Protein 6BWS (pdb70)

Solvent-accessible surface area: 21103 Å² total; per-residue (Å²): 51,100,8,50,2,99,59,0,53,121,0,7,100,31,0,97,59,57,0,79,125,63,70,14,92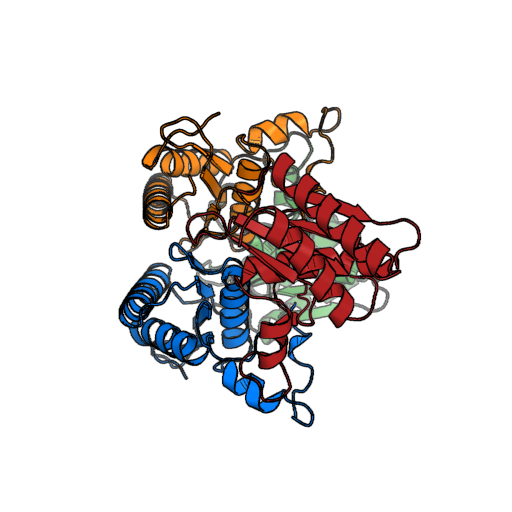,0,0,0,0,0,4,3,40,14,16,33,14,8,2,2,6,18,12,64,60,9,84,22,0,0,16,36,2,0,42,28,0,0,31,0,0,7,70,85,37,55,40,0,23,90,2,6,76,75,0,48,71,86,27,102,62,141,28,35,7,146,42,69,134,7,0,1,5,12,41,0,0,0,2,2,11,39,113,137,60,94,54,4,0,0,0,0,0,5,8,26,56,7,125,41,3,46,32,0,0,77,27,0,0,65,43,20,29,93,16,169,156,73,3,44,14,124,67,0,46,139,0,1,82,29,0,57,64,65,0,89,125,75,59,10,80,0,0,0,0,0,4,6,41,17,15,29,13,8,0,5,3,16,8,63,72,9,35,18,0,0,14,39,1,0,43,25,0,0,31,0,0,6,67,78,12,53,52,0,21,81,2,6,77,78,0,47,70,88,27,98,61,140,30,34,5,141,44,67,139,5,0,1,6,10,43,0,0,0,0,5,2,40,112,115,40,77,47,7,0,0,0,0,0,4,7,4,27,8,122,41,3,31,41,0,0,73,24,0,0,63,60,32,29,85,24,90,128,147,78,4,63,68,118,62,0,82,126,0,0,97,28,0,101,61,56,0,80,125,64,58,10,83,0,0,0,0,0,4,28,18,5,16,59,96,80,10,70,55,102,15,138,64,3,153,105,50,2,55,74,46,0,56,47,0,0,27,0,0,1,19,0,4,10,47,0,22,80,0,7,75,46,10,106,76,69,26,51,1,39,11,0,54,61,0,16,132,18,9,27,17,84,37,1,1,0,2,5,2,16,102,111,34,105,33,4,0,0,0,0,0,6,8,26,54,49,124,41,3,47,36,0,0,72,31,0,0,64,55,27,26,97,11,105,53,104,144,49,74,53,90,5,67,84,127,53,0,83,104,0,1,100,30,0,89,59,67,0,78,133,74,58,11,80,0,0,0,0,0,3,28,25,11,16,60,97,82,10,69,53,123,14,139,70,9,150,109,48,1,44,73,50,0,54,51,0,0,32,0,0,2,18,6,37,42,81,0,20,93,0,8,76,80,10,104,80,72,25,50,22,38,10,5,54,59,0,14,140,18,8,30,17,82,44,0,0,8,16,4,35,58,106,93,84,74,59,9,0,0,0,0,0,5,7,27,52,49,122,41,3,42,41,0,0,85,23,0,3,66,44,24,31,127

Foldseek 3Di:
DPQDLVLQVQLVVLLVVLQVVVVWFKKKWKFWLQLHTRDIDGGPPFDPVRNVQFSLQQSQCSVVVDFLQVVVVQQPVVHPNPPVQPPPVGHHRQGQKFFQAAPVRHTTIIMGMDGDPSVSNNVSRCSSSVSHHDTD/DAQDLVLQVQLVVQLVVLCVVVPWFKKKWKFWLQLHTRDIDGGPPFDPVRNVVFSLQQSQCSVVVAFLQVVVVQQPVVHPCPPVQPPPVGHRRQGQKFFQAAPVGHTTTIMGMDGDPRVSNNVSRCSSSVSRHDTHD/DAQDLVLQVQLVVQLVVLCVVVVWFKKKWKFWLQLHTRDIDGGPPFDPVRNVQFSLQQSQCSVQQHFLQVVVVQQPVVHPNPPVQPPPVGHHRQGQKFFAAADVGHTTTIMGMDGDPSVSNNVSRCSSRVVHHDGHHPPRPD/DQDLVLQVQLVVQLVVLCVVVVWWKKKWKFWLQLHTDDIDGGPPFDPVRNVQQSLQQSQCSVVVHFLQVVVVQQPVVHPNPPVQVPPVGHHRQGQKHFQAAAPRDTTIIMGMDGDPRVSSNVSRCSSSVSHHD

Structure (mmCIF, N/CA/C/O backbone):
data_6BWS
#
_entry.id   6BWS
#
_cell.length_a   71.817
_cell.length_b   72.000
_cell.length_c   105.176
_cell.angle_alpha   90.00
_cell.angle_beta   90.00
_cell.angle_gamma   90.00
#
_symmetry.space_group_name_H-M   'P 2 21 21'
#
loop_
_entity.id
_entity.type
_entity.pdbx_description
1 polymer 'Glycolate utilization protein'
2 water water
#
loop_
_atom_site.group_PDB
_atom_site.id
_atom_site.type_symbol
_atom_site.label_atom_id
_atom_site.label_alt_id
_atom_site.label_comp_id
_atom_site.label_asym_id
_atom_site.label_entity_id
_atom_site.label_seq_id
_atom_site.pdbx_PDB_ins_code
_atom_site.Cartn_x
_atom_site.Cartn_y
_atom_site.Cartn_z
_atom_site.occupancy
_atom_site.B_iso_or_equiv
_atom_site.auth_seq_id
_atom_site.auth_comp_id
_atom_site.auth_asym_id
_atom_site.auth_atom_id
_atom_site.pdbx_PDB_model_num
ATOM 1 N N . MET A 1 21 ? -14.892 19.992 53.596 1.00 52.92 17 MET A N 1
ATOM 2 C CA . MET A 1 21 ? -13.795 20.785 53.060 1.00 39.48 17 MET A CA 1
ATOM 3 C C . MET A 1 21 ? -14.214 22.243 52.958 1.00 47.20 17 MET A C 1
ATOM 4 O O . MET A 1 21 ? -14.851 22.643 51.982 1.00 52.06 17 MET A O 1
ATOM 9 N N . HIS A 1 22 ? -13.878 23.031 53.990 1.00 45.72 18 HIS A N 1
ATOM 10 C CA . HIS A 1 22 ? -14.228 24.444 54.031 1.00 37.67 18 HIS A CA 1
ATOM 11 C C . HIS A 1 22 ? -13.058 25.404 54.336 1.00 36.06 18 HIS A C 1
ATOM 12 O O . HIS A 1 22 ? -13.221 26.597 54.083 1.00 29.48 18 HIS A O 1
ATOM 19 N N . VAL A 1 23 ? -11.911 24.960 54.869 1.00 33.72 19 VAL A N 1
ATOM 20 C CA . VAL A 1 23 ? -10.859 25.920 55.235 1.00 30.93 19 VAL A CA 1
ATOM 21 C C . VAL A 1 23 ? -10.162 26.419 53.967 1.00 24.17 19 VAL A C 1
ATOM 22 O O . VAL A 1 23 ? -9.635 25.627 53.184 1.00 21.75 19 VAL A O 1
ATOM 26 N N . THR A 1 24 ? -10.132 27.737 53.775 1.00 19.12 20 THR A N 1
ATOM 27 C CA . THR A 1 24 ? -9.587 28.297 52.545 1.00 19.89 20 THR A CA 1
ATOM 28 C C . THR A 1 24 ? -8.062 28.408 52.612 1.00 16.67 20 THR A C 1
ATOM 29 O O . THR A 1 24 ? -7.458 28.392 53.685 1.00 17.87 20 THR A O 1
ATOM 33 N N . ILE A 1 25 ? -7.433 28.525 51.442 1.00 15.53 21 ILE A N 1
ATOM 34 C CA . ILE A 1 25 ? -5.980 28.642 51.443 1.00 14.89 21 ILE A CA 1
ATOM 35 C C . ILE A 1 25 ? -5.573 29.944 52.120 1.00 13.45 21 ILE A C 1
ATOM 36 O O . ILE A 1 25 ? -4.549 30.011 52.810 1.00 16.78 21 ILE A O 1
ATOM 41 N N . GLU A 1 26 ? -6.415 30.974 52.009 1.00 18.60 22 GLU A N 1
ATOM 42 C CA . GLU A 1 26 ? -6.160 32.215 52.715 1.00 19.19 22 GLU A CA 1
ATOM 43 C C . GLU A 1 26 ? -6.105 31.989 54.226 1.00 13.19 22 GLU A C 1
ATOM 44 O O . GLU A 1 26 ? -5.183 32.475 54.901 1.00 15.08 22 GLU A O 1
ATOM 50 N N . GLN A 1 27 ? -7.093 31.273 54.779 1.00 15.03 23 GLN A N 1
ATOM 51 C CA . GLN A 1 27 ? -7.131 31.014 56.214 1.00 15.21 23 GLN A CA 1
ATOM 52 C C . GLN A 1 27 ? -5.972 30.127 56.642 1.00 13.08 23 GLN A C 1
ATOM 53 O O . GLN A 1 27 ? -5.355 30.356 57.682 1.00 15.68 23 GLN A O 1
ATOM 59 N N . ALA A 1 28 ? -5.691 29.081 55.868 1.00 12.23 24 ALA A N 1
ATOM 60 C CA . ALA A 1 28 ? -4.568 28.206 56.184 1.00 12.87 24 ALA A CA 1
ATOM 61 C C . ALA A 1 28 ? -3.267 28.986 56.284 1.00 13.50 24 ALA A C 1
ATOM 62 O O . ALA A 1 28 ? -2.469 28.776 57.209 1.00 14.33 24 ALA A O 1
ATOM 64 N N . GLU A 1 29 ? -3.019 29.869 55.319 1.00 15.00 25 GLU A N 1
ATOM 65 C CA . GLU A 1 29 ? -1.786 30.650 55.318 1.00 13.88 25 GLU A CA 1
ATOM 66 C C . GLU A 1 29 ? -1.735 31.625 56.489 1.00 13.45 25 GLU A C 1
ATOM 67 O O . GLU A 1 29 ? -0.668 31.813 57.091 1.00 14.54 25 GLU A O 1
ATOM 73 N N . LYS A 1 30 ? -2.887 32.211 56.859 1.00 13.82 26 LYS A N 1
ATOM 74 C CA . LYS A 1 30 ? -2.967 33.080 58.034 1.00 14.60 26 LYS A CA 1
ATOM 75 C C . LYS A 1 30 ? -2.654 32.322 59.318 1.00 15.04 26 LYS A C 1
ATOM 76 O O . LYS A 1 30 ? -1.932 32.825 60.185 1.00 14.35 26 LYS A O 1
ATOM 82 N N . ALA A 1 31 ? -3.186 31.104 59.458 1.00 12.45 27 ALA A N 1
ATOM 83 C CA . ALA A 1 31 ? -2.849 30.269 60.607 1.00 13.65 27 ALA A CA 1
ATOM 84 C C . ALA A 1 31 ? -1.361 29.932 60.628 1.00 12.77 27 ALA A C 1
ATOM 85 O O . ALA A 1 31 ? -0.714 29.997 61.682 1.00 12.29 27 ALA A O 1
ATOM 87 N N . ILE A 1 32 ? -0.800 29.580 59.472 1.00 10.60 28 ILE A N 1
ATOM 88 C CA . ILE A 1 32 ? 0.614 29.263 59.441 1.00 10.64 28 ILE A CA 1
ATOM 89 C C . ILE A 1 32 ? 1.425 30.460 59.916 1.00 10.06 28 ILE A C 1
ATOM 90 O O . ILE A 1 32 ? 2.401 30.312 60.678 1.00 10.44 28 ILE A O 1
ATOM 95 N N . GLN A 1 33 ? 1.033 31.669 59.481 1.00 13.40 29 GLN A N 1
ATOM 96 C CA . GLN A 1 33 ? 1.791 32.850 59.893 1.00 11.79 29 GLN A CA 1
ATOM 97 C C . GLN A 1 33 ? 1.618 33.134 61.391 1.00 11.05 29 GLN A C 1
ATOM 98 O O . GLN A 1 33 ? 2.592 33.497 62.056 1.00 12.68 29 GLN A O 1
ATOM 104 N N . ALA A 1 34 ? 0.399 33.008 61.936 1.00 13.04 30 ALA A N 1
ATOM 105 C CA . ALA A 1 34 ? 0.227 33.188 63.385 1.00 11.00 30 ALA A CA 1
ATOM 106 C C . ALA A 1 34 ? 1.005 32.138 64.162 1.00 13.49 30 ALA A C 1
ATOM 107 O O . ALA A 1 34 ? 1.641 32.441 65.187 1.00 11.58 30 ALA A O 1
ATOM 109 N N . ALA A 1 35 ? 1.034 30.904 63.639 1.00 12.57 31 ALA A N 1
ATOM 110 C CA . ALA A 1 35 ? 1.830 29.834 64.251 1.00 12.43 31 ALA A CA 1
ATOM 111 C C . ALA A 1 35 ? 3.327 30.116 64.162 1.00 11.11 31 ALA A C 1
ATOM 112 O O . ALA A 1 35 ? 4.049 29.952 65.146 1.00 12.64 31 ALA A O 1
ATOM 114 N N . ARG A 1 36 ? 3.819 30.503 62.974 1.00 12.35 32 ARG A N 1
ATOM 115 C CA . ARG A 1 36 ? 5.243 30.796 62.818 1.00 11.21 32 ARG A CA 1
ATOM 116 C C . ARG A 1 36 ? 5.678 31.904 63.763 1.00 12.28 32 ARG A C 1
ATOM 117 O O . ARG A 1 36 ? 6.780 31.865 64.323 1.00 14.52 32 ARG A O 1
ATOM 125 N N . ALA A 1 37 ? 4.821 32.906 63.936 1.00 11.95 33 ALA A N 1
ATOM 126 C CA . ALA A 1 37 ? 5.164 34.025 64.805 1.00 13.95 33 ALA A CA 1
ATOM 127 C C . ALA A 1 37 ? 5.252 33.584 66.253 1.00 13.99 33 ALA A C 1
ATOM 128 O O . ALA A 1 37 ? 6.143 34.032 66.982 1.00 14.81 33 ALA A O 1
ATOM 130 N N . LYS A 1 38 ? 4.359 32.690 66.682 1.00 11.65 34 LYS A N 1
ATOM 131 C CA . LYS A 1 38 ? 4.452 32.188 68.043 1.00 12.84 34 LYS A CA 1
ATOM 132 C C . LYS A 1 38 ? 5.688 31.315 68.195 1.00 14.33 34 LYS A C 1
ATOM 133 O O . LYS A 1 38 ? 6.366 31.354 69.227 1.00 15.66 34 LYS A O 1
ATOM 139 N N . ALA A 1 39 ? 6.054 30.598 67.128 1.00 11.56 35 ALA A N 1
ATOM 140 C CA . ALA A 1 39 ? 7.216 29.717 67.179 1.00 10.32 35 ALA A CA 1
ATOM 141 C C . ALA A 1 39 ? 8.505 30.525 67.341 1.00 13.82 35 ALA A C 1
ATOM 142 O O . ALA A 1 39 ? 9.367 30.179 68.151 1.00 14.49 35 ALA A O 1
ATOM 144 N N . VAL A 1 40 ? 8.618 31.639 66.608 1.00 13.69 36 VAL A N 1
ATOM 145 C CA . VAL A 1 40 ? 9.780 32.521 66.720 1.00 13.28 36 VAL A CA 1
ATOM 146 C C . VAL A 1 40 ? 9.860 33.146 68.114 1.00 17.01 36 VAL A C 1
ATOM 147 O O . VAL A 1 40 ? 10.950 33.262 68.698 1.00 15.41 36 VAL A O 1
ATOM 151 N N . GLU A 1 41 ? 8.707 33.561 68.661 1.00 17.76 37 GLU A N 1
ATOM 152 C CA . GLU A 1 41 ? 8.648 34.078 70.029 1.00 17.23 37 GLU A CA 1
ATOM 153 C C . GLU A 1 41 ? 9.149 33.051 71.049 1.00 18.29 37 GLU A C 1
ATOM 154 O O . GLU A 1 41 ? 9.932 33.386 71.948 1.00 20.57 37 GLU A O 1
ATOM 160 N N . LEU A 1 42 ? 8.731 31.790 70.922 1.00 13.34 38 LEU A N 1
ATOM 161 C CA . LEU A 1 42 ? 9.189 30.748 71.835 1.00 17.18 38 LEU A CA 1
ATOM 162 C C . LEU A 1 42 ? 10.606 30.230 71.538 1.00 12.45 38 LEU A C 1
ATOM 163 O O . LEU A 1 42 ? 11.110 29.393 72.287 1.00 20.18 38 LEU A O 1
ATOM 168 N N . GLY A 1 43 ? 11.263 30.700 70.485 1.00 14.80 39 GLY A N 1
ATOM 169 C CA . GLY A 1 43 ? 12.614 30.251 70.181 1.00 15.55 39 GLY A CA 1
ATOM 170 C C . GLY A 1 43 ? 12.694 28.892 69.524 1.00 21.18 39 GLY A C 1
ATOM 171 O O . GLY A 1 43 ? 13.699 28.176 69.694 1.00 18.37 39 GLY A O 1
ATOM 172 N N . THR A 1 44 ? 11.671 28.519 68.758 1.00 12.90 40 THR A N 1
ATOM 173 C CA . THR A 1 44 ? 11.552 27.168 68.212 1.00 12.43 40 THR A CA 1
ATOM 174 C C . THR A 1 44 ? 11.584 27.186 66.685 1.00 16.23 40 THR A C 1
ATOM 175 O O . THR A 1 44 ? 11.372 28.222 66.048 1.00 13.43 40 THR A O 1
ATOM 179 N N . GLN A 1 45 ? 11.852 26.010 66.102 1.00 14.05 41 GLN A N 1
ATOM 180 C CA . GLN A 1 45 ? 11.840 25.786 64.655 1.00 13.03 41 GLN A CA 1
ATOM 181 C C . GLN A 1 45 ? 10.841 24.666 64.391 1.00 15.51 41 GLN A C 1
ATOM 182 O O . GLN A 1 45 ? 11.110 23.506 64.736 1.00 14.60 41 GLN A O 1
ATOM 188 N N . MET A 1 46 ? 9.705 25.002 63.781 1.00 10.83 42 MET A N 1
ATOM 189 C CA . MET A 1 46 ? 8.567 24.099 63.704 1.00 13.15 42 MET A CA 1
ATOM 190 C C . MET A 1 46 ? 8.212 23.734 62.275 1.00 14.01 42 MET A C 1
ATOM 191 O O . MET A 1 46 ? 8.389 24.525 61.346 1.00 11.39 42 MET A O 1
ATOM 196 N N . CYS A 1 47 ? 7.685 22.515 62.115 1.00 10.72 43 CYS A N 1
ATOM 197 C CA . CYS A 1 47 ? 6.846 22.178 60.961 1.00 12.11 43 CYS A CA 1
ATOM 198 C C . CYS A 1 47 ? 5.389 22.431 61.307 1.00 11.18 43 CYS A C 1
ATOM 199 O O . CYS A 1 47 ? 4.927 22.012 62.380 1.00 12.29 43 CYS A O 1
ATOM 202 N N . ILE A 1 48 ? 4.650 23.045 60.368 1.00 8.61 44 ILE A N 1
ATOM 203 C CA . ILE A 1 48 ? 3.250 23.418 60.549 1.00 9.70 44 ILE A CA 1
ATOM 204 C C . ILE A 1 48 ? 2.463 22.890 59.357 1.00 11.24 44 ILE A C 1
ATOM 205 O O . ILE A 1 48 ? 2.806 23.195 58.205 1.00 12.85 44 ILE A O 1
ATOM 210 N N . ALA A 1 49 ? 1.400 22.125 59.632 1.00 10.85 45 ALA A N 1
ATOM 211 C CA . ALA A 1 49 ? 0.563 21.539 58.588 1.00 12.31 45 ALA A CA 1
ATOM 212 C C . ALA A 1 49 ? -0.885 21.948 58.789 1.00 11.35 45 ALA A C 1
ATOM 213 O O . ALA A 1 49 ? -1.361 22.041 59.912 1.00 10.78 45 ALA A O 1
ATOM 215 N N . ILE A 1 50 ? -1.593 22.194 57.694 1.00 10.71 46 ILE A N 1
ATOM 216 C CA . ILE A 1 50 ? -3.028 22.446 57.726 1.00 11.48 46 ILE A CA 1
ATOM 217 C C . ILE A 1 50 ? -3.698 21.396 56.858 1.00 11.59 46 ILE A C 1
ATOM 218 O O . ILE A 1 50 ? -3.323 21.241 55.689 1.00 10.86 46 ILE A O 1
ATOM 223 N N . VAL A 1 51 ? -4.680 20.674 57.418 1.00 12.58 47 VAL A N 1
ATOM 224 C CA . VAL A 1 51 ? -5.489 19.750 56.622 1.00 9.64 47 VAL A CA 1
ATOM 225 C C . VAL A 1 51 ? -6.951 20.186 56.574 1.00 11.33 47 VAL A C 1
ATOM 226 O O . VAL A 1 51 ? -7.447 20.903 57.440 1.00 12.02 47 VAL A O 1
ATOM 230 N N . ASP A 1 52 ? -7.656 19.717 55.537 1.00 13.66 48 ASP A N 1
ATOM 231 C CA . ASP A 1 52 ? -9.074 20.026 55.411 1.00 12.00 48 ASP A CA 1
ATOM 232 C C . ASP A 1 52 ? -9.904 19.001 56.185 1.00 16.22 48 ASP A C 1
ATOM 233 O O . ASP A 1 52 ? -9.378 18.129 56.879 1.00 13.38 48 ASP A O 1
ATOM 238 N N . SER A 1 53 ? -11.223 19.102 56.053 1.00 8.98 49 SER A N 1
ATOM 239 C CA . SER A 1 53 ? -12.084 18.300 56.903 1.00 15.81 49 SER A CA 1
ATOM 240 C C . SER A 1 53 ? -12.046 16.827 56.536 1.00 16.06 49 SER A C 1
ATOM 241 O O . SER A 1 53 ? -12.509 16.007 57.337 1.00 15.40 49 SER A O 1
ATOM 244 N N . GLY A 1 54 ? -11.502 16.478 55.366 1.00 14.67 50 GLY A N 1
ATOM 245 C CA . GLY A 1 54 ? -11.315 15.080 55.017 1.00 17.88 50 GLY A CA 1
ATOM 246 C C . GLY A 1 54 ? -9.948 14.511 55.360 1.00 15.47 50 GLY A C 1
ATOM 247 O O . GLY A 1 54 ? -9.653 13.346 55.074 1.00 17.23 50 GLY A O 1
ATOM 248 N N . GLY A 1 55 ? -9.084 15.310 55.983 1.00 13.70 51 GLY A N 1
ATOM 249 C CA . GLY A 1 55 ? -7.731 14.905 56.279 1.00 13.35 51 GLY A CA 1
ATOM 250 C C . GLY A 1 55 ? -6.747 15.127 55.153 1.00 13.44 51 GLY A C 1
ATOM 251 O O . GLY A 1 55 ? -5.582 14.739 55.291 1.00 17.24 51 GLY A O 1
ATOM 252 N N . ASN A 1 56 ? -7.172 15.738 54.055 1.00 13.27 52 ASN A N 1
ATOM 253 C CA . ASN A 1 56 ? -6.292 16.003 52.928 1.00 11.42 52 ASN A CA 1
ATOM 254 C C . ASN A 1 56 ? -5.491 17.279 53.135 1.00 12.21 52 ASN A C 1
ATOM 255 O O . ASN A 1 56 ? -6.029 18.307 53.571 1.00 13.02 52 ASN A O 1
ATOM 260 N N . LEU A 1 57 ? -4.207 17.213 52.784 1.00 9.67 53 LEU A N 1
ATOM 261 C CA . LEU A 1 57 ? -3.299 18.335 53.012 1.00 10.85 53 LEU A CA 1
ATOM 262 C C . LEU A 1 57 ? -3.731 19.574 52.246 1.00 14.40 53 LEU A C 1
ATOM 263 O O . LEU A 1 57 ? -3.995 19.522 51.042 1.00 12.57 53 LEU A O 1
ATOM 268 N N . LYS A 1 58 ? -3.793 20.689 52.956 1.00 9.41 54 LYS A N 1
ATOM 269 C CA . LYS A 1 58 ? -4.111 21.995 52.369 1.00 13.09 54 LYS A CA 1
ATOM 270 C C . LYS A 1 58 ? -2.923 22.955 52.311 1.00 10.72 54 LYS A C 1
ATOM 271 O O . LYS A 1 58 ? -2.780 23.676 51.320 1.00 11.04 54 LYS A O 1
ATOM 277 N N . ALA A 1 59 ? -2.028 22.942 53.309 1.00 9.81 55 ALA A N 1
ATOM 278 C CA . ALA A 1 59 ? -0.886 23.859 53.346 1.00 8.75 55 ALA A CA 1
ATOM 279 C C . ALA A 1 59 ? 0.175 23.287 54.271 1.00 9.43 55 ALA A C 1
ATOM 280 O O . ALA A 1 59 ? -0.133 22.571 55.224 1.00 11.16 55 ALA A O 1
ATOM 282 N N . PHE A 1 60 ? 1.437 23.613 53.982 1.00 8.52 56 PHE A N 1
ATOM 283 C CA . PHE A 1 60 ? 2.506 23.101 54.822 1.00 10.94 56 PHE A CA 1
ATOM 284 C C . PHE A 1 60 ? 3.653 24.097 54.808 1.00 10.85 56 PHE A C 1
ATOM 285 O O . PHE A 1 60 ? 4.021 24.604 53.745 1.00 10.80 56 PHE A O 1
ATOM 293 N N . HIS A 1 61 ? 4.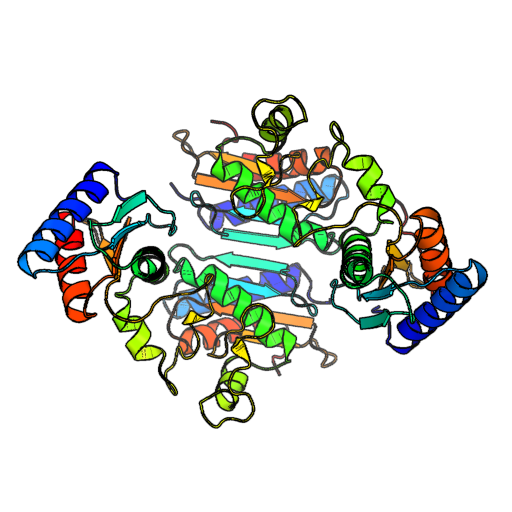273 24.287 55.976 1.00 10.64 57 HIS A N 1
ATOM 294 C CA . HIS A 1 61 ? 5.401 25.205 56.141 1.00 12.59 57 HIS A CA 1
ATOM 295 C C . HIS A 1 61 ? 6.441 24.575 57.071 1.00 10.76 57 HIS A C 1
ATOM 296 O O . HIS A 1 61 ? 6.150 24.381 58.254 1.00 10.03 57 HIS A O 1
ATOM 303 N N . ARG A 1 62 ? 7.658 24.233 56.566 1.00 11.00 58 ARG A N 1
ATOM 304 C CA . ARG A 1 62 ? 8.771 23.817 57.436 1.00 10.71 58 ARG A CA 1
ATOM 305 C C . ARG A 1 62 ? 9.708 24.997 57.653 1.00 11.81 58 ARG A C 1
ATOM 306 O O . ARG A 1 62 ? 10.398 25.421 56.723 1.00 14.89 58 ARG A O 1
ATOM 314 N N . MET A 1 63 ? 9.742 25.515 58.884 1.00 9.26 59 MET A N 1
ATOM 315 C CA . MET A 1 63 ? 10.694 26.576 59.208 1.00 11.46 59 MET A CA 1
ATOM 316 C C . MET A 1 63 ? 12.108 26.067 58.988 1.00 16.05 59 MET A C 1
ATOM 317 O O . MET A 1 63 ? 12.398 24.870 59.153 1.00 14.40 59 MET A O 1
ATOM 322 N N . ASP A 1 64 ? 13.001 26.983 58.625 1.00 16.65 60 ASP A N 1
ATOM 323 C CA . ASP A 1 64 ? 14.398 26.600 58.496 1.00 14.30 60 ASP A CA 1
ATOM 324 C C . ASP A 1 64 ? 14.929 26.047 59.817 1.00 17.89 60 ASP A C 1
ATOM 325 O O . ASP A 1 64 ? 14.653 26.586 60.896 1.00 18.48 60 ASP A O 1
ATOM 330 N N . GLY A 1 65 ? 15.676 24.943 59.717 1.00 14.88 61 GLY A N 1
ATOM 331 C CA . GLY A 1 65 ? 16.280 24.300 60.870 1.00 22.00 61 GLY A CA 1
ATOM 332 C C . GLY A 1 65 ? 15.385 23.347 61.633 1.00 24.35 61 GLY A C 1
ATOM 333 O O . GLY A 1 65 ? 15.868 22.726 62.576 1.00 21.58 61 GLY A O 1
ATOM 334 N N . ALA A 1 66 ? 14.099 23.228 61.272 1.00 14.77 62 ALA A N 1
ATOM 335 C CA . ALA A 1 66 ? 13.195 22.295 61.942 1.00 17.06 62 ALA A CA 1
ATOM 336 C C . ALA A 1 66 ? 13.656 20.865 61.734 1.00 15.49 62 ALA A C 1
ATOM 337 O O . ALA A 1 66 ? 14.124 20.505 60.651 1.00 18.36 62 ALA A O 1
ATOM 339 N N . TRP A 1 67 ? 13.443 20.032 62.748 1.00 10.43 63 TRP A N 1
ATOM 340 C CA . TRP A 1 67 ? 13.753 18.599 62.632 1.00 10.87 63 TRP A CA 1
ATOM 341 C C . TRP A 1 67 ? 13.038 17.951 61.445 1.00 11.90 63 TRP A C 1
ATOM 342 O O . TRP A 1 67 ? 11.825 18.107 61.269 1.00 10.24 63 TRP A O 1
ATOM 353 N N . VAL A 1 68 ? 13.780 17.154 60.676 1.00 12.62 64 VAL A N 1
ATOM 354 C CA . VAL A 1 68 ? 13.197 16.462 59.527 1.00 13.91 64 VAL A CA 1
ATOM 355 C C . VAL A 1 68 ? 12.090 15.517 59.952 1.00 12.23 64 VAL A C 1
ATOM 356 O O . VAL A 1 68 ? 11.089 15.351 59.233 1.00 14.18 64 VAL A O 1
ATOM 360 N N . GLY A 1 69 ? 12.217 14.906 61.136 1.00 8.94 65 GLY A N 1
ATOM 361 C CA . GLY A 1 69 ? 11.176 13.988 61.572 1.00 11.69 65 GLY A CA 1
ATOM 362 C C . GLY A 1 69 ? 9.878 14.682 61.909 1.00 11.76 65 GLY A C 1
ATOM 363 O O . GLY A 1 69 ? 8.825 14.032 61.951 1.00 11.43 65 GLY A O 1
ATOM 364 N N . SER A 1 70 ? 9.927 15.998 62.143 1.00 10.87 66 SER A N 1
ATOM 365 C CA . SER A 1 70 ? 8.715 16.732 62.435 1.00 10.12 66 SER A CA 1
ATOM 366 C C . SER A 1 70 ? 7.858 16.942 61.191 1.00 11.48 66 SER A C 1
ATOM 367 O O . SER A 1 70 ? 6.682 17.268 61.333 1.00 10.81 66 SER A O 1
ATOM 370 N N . ILE A 1 71 ? 8.404 16.747 59.984 1.00 11.44 67 ILE A N 1
ATOM 371 C CA . ILE A 1 71 ? 7.588 16.901 58.769 1.00 11.66 67 ILE A CA 1
ATOM 372 C C . ILE A 1 71 ? 6.403 15.942 58.793 1.00 11.08 67 ILE A C 1
ATOM 373 O O . ILE A 1 71 ? 5.246 16.338 58.578 1.00 11.93 67 ILE A O 1
ATOM 378 N N . ASP A 1 72 ? 6.679 14.659 59.034 1.00 10.56 68 ASP A N 1
ATOM 379 C CA . ASP A 1 72 ? 5.608 13.674 59.065 1.00 11.56 68 ASP A CA 1
ATOM 380 C C . ASP A 1 72 ? 4.728 13.845 60.298 1.00 12.17 68 ASP A C 1
ATOM 381 O O . ASP A 1 72 ? 3.507 13.671 60.219 1.00 12.46 68 ASP A O 1
ATOM 386 N N . ILE A 1 73 ? 5.340 14.131 61.449 1.00 10.41 69 ILE A N 1
ATOM 387 C CA . ILE A 1 73 ? 4.585 14.262 62.694 1.00 9.10 69 ILE A CA 1
ATOM 388 C C . ILE A 1 73 ? 3.573 15.403 62.618 1.00 10.71 69 ILE A C 1
ATOM 389 O O . ILE A 1 73 ? 2.424 15.241 63.051 1.00 7.91 69 ILE A O 1
ATOM 394 N N . ALA A 1 74 ? 3.975 16.575 62.102 1.00 11.19 70 ALA A N 1
ATOM 395 C CA . ALA A 1 74 ? 3.016 17.674 62.028 1.00 11.54 70 ALA A CA 1
ATOM 396 C C . ALA A 1 74 ? 1.823 17.293 61.175 1.00 7.60 70 ALA A C 1
ATOM 397 O O . ALA A 1 74 ? 0.689 17.640 61.511 1.00 10.08 70 ALA A O 1
ATOM 399 N N . GLN A 1 75 ? 2.068 16.582 60.064 1.00 9.48 71 GLN A N 1
ATOM 400 C CA . GLN A 1 75 ? 0.976 16.179 59.194 1.00 10.68 71 GLN A CA 1
ATOM 401 C C . GLN A 1 75 ? 0.082 15.137 59.864 1.00 13.05 71 GLN A C 1
ATOM 402 O O . GLN A 1 75 ? -1.148 15.227 59.776 1.00 9.48 71 GLN A O 1
ATOM 408 N N . LYS A 1 76 ? 0.682 14.146 60.534 1.00 10.15 72 LYS A N 1
ATOM 409 C CA . LYS A 1 76 ? -0.116 13.158 61.238 1.00 11.43 72 LYS A CA 1
ATOM 410 C C . LYS A 1 76 ? -0.913 13.784 62.371 1.00 8.47 72 LYS A C 1
ATOM 411 O O . LYS A 1 76 ? -2.042 13.341 62.631 1.00 11.99 72 LYS A O 1
ATOM 417 N N . LYS A 1 77 ? -0.347 14.792 63.058 1.00 9.62 73 LYS A N 1
ATOM 418 C CA . LYS A 1 77 ? -1.084 15.463 64.141 1.00 10.90 73 LYS A CA 1
ATOM 419 C C . LYS A 1 77 ? -2.310 16.167 63.596 1.00 13.50 73 LYS A C 1
ATOM 420 O O . LYS A 1 77 ? -3.390 16.101 64.189 1.00 10.32 73 LYS A O 1
ATOM 426 N N . ALA A 1 78 ? -2.152 16.883 62.472 1.00 11.55 74 ALA A N 1
ATOM 427 C CA . ALA A 1 78 ? -3.294 17.601 61.901 1.00 10.33 74 ALA A CA 1
ATOM 428 C C . ALA A 1 78 ? -4.371 16.627 61.450 1.00 11.44 74 ALA A C 1
ATOM 429 O O . ALA A 1 78 ? -5.566 16.804 61.746 1.00 9.30 74 ALA A O 1
ATOM 431 N N . LYS A 1 79 ? -3.952 15.559 60.763 1.00 9.17 75 LYS A N 1
ATOM 432 C CA . LYS A 1 79 ? -4.863 14.479 60.386 1.00 9.69 75 LYS A CA 1
ATOM 433 C C . LYS A 1 79 ? -5.577 13.898 61.597 1.00 11.13 75 LYS A C 1
ATOM 434 O O . LYS A 1 79 ? -6.806 13.752 61.573 1.00 9.65 75 LYS A O 1
ATOM 440 N N . THR A 1 80 ? -4.833 13.597 62.677 1.00 8.19 76 THR A N 1
ATOM 441 C CA . THR A 1 80 ? -5.439 12.963 63.852 1.00 9.94 76 THR A CA 1
ATOM 442 C C . THR A 1 80 ? -6.511 13.869 64.428 1.00 11.92 76 THR A C 1
ATOM 443 O O . THR A 1 80 ? -7.616 13.423 64.744 1.00 10.74 76 THR A O 1
ATOM 447 N N . ALA A 1 81 ? -6.200 15.152 64.561 1.00 10.00 77 ALA A N 1
ATOM 448 C CA . ALA A 1 81 ? -7.149 16.081 65.178 1.00 9.59 77 ALA A CA 1
ATOM 449 C C . ALA A 1 81 ? -8.437 16.187 64.370 1.00 12.11 77 ALA A C 1
ATOM 450 O O . ALA A 1 81 ? -9.536 16.204 64.937 1.00 13.73 77 ALA A O 1
ATOM 452 N N . VAL A 1 82 ? -8.328 16.273 63.045 1.00 11.18 78 VAL A N 1
ATOM 453 C CA . VAL A 1 82 ? -9.553 16.444 62.255 1.00 11.55 78 VAL A CA 1
ATOM 454 C C . VAL A 1 82 ? -10.298 15.115 62.143 1.00 8.67 78 VAL A C 1
ATOM 455 O O . VAL A 1 82 ? -11.525 15.100 61.996 1.00 14.76 78 VAL A O 1
ATOM 459 N N . PHE A 1 83 ? -9.583 13.982 62.236 1.00 11.51 79 PHE A N 1
ATOM 460 C CA . PHE A 1 83 ? -10.250 12.681 62.126 1.00 10.70 79 PHE A CA 1
ATOM 461 C C . PHE A 1 83 ? -11.178 12.398 63.309 1.00 13.14 79 PHE A C 1
ATOM 462 O O . PHE A 1 83 ? -12.073 11.546 63.193 1.00 12.64 79 PHE A O 1
ATOM 470 N N . PHE A 1 84 ? -10.965 13.068 64.457 1.00 8.61 80 PHE A N 1
ATOM 471 C CA . PHE A 1 84 ? -11.738 12.803 65.658 1.00 11.00 80 PHE A CA 1
ATOM 472 C C . PHE A 1 84 ? -12.329 14.051 66.309 1.00 17.74 80 PHE A C 1
ATOM 473 O O . PHE A 1 84 ? -13.130 13.930 67.249 1.00 13.47 80 PHE A O 1
ATOM 481 N N . GLY A 1 85 ? -12.004 15.235 65.808 1.00 12.51 81 GLY A N 1
ATOM 482 C CA . GLY A 1 85 ? -12.539 16.449 66.397 1.00 13.16 81 GLY A CA 1
ATOM 483 C C . GLY A 1 85 ? -12.022 16.745 67.793 1.00 14.22 81 GLY A C 1
ATOM 484 O O . GLY A 1 85 ? -12.773 17.274 68.630 1.00 15.94 81 GLY A O 1
ATOM 485 N N . MET A 1 86 ? -10.749 16.454 68.052 1.00 15.68 82 MET A N 1
ATOM 486 C CA . MET A 1 86 ? -10.165 16.595 69.377 1.00 14.88 82 MET A CA 1
ATOM 487 C C . MET A 1 86 ? -8.710 17.011 69.250 1.00 14.60 82 MET A C 1
ATOM 488 O O . MET A 1 86 ? -8.032 16.643 68.287 1.00 16.70 82 MET A O 1
ATOM 493 N N . LYS A 1 87 ? -8.227 17.775 70.238 1.00 14.64 83 LYS A N 1
ATOM 494 C CA . LYS A 1 87 ? -6.787 17.977 70.368 1.00 16.55 83 LYS A CA 1
ATOM 495 C C . LYS A 1 87 ? -6.092 16.627 70.516 1.00 15.47 83 LYS A C 1
ATOM 496 O O . LYS A 1 87 ? -6.579 15.736 71.215 1.00 13.39 83 LYS A O 1
ATOM 502 N N . THR A 1 88 ? -4.912 16.509 69.902 1.00 14.34 84 THR A N 1
ATOM 503 C CA . THR A 1 88 ? -4.241 15.207 69.842 1.00 13.26 84 THR A CA 1
ATOM 504 C C . THR A 1 88 ? -3.941 14.651 71.234 1.00 14.36 84 THR A C 1
ATOM 505 O O . THR A 1 88 ? -4.180 13.467 71.491 1.00 10.01 84 THR A O 1
ATOM 509 N N . GLY A 1 89 ? -3.425 15.482 72.140 1.00 15.91 85 GLY A N 1
ATOM 510 C CA . GLY A 1 89 ? -3.107 14.993 73.478 1.00 14.48 85 GLY A CA 1
ATOM 511 C C . GLY A 1 89 ? -4.316 14.522 74.259 1.00 14.63 85 GLY A C 1
ATOM 512 O O . GLY A 1 89 ? -4.169 13.723 75.198 1.00 16.20 85 GLY A O 1
ATOM 513 N N . GLN A 1 90 ? -5.521 14.960 73.883 1.00 12.37 86 GLN A N 1
ATOM 514 C CA . GLN A 1 90 ? -6.701 14.445 74.561 1.00 14.10 86 GLN A CA 1
ATOM 515 C C . GLN A 1 90 ? -7.002 13.012 74.132 1.00 15.27 86 GLN A C 1
ATOM 516 O O . GLN A 1 90 ? -7.512 12.219 74.925 1.00 15.92 86 GLN A O 1
ATOM 522 N N . ILE A 1 91 ? -6.675 12.652 72.892 1.00 12.93 87 ILE A N 1
ATOM 523 C CA . ILE A 1 91 ? -6.756 11.249 72.506 1.00 14.61 87 ILE A CA 1
ATOM 524 C C . ILE A 1 91 ? -5.723 10.417 73.262 1.00 14.14 87 ILE A C 1
ATOM 525 O O . ILE A 1 91 ? -6.025 9.305 73.729 1.00 14.40 87 ILE A O 1
ATOM 530 N N . GLY A 1 92 ? -4.485 10.931 73.391 1.00 12.31 88 GLY A N 1
ATOM 531 C CA . GLY A 1 92 ? -3.449 10.203 74.109 1.00 12.45 88 GLY A CA 1
ATOM 532 C C . GLY A 1 92 ? -3.801 9.933 75.559 1.00 15.99 88 GLY A C 1
ATOM 533 O O . GLY A 1 92 ? -3.336 8.952 76.135 1.00 13.25 88 GLY A O 1
ATOM 534 N N . ALA A 1 93 ? -4.624 10.796 76.163 1.00 16.56 89 ALA A N 1
ATOM 535 C CA . ALA A 1 93 ? -5.079 10.575 77.538 1.00 13.91 89 ALA A CA 1
ATOM 536 C C . ALA A 1 93 ? -5.954 9.336 77.674 1.00 18.43 89 ALA A C 1
ATOM 537 O O . ALA A 1 93 ? -6.115 8.815 78.787 1.00 17.24 89 ALA A O 1
ATOM 539 N N . LEU A 1 94 ? -6.523 8.859 76.564 1.00 12.36 90 LEU A N 1
ATOM 540 C CA . LEU A 1 94 ? -7.388 7.705 76.547 1.00 14.53 90 LEU A CA 1
ATOM 541 C C . LEU A 1 94 ? -6.722 6.482 75.950 1.00 13.07 90 LEU A C 1
ATOM 542 O O . LEU A 1 94 ? -7.322 5.409 75.977 1.00 14.29 90 LEU A O 1
ATOM 547 N N . SER A 1 95 ? -5.523 6.616 75.391 1.00 12.78 91 SER A N 1
ATOM 548 C CA . SER A 1 95 ? -4.914 5.511 74.660 1.00 13.00 91 SER A CA 1
ATOM 549 C C . SER A 1 95 ? -3.699 4.952 75.382 1.00 15.64 91 SER A C 1
ATOM 550 O O . SER A 1 95 ? -2.974 4.137 74.814 1.00 14.91 91 SER A O 1
ATOM 553 N N . GLN A 1 96 ? -3.482 5.343 76.638 1.00 15.02 92 GLN A N 1
ATOM 554 C CA . GLN A 1 96 ? -2.451 4.722 77.451 1.00 15.86 92 GLN A CA 1
ATOM 555 C C . GLN A 1 96 ? -2.791 3.266 77.723 1.00 13.66 92 GLN A C 1
ATOM 556 O O . GLN A 1 96 ? -3.942 2.859 77.600 1.00 14.69 92 GLN A O 1
ATOM 562 N N . PRO A 1 97 ? -1.806 2.454 78.107 1.00 19.28 93 PRO A N 1
ATOM 563 C CA . PRO A 1 97 ? -2.140 1.112 78.596 1.00 16.23 93 PRO A CA 1
ATOM 564 C C . PRO A 1 97 ? -3.273 1.193 79.609 1.00 19.55 93 PRO A C 1
ATOM 565 O O . PRO A 1 97 ? -3.265 2.040 80.507 1.00 18.81 93 PRO A O 1
ATOM 569 N N . GLY A 1 98 ? -4.259 0.300 79.456 1.00 16.28 94 GLY A N 1
ATOM 570 C CA . GLY A 1 98 ? -5.457 0.282 80.276 1.00 17.28 94 GLY A CA 1
ATOM 571 C C . GLY A 1 98 ? -6.495 1.313 79.907 1.00 18.86 94 GLY A C 1
ATOM 572 O O . GLY A 1 98 ? -7.573 1.333 80.515 1.00 22.06 94 GLY A O 1
ATOM 573 N N . GLY A 1 99 ? -6.214 2.175 78.947 1.00 16.32 95 GLY A N 1
ATOM 574 C CA . GLY A 1 99 ? -7.194 3.161 78.541 1.00 20.38 95 GLY A CA 1
ATOM 575 C C . GLY A 1 99 ? -8.182 2.609 77.517 1.00 12.09 95 GLY A C 1
ATOM 576 O O . GLY A 1 99 ? -7.943 1.592 76.861 1.00 12.67 95 GLY A O 1
ATOM 577 N N . SER A 1 100 ? -9.298 3.326 77.357 1.00 12.52 96 SER A N 1
ATOM 578 C CA . SER A 1 100 ? -10.358 2.809 76.503 1.00 10.44 96 SER A CA 1
ATOM 579 C C . SER A 1 100 ? -9.933 2.768 75.032 1.00 14.27 96 SER A C 1
ATOM 580 O O . SER A 1 100 ? -10.454 1.936 74.283 1.00 13.52 96 SER A O 1
ATOM 583 N N . LEU A 1 101 ? -8.955 3.581 74.614 1.00 12.26 97 LEU A N 1
ATOM 584 C CA . LEU A 1 101 ? -8.520 3.597 73.211 1.00 13.36 97 LEU A CA 1
ATOM 585 C C . LEU A 1 101 ? -7.127 3.005 73.001 1.00 11.52 97 LEU A C 1
ATOM 586 O O . LEU A 1 101 ? -6.466 3.325 72.010 1.00 10.97 97 LEU A O 1
ATOM 591 N N . TYR A 1 102 ? -6.664 2.146 73.902 1.00 13.04 98 TYR A N 1
ATOM 592 C CA . TYR A 1 102 ? -5.334 1.569 73.751 1.00 14.31 98 TYR A CA 1
ATOM 593 C C . TYR A 1 102 ? -5.173 0.937 72.362 1.00 12.27 98 TYR A C 1
ATOM 594 O O . TYR A 1 102 ? -6.028 0.164 71.910 1.00 13.11 98 TYR A O 1
ATOM 603 N N . GLY A 1 103 ? -4.097 1.315 71.667 1.00 11.69 99 GLY A N 1
ATOM 604 C CA . GLY A 1 103 ? -3.832 0.804 70.334 1.00 11.39 99 GLY A CA 1
ATOM 605 C C . GLY A 1 103 ? -4.392 1.607 69.177 1.00 11.52 99 GLY A C 1
ATOM 606 O O . GLY A 1 103 ? -4.111 1.264 68.025 1.00 10.54 99 GLY A O 1
ATOM 607 N N . ILE A 1 104 ? -5.162 2.675 69.431 1.00 10.06 100 ILE A N 1
ATOM 608 C CA . ILE A 1 104 ? -5.793 3.409 68.333 1.00 8.34 100 ILE A CA 1
ATOM 609 C C . ILE A 1 104 ? -4.773 3.971 67.340 1.00 13.69 100 ILE A C 1
ATOM 610 O O . ILE A 1 104 ? -5.125 4.231 66.186 1.00 12.46 100 ILE A O 1
ATOM 615 N N . GLU A 1 105 ? -3.512 4.159 67.754 1.00 14.28 101 GLU A N 1
ATOM 616 C CA . GLU A 1 105 ? -2.526 4.768 66.865 1.00 14.57 101 GLU A CA 1
ATOM 617 C C . GLU A 1 105 ? -2.210 3.882 65.671 1.00 11.13 101 GLU A C 1
ATOM 618 O O . GLU A 1 105 ? -1.675 4.384 64.671 1.00 13.41 101 GLU A O 1
ATOM 624 N N . HIS A 1 106 ? -2.533 2.585 65.745 1.00 12.23 102 HIS A N 1
ATOM 625 C CA . HIS A 1 106 ? -2.337 1.709 64.598 1.00 12.09 102 HIS A CA 1
ATOM 626 C C . HIS A 1 106 ? -3.283 2.028 63.450 1.00 11.32 102 HIS A C 1
ATOM 627 O O . HIS A 1 106 ? -3.037 1.579 62.323 1.00 12.55 102 HIS A O 1
ATOM 634 N N . SER A 1 107 ? -4.379 2.728 63.719 1.00 13.07 103 SER A N 1
ATOM 635 C CA . SER A 1 107 ? -5.377 3.014 62.695 1.00 12.59 103 SER A CA 1
ATOM 636 C C . SER A 1 107 ? -4.922 4.159 61.794 1.00 13.10 103 SER A C 1
ATOM 637 O O . SER A 1 107 ? -3.992 4.907 62.102 1.00 13.89 103 SER A O 1
ATOM 640 N N . ASN A 1 108 ? -5.570 4.249 60.631 1.00 14.12 104 ASN A N 1
ATOM 641 C CA . ASN A 1 108 ? -5.501 5.441 59.792 1.00 14.06 104 ASN A CA 1
ATOM 642 C C . ASN A 1 108 ? -4.089 5.754 59.314 1.00 14.32 104 ASN A C 1
ATOM 643 O O . ASN A 1 108 ? -3.714 6.927 59.163 1.00 14.23 104 ASN A O 1
ATOM 648 N N . GLN A 1 109 ? -3.317 4.704 59.040 1.00 16.82 105 GLN A N 1
ATOM 649 C CA . GLN A 1 109 ? -1.933 4.792 58.597 1.00 21.56 105 GLN A CA 1
ATOM 650 C C . GLN A 1 109 ? -1.034 5.487 59.607 1.00 17.16 105 GLN A C 1
ATOM 651 O O . GLN A 1 109 ? 0.001 6.045 59.227 1.00 19.61 105 GLN A O 1
ATOM 657 N N . GLY A 1 110 ? -1.409 5.469 60.892 1.00 12.37 106 GLY A N 1
ATOM 658 C CA . GLY A 1 110 ? -0.552 5.989 61.953 1.00 12.17 106 GLY A CA 1
ATOM 659 C C . GLY A 1 110 ? -1.000 7.338 62.504 1.00 10.32 106 GLY A C 1
ATOM 660 O O . GLY A 1 110 ? -0.866 8.351 61.819 1.00 15.80 106 GLY A O 1
ATOM 661 N N . LEU A 1 111 ? -1.532 7.356 63.730 1.00 10.38 107 LEU A N 1
ATOM 662 C CA . LEU A 1 111 ? -1.930 8.591 64.416 1.00 11.01 107 LEU A CA 1
ATOM 663 C C . LEU A 1 111 ? -0.798 9.084 65.311 1.00 10.89 107 LEU A C 1
ATOM 664 O O . LEU A 1 111 ? 0.177 8.381 65.575 1.00 12.01 107 LEU A O 1
ATOM 669 N N . ILE A 1 112 ? -0.921 10.335 65.751 1.00 8.28 108 ILE A N 1
ATOM 670 C CA . ILE A 1 112 ? -0.047 10.908 66.775 1.00 8.00 108 ILE A CA 1
ATOM 671 C C . ILE A 1 112 ? -0.950 11.478 67.844 1.00 8.94 108 ILE A C 1
ATOM 672 O O . ILE A 1 112 ? -1.825 12.288 67.541 1.00 13.05 108 ILE A O 1
ATOM 677 N N . THR A 1 113 ? -0.728 11.081 69.095 1.00 10.81 109 THR A N 1
ATOM 678 C CA . THR A 1 113 ? -1.691 11.363 70.148 1.00 12.02 109 THR A CA 1
ATOM 679 C C . THR A 1 113 ? -1.056 12.114 71.314 1.00 11.44 109 THR A C 1
ATOM 680 O O . THR A 1 113 ? -1.611 12.113 72.414 1.00 11.75 109 THR A O 1
ATOM 684 N N . PHE A 1 114 ? 0.100 12.733 71.098 1.00 12.51 110 PHE A N 1
ATOM 685 C CA . PHE A 1 114 ? 0.636 13.698 72.041 1.00 11.95 110 PHE A CA 1
ATOM 686 C C . PHE A 1 114 ? 0.386 15.094 71.487 1.00 11.37 110 PHE A C 1
ATOM 687 O O . PHE A 1 114 ? 0.004 15.241 70.323 1.00 11.47 110 PHE A O 1
ATOM 695 N N . PRO A 1 115 ? 0.550 16.149 72.300 1.00 10.36 111 PRO A N 1
ATOM 696 C CA . PRO A 1 115 ? 0.053 17.468 71.883 1.00 12.34 111 PRO A CA 1
ATOM 697 C C . PRO A 1 115 ? 0.730 18.041 70.647 1.00 9.20 111 PRO A C 1
ATOM 698 O O . PRO A 1 115 ? 1.920 17.816 70.367 1.00 12.43 111 PRO A O 1
ATOM 702 N N . GLY A 1 116 ? -0.052 18.844 69.930 1.00 9.83 112 GLY A N 1
ATOM 703 C CA . GLY A 1 116 ? 0.458 19.551 68.760 1.00 12.38 112 GLY A CA 1
ATOM 704 C C . GLY A 1 116 ? -0.545 19.646 67.617 1.00 14.02 112 GLY A C 1
ATOM 705 O O . GLY A 1 116 ? -0.307 20.391 66.657 1.00 11.38 112 GLY A O 1
ATOM 706 N N . GLY A 1 117 ? -1.645 18.885 67.676 1.00 10.02 113 GLY A N 1
ATOM 707 C CA . GLY A 1 117 ? -2.728 18.977 66.682 1.00 11.04 113 GLY A CA 1
ATOM 708 C C . GLY A 1 117 ? -3.974 19.521 67.333 1.00 9.93 113 GLY A C 1
ATOM 709 O O . GLY A 1 117 ? -4.303 19.147 68.463 1.00 10.79 113 GLY A O 1
ATOM 710 N N . ILE A 1 118 ? -4.669 20.434 66.632 1.00 9.59 114 ILE A N 1
ATOM 711 C CA . ILE A 1 118 ? -5.875 21.124 67.136 1.00 8.20 114 ILE A CA 1
ATOM 712 C C . ILE A 1 118 ? -6.909 21.288 66.021 1.00 8.78 114 ILE A C 1
ATOM 713 O O . ILE A 1 118 ? -6.554 21.730 64.918 1.00 11.36 114 ILE A O 1
ATOM 718 N N . PRO A 1 119 ? -8.188 20.957 66.255 1.00 12.63 115 PRO A N 1
ATOM 719 C CA . PRO A 1 119 ? -9.250 21.264 65.272 1.00 14.68 115 PRO A CA 1
ATOM 720 C C . PRO A 1 119 ? -9.385 22.754 64.974 1.00 16.17 115 PRO A C 1
ATOM 721 O O . PRO A 1 119 ? -9.259 23.605 65.866 1.00 15.63 115 PRO A O 1
ATOM 725 N N . ILE A 1 120 ? -9.664 23.062 63.701 1.00 17.49 116 ILE A N 1
ATOM 726 C CA . ILE A 1 120 ? -10.125 24.390 63.283 1.00 12.15 116 ILE A CA 1
ATOM 727 C C . ILE A 1 120 ? -11.640 24.352 63.166 1.00 15.95 116 ILE A C 1
ATOM 728 O O . ILE A 1 120 ? -12.201 23.524 62.447 1.00 16.42 116 ILE A O 1
ATOM 733 N N . VAL A 1 121 ? -12.319 25.245 63.885 1.00 21.61 117 VAL A N 1
ATOM 734 C CA . VAL A 1 121 ? -13.776 25.211 63.988 1.00 20.22 117 VAL A CA 1
ATOM 735 C C . VAL A 1 121 ? -14.313 26.549 63.518 1.00 25.47 117 VAL A C 1
ATOM 736 O O . VAL A 1 121 ? -13.938 27.589 64.065 1.00 24.10 117 VAL A O 1
ATOM 740 N N . ASP A 1 122 ? -15.174 26.528 62.495 1.00 30.16 118 ASP A N 1
ATOM 741 C CA . ASP A 1 122 ? -15.655 27.781 61.922 1.00 32.97 118 ASP A CA 1
ATOM 742 C C . ASP A 1 122 ? -16.762 28.376 62.789 1.00 34.20 118 ASP A C 1
ATOM 743 O O . ASP A 1 122 ? -17.205 27.781 63.777 1.00 35.80 118 ASP A O 1
ATOM 748 N N . ALA A 1 123 ? -17.240 29.560 62.389 1.00 48.83 119 ALA A N 1
ATOM 749 C CA . ALA A 1 123 ? -18.191 30.296 63.218 1.00 47.34 119 ALA A CA 1
ATOM 750 C C . ALA A 1 123 ? -19.484 29.516 63.447 1.00 45.46 119 ALA A C 1
ATOM 751 O O . ALA A 1 123 ? -20.105 29.649 64.511 1.00 51.32 119 ALA A O 1
ATOM 753 N N . ASP A 1 124 ? -19.883 28.671 62.495 1.00 48.38 120 ASP A N 1
ATOM 754 C CA . ASP A 1 124 ? -21.076 27.839 62.642 1.00 46.14 120 ASP A CA 1
ATOM 755 C C . ASP A 1 124 ? -20.890 26.667 63.607 1.00 45.34 120 ASP A C 1
ATOM 756 O O . ASP A 1 124 ? -21.808 25.849 63.743 1.00 48.78 120 ASP A O 1
ATOM 761 N N . GLY A 1 125 ? -19.745 26.561 64.277 1.00 44.56 121 GLY A N 1
ATOM 762 C CA . GLY A 1 125 ? -19.478 25.419 65.123 1.00 39.75 121 GLY A CA 1
ATOM 763 C C . GLY A 1 125 ? -19.154 24.148 64.375 1.00 34.32 121 GLY A C 1
ATOM 764 O O . GLY A 1 125 ? -19.128 23.077 64.984 1.00 41.16 121 GLY A O 1
ATOM 765 N N . GLU A 1 126 ? -18.914 24.226 63.077 1.00 34.75 122 GLU A N 1
ATOM 766 C CA . GLU A 1 126 ? -18.513 23.070 62.296 1.00 38.12 122 GLU A CA 1
ATOM 767 C C . GLU A 1 126 ? -16.991 23.036 62.182 1.00 34.14 122 GLU A C 1
ATOM 768 O O . GLU A 1 126 ? -16.343 24.080 62.051 1.00 32.28 122 GLU A O 1
ATOM 774 N N . MET A 1 127 ? -16.421 21.837 62.259 1.00 27.19 123 MET A N 1
ATOM 775 C CA . MET A 1 127 ? -14.982 21.684 62.066 1.00 21.28 123 MET A CA 1
ATOM 776 C C . MET A 1 127 ? -14.664 21.716 60.573 1.00 17.85 123 MET A C 1
ATOM 777 O O . MET A 1 127 ? -15.184 20.902 59.802 1.00 19.49 123 MET A O 1
ATOM 782 N N . SER A 1 128 ? -13.768 22.613 60.177 1.00 15.81 124 SER A N 1
ATOM 783 C CA . SER A 1 128 ? -13.430 22.795 58.776 1.00 16.26 124 SER A CA 1
ATOM 784 C C . SER A 1 128 ? -12.046 22.287 58.419 1.00 15.76 124 SER A C 1
ATOM 785 O O . SER A 1 128 ? -11.691 22.286 57.237 1.00 17.00 124 SER A O 1
ATOM 788 N N . GLY A 1 129 ? -11.240 21.908 59.402 1.00 13.20 125 GLY A N 1
ATOM 789 C CA . GLY A 1 129 ? -9.878 21.498 59.133 1.00 11.30 125 GLY A CA 1
ATOM 790 C C . GLY A 1 129 ? -9.172 21.297 60.451 1.00 12.23 125 GLY A C 1
ATOM 791 O O . GLY A 1 129 ? -9.818 21.183 61.492 1.00 15.80 125 GLY A O 1
ATOM 792 N N . ALA A 1 130 ? -7.846 21.268 60.397 1.00 9.49 126 ALA A N 1
ATOM 793 C CA . ALA A 1 130 ? -7.072 21.171 61.628 1.00 10.24 126 ALA A CA 1
ATOM 794 C C . ALA A 1 130 ? -5.642 21.604 61.349 1.00 15.94 126 ALA A C 1
ATOM 795 O O . ALA A 1 130 ? -5.177 21.578 60.205 1.00 12.49 126 ALA A O 1
ATOM 797 N N . ILE A 1 131 ? -4.956 22.029 62.412 1.00 9.67 127 ILE A N 1
ATOM 798 C CA . ILE A 1 131 ? -3.543 22.380 62.333 1.00 11.16 127 ILE A CA 1
ATOM 799 C C . ILE A 1 131 ? -2.728 21.347 63.098 1.00 10.72 127 ILE A C 1
ATOM 800 O O . ILE A 1 131 ? -3.183 20.780 64.094 1.00 11.99 127 ILE A O 1
ATOM 805 N N . GLY A 1 132 ? -1.519 21.088 62.618 1.00 8.10 128 GLY A N 1
ATOM 806 C CA . GLY A 1 132 ? -0.607 20.233 63.347 1.00 7.91 128 GLY A CA 1
ATOM 807 C C . GLY A 1 132 ? 0.786 20.810 63.388 1.00 9.49 128 GLY A C 1
ATOM 808 O O . GLY A 1 132 ? 1.262 21.340 62.378 1.00 9.46 128 GLY A O 1
ATOM 809 N N . VAL A 1 133 ? 1.425 20.760 64.549 1.00 10.59 129 VAL A N 1
ATOM 810 C CA . VAL A 1 133 ? 2.725 21.388 64.769 1.00 12.34 129 VAL A CA 1
ATOM 811 C C . VAL A 1 133 ? 3.674 20.416 65.454 1.00 8.41 129 VAL A C 1
ATOM 812 O O . VAL A 1 133 ? 3.319 19.805 66.469 1.00 11.13 129 VAL A O 1
ATOM 816 N N . SER A 1 134 ? 4.890 20.323 64.928 1.00 11.13 130 SER A N 1
ATOM 817 C CA . SER A 1 134 ? 5.951 19.519 65.528 1.00 9.65 130 SER A CA 1
ATOM 818 C C . SER A 1 134 ? 7.299 20.220 65.383 1.00 13.21 130 SER A C 1
ATOM 819 O O . SER A 1 134 ? 7.521 20.949 64.418 1.00 11.59 130 SER A O 1
ATOM 822 N N . GLY A 1 135 ? 8.214 19.984 66.350 1.00 10.54 131 GLY A N 1
ATOM 823 C CA . GLY A 1 135 ? 9.565 20.557 66.298 1.00 10.24 131 GLY A CA 1
ATOM 824 C C . GLY A 1 135 ? 10.230 20.958 67.605 1.00 13.74 131 GLY A C 1
ATOM 825 O O . GLY A 1 135 ? 11.400 21.361 67.623 1.00 13.78 131 GLY A O 1
ATOM 826 N N . SER A 1 136 ? 9.485 20.888 68.697 1.00 11.47 132 SER A N 1
ATOM 827 C CA . SER A 1 136 ? 10.001 21.280 69.992 1.00 11.49 132 SER A CA 1
ATOM 828 C C . SER A 1 136 ? 9.363 20.370 71.036 1.00 14.64 132 SER A C 1
ATOM 829 O O . SER A 1 136 ? 8.902 19.261 70.727 1.00 14.76 132 SER A O 1
ATOM 832 N N . SER A 1 137 ? 9.398 20.800 72.294 1.00 17.55 133 SER A N 1
ATOM 833 C CA . SER A 1 137 ? 8.644 20.112 73.327 1.00 15.06 133 SER A CA 1
ATOM 834 C C . SER A 1 137 ? 7.175 20.048 72.947 1.00 16.22 133 SER A C 1
ATOM 835 O O . SER A 1 137 ? 6.668 20.889 72.204 1.00 15.78 133 SER A O 1
ATOM 838 N N . VAL A 1 138 ? 6.462 19.050 73.485 1.00 16.75 134 VAL A N 1
ATOM 839 C CA . VAL A 1 138 ? 5.051 18.998 73.130 1.00 11.56 134 VAL A CA 1
ATOM 840 C C . VAL A 1 138 ? 4.276 20.175 73.705 1.00 18.55 134 VAL A C 1
ATOM 841 O O . VAL A 1 138 ? 3.231 20.526 73.154 1.00 14.23 134 VAL A O 1
ATOM 845 N N . GLU A 1 139 ? 4.760 20.798 74.793 1.00 15.72 135 GLU A N 1
ATOM 846 C CA . GLU A 1 139 ? 4.113 22.008 75.292 1.00 16.83 135 GLU A CA 1
ATOM 847 C C . GLU A 1 139 ? 4.232 23.161 74.302 1.00 14.67 135 GLU A C 1
ATOM 848 O O . GLU A 1 139 ? 3.258 23.869 74.046 1.00 15.29 135 GLU A O 1
ATOM 854 N N . ASN A 1 140 ? 5.427 23.392 73.768 1.00 13.62 136 ASN A N 1
ATOM 855 C CA . ASN A 1 140 ? 5.578 24.443 72.772 1.00 13.55 136 ASN A CA 1
ATOM 856 C C . ASN A 1 140 ? 4.795 24.112 71.515 1.00 15.24 136 ASN A C 1
ATOM 857 O O . ASN A 1 140 ? 4.230 25.009 70.881 1.00 13.71 136 ASN A O 1
ATOM 862 N N . ASP A 1 141 ? 4.780 22.827 71.113 1.00 14.68 137 ASP A N 1
ATOM 863 C CA . ASP A 1 141 ? 4.001 22.447 69.936 1.00 12.98 137 ASP A CA 1
ATOM 864 C C . ASP A 1 141 ? 2.557 22.886 70.076 1.00 13.52 137 ASP A C 1
ATOM 865 O O . ASP A 1 141 ? 1.961 23.399 69.131 1.00 14.07 137 ASP A O 1
ATOM 870 N N . ASP A 1 142 ? 1.955 22.628 71.243 1.00 10.25 138 ASP A N 1
ATOM 871 C CA . ASP A 1 142 ? 0.556 22.960 71.433 1.00 10.05 138 ASP A CA 1
ATOM 872 C C . ASP A 1 142 ? 0.346 24.471 71.505 1.00 11.67 138 ASP A C 1
ATOM 873 O O . ASP A 1 142 ? -0.674 24.976 71.024 1.00 15.35 138 ASP A O 1
ATOM 878 N N . ALA A 1 143 ? 1.303 25.212 72.070 1.00 14.57 139 ALA A N 1
ATOM 879 C CA . ALA A 1 143 ? 1.160 26.670 72.107 1.00 12.72 139 ALA A CA 1
ATOM 880 C C . ALA A 1 143 ? 1.180 27.262 70.700 1.00 14.27 139 ALA A C 1
ATOM 881 O O . ALA A 1 143 ? 0.409 28.195 70.383 1.00 12.40 139 ALA A O 1
ATOM 883 N N . VAL A 1 144 ? 2.080 26.752 69.852 1.00 14.68 140 VAL A N 1
ATOM 884 C CA . VAL A 1 144 ? 2.184 27.214 68.468 1.00 7.52 140 VAL A CA 1
ATOM 885 C C . VAL A 1 144 ? 0.928 26.818 67.683 1.00 12.38 140 VAL A C 1
ATOM 886 O O . VAL A 1 144 ? 0.325 27.633 66.967 1.00 12.47 140 VAL A O 1
ATOM 890 N N . ALA A 1 145 ? 0.491 25.566 67.825 1.00 11.28 141 ALA A N 1
ATOM 891 C CA . ALA A 1 145 ? -0.733 25.147 67.151 1.00 12.99 141 ALA A CA 1
ATOM 892 C C . ALA A 1 145 ? -1.914 26.025 67.536 1.00 13.91 141 ALA A C 1
ATOM 893 O O . ALA A 1 145 ? -2.752 26.360 66.684 1.00 14.36 141 ALA A O 1
ATOM 895 N N . LEU A 1 146 ? -2.015 26.368 68.832 1.00 12.24 142 LEU A N 1
ATOM 896 C CA . LEU A 1 146 ? -3.167 27.114 69.325 1.00 14.24 142 LEU A CA 1
ATOM 897 C C . LEU A 1 146 ? -3.161 28.526 68.778 1.00 16.68 142 LEU A C 1
ATOM 898 O O . LEU A 1 146 ? -4.209 29.067 68.391 1.00 17.85 142 LEU A O 1
ATOM 903 N N . ALA A 1 147 ? -1.993 29.142 68.751 1.00 16.51 143 ALA A N 1
ATOM 904 C CA . ALA A 1 147 ? -1.885 30.457 68.141 1.00 14.21 143 ALA A CA 1
ATOM 905 C C . ALA A 1 147 ? -2.354 30.437 66.689 1.00 15.73 143 ALA A C 1
ATOM 906 O O . ALA A 1 147 ? -3.095 31.327 66.256 1.00 15.31 143 ALA A O 1
ATOM 908 N N . GLY A 1 148 ? -1.999 29.389 65.938 1.00 11.93 144 GLY A N 1
ATOM 909 C CA . GLY A 1 148 ? -2.432 29.337 64.550 1.00 11.53 144 GLY A CA 1
ATOM 910 C C . GLY A 1 148 ? -3.932 29.136 64.387 1.00 16.03 144 GLY A C 1
ATOM 911 O O . GLY A 1 148 ? -4.588 29.846 63.618 1.00 15.44 144 GLY A O 1
ATOM 912 N N . ALA A 1 149 ? -4.491 28.126 65.060 1.00 13.67 145 ALA A N 1
ATOM 913 C CA . ALA A 1 149 ? -5.920 27.846 64.920 1.00 16.58 145 ALA A CA 1
ATOM 914 C C . ALA A 1 149 ? -6.763 29.002 65.449 1.00 15.59 145 ALA A C 1
ATOM 915 O O . ALA A 1 149 ? -7.825 29.344 64.888 1.00 14.50 145 ALA A O 1
ATOM 917 N N . SER A 1 150 ? -6.311 29.609 66.536 1.00 14.54 146 SER A N 1
ATOM 918 C CA . SER A 1 150 ? -7.122 30.684 67.107 1.00 15.91 146 SER A CA 1
ATOM 919 C C . SER A 1 150 ? -7.116 31.917 66.209 1.00 17.09 146 SER A C 1
ATOM 920 O O . SER A 1 150 ? -8.020 32.754 66.301 1.00 16.02 146 SER A O 1
ATOM 923 N N . ALA A 1 151 ? -6.160 32.024 65.296 1.00 16.83 147 ALA A N 1
ATOM 924 C CA . ALA A 1 151 ? -6.178 33.154 64.372 1.00 15.60 147 ALA A CA 1
ATOM 925 C C . ALA A 1 151 ? -7.312 33.074 63.364 1.00 19.26 147 ALA A C 1
ATOM 926 O O . ALA A 1 151 ? -7.633 34.088 62.728 1.00 22.58 147 ALA A O 1
ATOM 928 N N . ILE A 1 152 ? -7.915 31.916 63.174 1.00 16.82 148 ILE A N 1
ATOM 929 C CA . ILE A 1 152 ? -8.893 31.785 62.102 1.00 16.92 148 ILE A CA 1
ATOM 930 C C . ILE A 1 152 ? -10.166 31.113 62.584 1.00 28.05 148 ILE A C 1
ATOM 931 O O . ILE A 1 152 ? -11.011 30.735 61.771 1.00 32.85 148 ILE A O 1
ATOM 936 N N . GLY A 1 153 ? -10.343 30.980 63.887 1.00 22.29 149 GLY A N 1
ATOM 937 C CA . GLY A 1 153 ? -11.551 30.350 64.367 1.00 25.77 149 GLY A CA 1
ATOM 938 C C . GLY A 1 153 ? -11.396 29.869 65.792 1.00 24.88 149 GLY A C 1
ATOM 939 O O . GLY A 1 153 ? -10.436 30.199 66.476 1.00 23.38 149 GLY A O 1
ATOM 940 N N . ASP A 1 154 ? -12.395 29.111 66.220 1.00 18.04 150 ASP A N 1
ATOM 941 C CA . ASP A 1 154 ? -12.401 28.467 67.520 1.00 25.86 150 ASP A CA 1
ATOM 942 C C . ASP A 1 154 ? -11.726 27.116 67.380 1.00 24.54 150 ASP A C 1
ATOM 943 O O . ASP A 1 154 ? -11.394 26.677 66.282 1.00 25.07 150 ASP A O 1
ATOM 948 N N . THR A 1 155 ? -11.509 26.459 68.504 1.00 26.43 151 THR A N 1
ATOM 949 C CA . THR A 1 155 ? -10.595 25.325 68.514 1.00 27.48 151 THR A CA 1
ATOM 950 C C . THR A 1 155 ? -11.175 24.080 69.178 1.00 29.50 151 THR A C 1
ATOM 951 O O . THR A 1 155 ? -10.445 23.099 69.370 1.00 28.82 151 THR A O 1
ATOM 955 N N . GLU A 1 156 ? -12.457 24.091 69.530 1.00 32.11 152 GLU A N 1
ATOM 956 C CA . GLU A 1 156 ? -13.078 23.019 70.289 1.00 31.24 152 GLU A CA 1
ATOM 957 C C . GLU A 1 156 ? -14.387 22.638 69.634 1.00 34.49 152 GLU A C 1
ATOM 958 O O . GLU A 1 156 ? -15.311 23.445 69.611 1.00 36.36 152 GLU A O 1
ATOM 964 N N . MET B 1 21 ? 22.780 25.499 50.864 1.00 33.34 17 MET B N 1
ATOM 965 C CA . MET B 1 21 ? 22.516 24.893 49.561 1.00 36.10 17 MET B CA 1
ATOM 966 C C . MET B 1 21 ? 21.235 24.041 49.568 1.00 29.91 17 MET B C 1
ATOM 967 O O . MET B 1 21 ? 21.048 23.146 48.723 1.00 27.23 17 MET B O 1
ATOM 972 N N . HIS B 1 22 ? 20.384 24.312 50.560 1.00 25.62 18 HIS B N 1
ATOM 973 C CA . HIS B 1 22 ? 19.000 23.858 50.603 1.00 25.53 18 HIS B CA 1
ATOM 974 C C . HIS B 1 22 ? 18.073 25.059 50.405 1.00 25.38 18 HIS B C 1
ATOM 975 O O . HIS B 1 22 ? 18.332 26.139 50.940 1.00 28.32 18 HIS B O 1
ATOM 982 N N . VAL B 1 23 ? 16.987 24.869 49.642 1.00 18.54 19 VAL B N 1
ATOM 983 C CA . VAL B 1 23 ? 15.996 25.930 49.477 1.00 17.80 19 VAL B CA 1
ATOM 984 C C . VAL B 1 23 ? 15.518 26.378 50.852 1.00 15.73 19 VAL B C 1
ATOM 985 O O . VAL B 1 23 ? 15.245 25.554 51.730 1.00 16.62 19 VAL B O 1
ATOM 989 N N . THR B 1 24 ? 15.505 27.680 51.075 1.00 13.21 20 THR B N 1
ATOM 990 C CA . THR B 1 24 ? 14.998 28.207 52.336 1.00 14.54 20 THR B CA 1
ATOM 991 C C . THR B 1 24 ? 13.495 28.374 52.258 1.00 15.13 20 THR B C 1
ATOM 992 O O . THR B 1 24 ? 12.904 28.386 51.168 1.00 14.42 20 THR B O 1
ATOM 996 N N . ILE B 1 25 ? 12.874 28.534 53.432 1.00 13.32 21 ILE B N 1
ATOM 997 C CA . ILE B 1 25 ? 11.422 28.633 53.431 1.00 13.19 21 ILE B CA 1
ATOM 998 C C . ILE B 1 25 ? 10.987 29.941 52.776 1.00 17.46 21 ILE B C 1
ATOM 999 O O . ILE B 1 25 ? 9.933 30.001 52.133 1.00 15.57 21 ILE B O 1
ATOM 1004 N N . GLU B 1 26 ? 11.816 30.987 52.864 1.00 15.81 22 GLU B N 1
ATOM 1005 C CA . GLU B 1 26 ? 11.477 32.226 52.173 1.00 22.07 22 GLU B CA 1
ATOM 1006 C C . GLU B 1 26 ? 11.510 32.033 50.662 1.00 17.06 22 GLU B C 1
ATOM 1007 O O . GLU B 1 26 ? 10.651 32.576 49.955 1.00 17.50 22 GLU B O 1
ATOM 1013 N N . GLN B 1 27 ? 12.481 31.268 50.150 1.00 18.04 23 GLN B N 1
ATOM 1014 C CA . GLN B 1 27 ? 12.530 30.971 48.719 1.00 17.89 23 GLN B CA 1
ATOM 1015 C C . GLN B 1 27 ? 11.381 30.072 48.302 1.00 15.01 23 GLN B C 1
ATOM 1016 O O . GLN B 1 27 ? 10.808 30.239 47.213 1.00 12.99 23 GLN B O 1
ATOM 1022 N N . ALA B 1 28 ? 11.098 29.053 49.117 1.00 13.89 24 ALA B N 1
ATOM 1023 C CA . ALA B 1 28 ? 9.985 28.173 48.806 1.00 11.92 24 ALA B CA 1
ATOM 1024 C C . ALA B 1 28 ? 8.682 28.952 48.712 1.00 13.43 24 ALA B C 1
ATOM 1025 O O . ALA B 1 28 ? 7.904 28.753 47.773 1.00 12.89 24 ALA B O 1
ATOM 1027 N N . GLU B 1 29 ? 8.449 29.890 49.637 1.00 14.10 25 GLU B N 1
ATOM 1028 C CA . GLU B 1 29 ? 7.196 30.645 49.595 1.00 15.55 25 GLU B CA 1
ATOM 1029 C C . GLU B 1 29 ? 7.180 31.649 48.440 1.00 14.98 25 GLU B C 1
ATOM 1030 O O . GLU B 1 29 ? 6.132 31.852 47.823 1.00 15.36 25 GLU B O 1
ATOM 1036 N N . LYS B 1 30 ? 8.327 32.250 48.105 1.00 16.63 26 LYS B N 1
ATOM 1037 C CA . LYS B 1 30 ? 8.422 33.057 46.886 1.00 14.88 26 LYS B CA 1
ATOM 1038 C C . LYS B 1 30 ? 8.059 32.235 45.657 1.00 13.97 26 LYS B C 1
ATOM 1039 O O . LYS B 1 30 ? 7.257 32.667 44.820 1.00 12.53 26 LYS B O 1
ATOM 1045 N N . ALA B 1 31 ? 8.650 31.041 45.529 1.00 12.26 27 ALA B N 1
ATOM 1046 C CA . ALA B 1 31 ? 8.343 30.192 44.389 1.00 10.66 27 ALA B CA 1
ATOM 1047 C C . ALA B 1 31 ? 6.866 29.806 44.359 1.00 9.89 27 ALA B C 1
ATOM 1048 O O . ALA B 1 31 ? 6.261 29.718 43.290 1.00 9.72 27 ALA B O 1
ATOM 1050 N N . ILE B 1 32 ? 6.272 29.572 45.523 1.00 11.78 28 ILE B N 1
ATOM 1051 C CA . ILE B 1 32 ? 4.857 29.236 45.556 1.00 13.44 28 ILE B CA 1
ATOM 1052 C C . ILE B 1 32 ? 4.013 30.428 45.098 1.00 12.72 28 ILE B C 1
ATOM 1053 O O . ILE B 1 32 ? 3.110 30.274 44.271 1.00 12.53 28 ILE B O 1
ATOM 1058 N N . GLN B 1 33 ? 4.316 31.646 45.590 1.00 13.88 29 GLN B N 1
ATOM 1059 C CA . GLN B 1 33 ? 3.487 32.778 45.178 1.00 11.31 29 GLN B CA 1
ATOM 1060 C C . GLN B 1 33 ? 3.634 33.087 43.687 1.00 11.56 29 GLN B C 1
ATOM 1061 O O . GLN B 1 33 ? 2.649 33.469 43.050 1.00 13.57 29 GLN B O 1
ATOM 1067 N N . ALA B 1 34 ? 4.826 32.884 43.105 1.00 11.50 30 ALA B N 1
ATOM 1068 C CA . ALA B 1 34 ? 4.981 33.069 41.654 1.00 12.59 30 ALA B CA 1
ATOM 1069 C C . ALA B 1 34 ? 4.210 32.016 40.854 1.00 13.78 30 ALA B C 1
ATOM 1070 O O . ALA B 1 34 ? 3.590 32.326 39.823 1.00 12.62 30 ALA B O 1
ATOM 1072 N N . ALA B 1 35 ? 4.332 30.753 41.245 1.00 12.62 31 ALA B N 1
ATOM 1073 C CA . ALA B 1 35 ? 3.553 29.702 40.608 1.00 10.06 31 ALA B CA 1
ATOM 1074 C C . ALA B 1 35 ? 2.070 29.987 40.715 1.00 10.73 31 ALA B C 1
ATOM 1075 O O . ALA B 1 35 ? 1.330 29.855 39.725 1.00 12.57 31 ALA B O 1
ATOM 1077 N N . ARG B 1 36 ? 1.605 30.373 41.904 1.00 12.90 32 ARG B N 1
ATOM 1078 C CA . ARG B 1 36 ? 0.182 30.685 42.075 1.00 11.72 32 ARG B CA 1
ATOM 1079 C C . ARG B 1 36 ? -0.272 31.808 41.132 1.00 14.16 32 ARG B C 1
ATOM 1080 O O . ARG B 1 36 ? -1.337 31.722 40.505 1.00 13.51 32 ARG B O 1
ATOM 1088 N N . ALA B 1 37 ? 0.511 32.883 41.036 1.00 15.23 33 ALA B N 1
ATOM 1089 C CA . ALA B 1 37 ? 0.122 33.984 40.152 1.00 12.03 33 ALA B CA 1
ATOM 1090 C C . ALA B 1 37 ? 0.017 33.530 38.695 1.00 13.44 33 ALA B C 1
ATOM 1091 O O . ALA B 1 37 ? -0.918 33.920 37.983 1.00 15.53 33 ALA B O 1
ATOM 1093 N N . LYS B 1 38 ? 0.958 32.678 38.241 1.00 12.67 34 LYS B N 1
ATOM 1094 C CA . LYS B 1 38 ? 0.862 32.115 36.889 1.00 10.95 34 LYS B CA 1
ATOM 1095 C C . LYS B 1 38 ? -0.379 31.242 36.740 1.00 12.15 34 LYS B C 1
ATOM 1096 O O . LYS B 1 38 ? -1.045 31.262 35.698 1.00 10.75 34 LYS B O 1
ATOM 1102 N N . ALA B 1 39 ? -0.662 30.419 37.754 1.00 12.95 35 ALA B N 1
ATOM 1103 C CA . ALA B 1 39 ? -1.855 29.581 37.745 1.00 14.59 35 ALA B CA 1
ATOM 1104 C C . ALA B 1 39 ? -3.105 30.412 37.509 1.00 13.63 35 ALA B C 1
ATOM 1105 O O . ALA B 1 39 ? -3.945 30.050 36.686 1.00 16.00 35 ALA B O 1
ATOM 1107 N N . VAL B 1 40 ? -3.255 31.521 38.244 1.00 11.41 36 VAL B N 1
ATOM 1108 C CA . VAL B 1 40 ? -4.457 32.341 38.100 1.00 13.21 36 VAL B CA 1
ATOM 1109 C C . VAL B 1 40 ? -4.509 32.945 36.710 1.00 11.30 36 VAL B C 1
ATOM 1110 O O . VAL B 1 40 ? -5.580 33.018 36.084 1.00 16.90 36 VAL B O 1
ATOM 1114 N N . GLU B 1 41 ? -3.361 33.383 36.201 1.00 16.84 37 GLU B N 1
ATOM 1115 C CA . GLU B 1 41 ? -3.353 33.991 34.875 1.00 15.57 37 GLU B CA 1
ATOM 1116 C C . GLU B 1 41 ? -3.832 33.011 33.814 1.00 15.68 37 GLU B C 1
ATOM 1117 O O . GLU B 1 41 ? -4.434 33.422 32.817 1.00 16.98 37 GLU B O 1
ATOM 1123 N N . LEU B 1 42 ? -3.597 31.709 34.013 1.00 13.11 38 LEU B N 1
ATOM 1124 C CA . LEU B 1 42 ? -3.994 30.688 33.062 1.00 11.88 38 LEU B CA 1
ATOM 1125 C C . LEU B 1 42 ? -5.398 30.134 33.343 1.00 16.99 38 LEU B C 1
ATOM 1126 O O . LEU B 1 42 ? -5.864 29.256 32.605 1.00 17.18 38 LEU B O 1
ATOM 1131 N N . GLY B 1 43 ? -6.057 30.597 34.402 1.00 12.55 39 GLY B N 1
ATOM 1132 C CA . GLY B 1 43 ? -7.355 30.080 34.800 1.00 15.61 39 GLY B CA 1
ATOM 1133 C C . GLY B 1 43 ? -7.338 28.678 35.371 1.00 15.57 39 GLY B C 1
ATOM 1134 O O . GLY B 1 43 ? -8.204 27.861 35.032 1.00 15.43 39 GLY B O 1
ATOM 1135 N N . THR B 1 44 ? -6.366 28.373 36.216 1.00 16.58 40 THR B N 1
ATOM 1136 C CA . THR B 1 44 ? -6.196 27.022 36.726 1.00 12.34 40 THR B CA 1
ATOM 1137 C C . THR B 1 44 ? -6.180 27.065 38.240 1.00 13.98 40 THR B C 1
ATOM 1138 O O . THR B 1 44 ? -5.998 28.122 38.840 1.00 15.32 40 THR B O 1
ATOM 1142 N N . GLN B 1 45 ? -6.411 25.902 38.861 1.00 13.00 41 GLN B N 1
ATOM 1143 C CA . GLN B 1 45 ? -6.359 25.747 40.315 1.00 11.85 41 GLN B CA 1
ATOM 1144 C C . GLN B 1 45 ? -5.399 24.603 40.617 1.00 14.61 41 GLN B C 1
ATOM 1145 O O . GLN B 1 45 ? -5.726 23.436 40.355 1.00 17.30 41 GLN B O 1
ATOM 1151 N N . MET B 1 46 ? -4.224 24.932 41.158 1.00 13.54 42 MET B N 1
ATOM 1152 C CA . MET B 1 46 ? -3.099 23.994 41.225 1.00 10.25 42 MET B CA 1
ATOM 1153 C C . MET B 1 46 ? -2.765 23.630 42.658 1.00 10.58 42 MET B C 1
ATOM 1154 O O . MET B 1 46 ? -3.010 24.402 43.581 1.00 11.78 42 MET B O 1
ATOM 1159 N N . CYS B 1 47 ? -2.176 22.434 42.830 1.00 8.88 43 CYS B N 1
ATOM 1160 C CA . CYS B 1 47 ? -1.400 22.109 44.021 1.00 10.31 43 CYS B CA 1
ATOM 1161 C C . CYS B 1 47 ? 0.067 22.362 43.710 1.00 15.53 43 CYS B C 1
ATOM 1162 O O . CYS B 1 47 ? 0.542 21.997 42.631 1.00 10.26 43 CYS B O 1
ATOM 1165 N N . ILE B 1 48 ? 0.766 23.044 44.622 1.00 9.27 44 ILE B N 1
ATOM 1166 C CA . ILE B 1 48 ? 2.165 23.419 44.399 1.00 10.06 44 ILE B CA 1
ATOM 1167 C C . ILE B 1 48 ? 2.994 22.927 45.578 1.00 11.36 44 ILE B C 1
ATOM 1168 O O . ILE B 1 48 ? 2.744 23.335 46.711 1.00 9.46 44 ILE B O 1
ATOM 1173 N N . ALA B 1 49 ? 3.988 22.066 45.307 1.00 10.76 45 ALA B N 1
ATOM 1174 C CA . ALA B 1 49 ? 4.865 21.538 46.348 1.00 10.90 45 ALA B CA 1
ATOM 1175 C C . ALA B 1 49 ? 6.301 21.993 46.142 1.00 10.71 45 ALA B C 1
ATOM 1176 O O . ALA B 1 49 ? 6.774 22.079 45.015 1.00 10.83 45 ALA B O 1
ATOM 1178 N N . ILE B 1 50 ? 6.999 22.253 47.250 1.00 10.71 46 ILE B N 1
ATOM 1179 C CA . ILE B 1 50 ? 8.440 22.475 47.268 1.00 12.61 46 ILE B CA 1
ATOM 1180 C C . ILE B 1 50 ? 9.064 21.401 48.155 1.00 10.73 46 ILE B C 1
ATOM 1181 O O . ILE B 1 50 ? 8.631 21.222 49.293 1.00 10.40 46 ILE B O 1
ATOM 1186 N N . VAL B 1 51 ? 10.075 20.698 47.638 1.00 10.31 47 VAL B N 1
ATOM 1187 C CA . VAL B 1 51 ? 10.848 19.748 48.447 1.00 11.39 47 VAL B CA 1
ATOM 1188 C C . VAL B 1 51 ? 12.297 20.212 48.497 1.00 13.39 47 VAL B C 1
ATOM 1189 O O . VAL B 1 51 ? 12.752 20.972 47.647 1.00 12.92 47 VAL B O 1
ATOM 1193 N N . ASP B 1 52 ? 13.047 19.666 49.471 1.00 12.06 48 ASP B N 1
ATOM 1194 C CA . ASP B 1 52 ? 14.467 19.953 49.586 1.00 14.06 48 ASP B CA 1
ATOM 1195 C C . ASP B 1 52 ? 15.308 18.935 48.805 1.00 11.23 48 ASP B C 1
ATOM 1196 O O . ASP B 1 52 ? 14.797 18.080 48.078 1.00 13.57 48 ASP B O 1
ATOM 1201 N N . SER B 1 53 ? 16.636 19.072 48.915 1.00 14.62 49 SER B N 1
ATOM 1202 C CA . SER B 1 53 ? 17.513 18.269 48.083 1.00 17.10 49 SER B CA 1
ATOM 1203 C C . SER B 1 53 ? 17.523 16.805 48.489 1.00 18.90 49 SER B C 1
ATOM 1204 O O . SER B 1 53 ? 18.050 15.972 47.736 1.00 19.61 49 SER B O 1
ATOM 1207 N N . GLY B 1 54 ? 16.956 16.471 49.643 1.00 16.46 50 GLY B N 1
ATOM 1208 C CA . GLY B 1 54 ? 16.701 15.100 50.023 1.00 15.82 50 GLY B CA 1
ATOM 1209 C C . GLY B 1 54 ? 15.341 14.572 49.647 1.00 13.29 50 GLY B C 1
ATOM 1210 O O . GLY B 1 54 ? 14.998 13.423 49.947 1.00 14.64 50 GLY B O 1
ATOM 1211 N N . GLY B 1 55 ? 14.510 15.378 49.008 1.00 13.86 51 GLY B N 1
ATOM 1212 C CA . GLY B 1 55 ? 13.161 14.927 48.762 1.00 13.95 51 GLY B CA 1
ATOM 1213 C C . GLY B 1 55 ? 12.193 15.173 49.893 1.00 15.74 51 GLY B C 1
ATOM 1214 O O . GLY B 1 55 ? 11.030 14.770 49.776 1.00 14.11 51 GLY B O 1
ATOM 1215 N N . ASN B 1 56 ? 12.616 15.837 50.972 1.00 11.06 52 ASN B N 1
ATOM 1216 C CA . ASN B 1 56 ? 11.720 16.041 52.111 1.00 12.99 52 ASN B CA 1
ATOM 1217 C C . ASN B 1 56 ? 10.895 17.317 51.914 1.00 10.40 52 ASN B C 1
ATOM 1218 O O . ASN B 1 56 ? 11.407 18.329 51.429 1.00 13.65 52 ASN B O 1
ATOM 1223 N N . LEU B 1 57 ? 9.614 17.244 52.278 1.00 13.15 53 LEU B N 1
ATOM 1224 C CA . LEU B 1 57 ? 8.689 18.349 52.019 1.00 10.71 53 LEU B CA 1
ATOM 1225 C C . LEU B 1 57 ? 9.164 19.600 52.736 1.00 12.39 53 LEU B C 1
ATOM 1226 O O . LEU B 1 57 ? 9.543 19.542 53.912 1.00 13.49 53 LEU B O 1
ATOM 1231 N N . LYS B 1 58 ? 9.176 20.719 52.007 1.00 8.96 54 LYS B N 1
ATOM 1232 C CA . LYS B 1 58 ? 9.529 22.030 52.558 1.00 10.56 54 LYS B CA 1
ATOM 1233 C C . LYS B 1 58 ? 8.335 22.962 52.667 1.00 10.97 54 LYS B C 1
ATOM 1234 O O . LYS B 1 58 ? 8.172 23.619 53.692 1.00 12.60 54 LYS B O 1
ATOM 1240 N N . ALA B 1 59 ? 7.495 23.044 51.628 1.00 11.31 55 ALA B N 1
ATOM 1241 C CA . ALA B 1 59 ? 6.294 23.868 51.684 1.00 10.27 55 ALA B CA 1
ATOM 1242 C C . ALA B 1 59 ? 5.267 23.277 50.730 1.00 10.51 55 ALA B C 1
ATOM 1243 O O . ALA B 1 59 ? 5.631 22.585 49.774 1.00 11.04 55 ALA B O 1
ATOM 1245 N N . PHE B 1 60 ? 3.982 23.557 50.996 1.00 11.84 56 PHE B N 1
ATOM 1246 C CA . PHE B 1 60 ? 2.889 23.088 50.137 1.00 9.99 56 PHE B CA 1
ATOM 1247 C C . PHE B 1 60 ? 1.729 24.088 50.165 1.00 13.70 56 PHE B C 1
ATOM 1248 O O . PHE B 1 60 ? 1.411 24.657 51.209 1.00 13.72 56 PHE B O 1
ATOM 1256 N N . HIS B 1 61 ? 1.051 24.227 49.024 1.00 9.75 57 HIS B N 1
ATOM 1257 C CA . HIS B 1 61 ? -0.048 25.182 48.867 1.00 12.78 57 HIS B CA 1
ATOM 1258 C C . HIS B 1 61 ? -1.054 24.539 47.927 1.00 11.26 57 HIS B C 1
ATOM 1259 O O . HIS B 1 61 ? -0.748 24.362 46.743 1.00 13.60 57 HIS B O 1
ATOM 1266 N N . ARG B 1 62 ? -2.245 24.197 48.424 1.00 9.51 58 ARG B N 1
ATOM 1267 C CA . ARG B 1 62 ? -3.326 23.747 47.549 1.00 10.28 58 ARG B CA 1
ATOM 1268 C C . ARG B 1 62 ? -4.272 24.921 47.311 1.00 13.51 58 ARG B C 1
ATOM 1269 O O . ARG B 1 62 ? -4.961 25.352 48.236 1.00 14.20 58 ARG B O 1
ATOM 1277 N N . MET B 1 63 ? -4.301 25.425 46.071 1.00 10.09 59 MET B N 1
ATOM 1278 C CA . MET B 1 63 ? -5.253 26.462 45.693 1.00 10.84 59 MET B CA 1
ATOM 1279 C C . MET B 1 63 ? -6.693 25.996 45.899 1.00 11.25 59 MET B C 1
ATOM 1280 O O . MET B 1 63 ? -7.046 24.816 45.729 1.00 9.57 59 MET B O 1
ATOM 1285 N N . ASP B 1 64 ? -7.541 26.948 46.284 1.00 14.47 60 ASP B N 1
ATOM 1286 C CA . ASP B 1 64 ? -8.954 26.660 46.409 1.00 12.21 60 ASP B CA 1
ATOM 1287 C C . ASP B 1 64 ? -9.491 26.105 45.102 1.00 14.25 60 ASP B C 1
ATOM 1288 O O . ASP B 1 64 ? -9.220 26.649 44.022 1.00 15.09 60 ASP B O 1
ATOM 1293 N N . GLY B 1 65 ? -10.220 24.981 45.204 1.00 15.32 61 GLY B N 1
ATOM 1294 C CA . GLY B 1 65 ? -10.775 24.304 44.045 1.00 17.26 61 GLY B CA 1
ATOM 1295 C C . GLY B 1 65 ? -9.866 23.319 43.339 1.00 17.20 61 GLY B C 1
ATOM 1296 O O . GLY B 1 65 ? -10.301 22.696 42.367 1.00 20.13 61 GLY B O 1
ATOM 1297 N N . ALA B 1 66 ? -8.623 23.155 43.770 1.00 16.88 62 ALA B N 1
ATOM 1298 C CA . ALA B 1 66 ? -7.752 22.237 43.053 1.00 11.66 62 ALA B CA 1
ATOM 1299 C C . ALA B 1 66 ? -8.206 20.797 43.244 1.00 15.68 62 ALA B C 1
ATOM 1300 O O . ALA B 1 66 ? -8.757 20.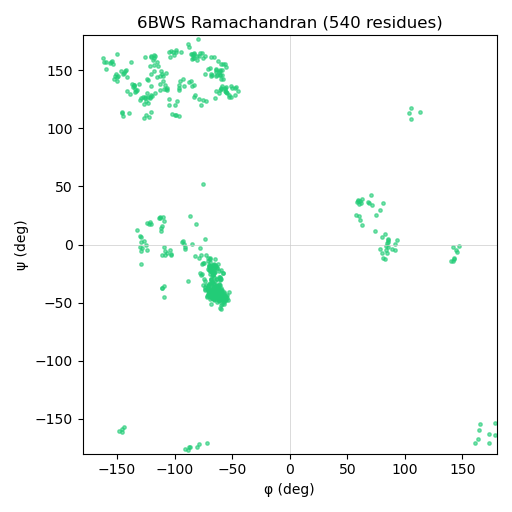432 44.286 1.00 16.53 62 ALA B O 1
ATOM 1302 N N . TRP B 1 67 ? -7.910 19.963 42.246 1.00 12.00 63 TRP B N 1
ATOM 1303 C CA . TRP B 1 67 ? -8.220 18.542 42.351 1.00 13.80 63 TRP B CA 1
ATOM 1304 C C . TRP B 1 67 ? -7.586 17.910 43.578 1.00 10.69 63 TRP B C 1
ATOM 1305 O O . TRP B 1 67 ? -6.381 18.027 43.807 1.00 13.66 63 TRP B O 1
ATOM 1316 N N . VAL B 1 68 ? -8.385 17.153 44.329 1.00 10.45 64 VAL B N 1
ATOM 1317 C CA . VAL B 1 68 ? -7.822 16.477 45.496 1.00 13.56 64 VAL B CA 1
ATOM 1318 C C . VAL B 1 68 ? -6.699 15.542 45.079 1.00 11.81 64 VAL B C 1
ATOM 1319 O O . VAL B 1 68 ? -5.673 15.419 45.769 1.00 11.00 64 VAL B O 1
ATOM 1323 N N . GLY B 1 69 ? -6.857 14.890 43.925 1.00 12.56 65 GLY B N 1
ATOM 1324 C CA . GLY B 1 69 ? -5.839 13.975 43.436 1.00 13.68 65 GLY B CA 1
ATOM 1325 C C . GLY B 1 69 ? -4.516 14.647 43.140 1.00 14.78 65 GLY B C 1
ATOM 1326 O O . GLY B 1 69 ? -3.495 13.974 43.100 1.00 11.62 65 GLY B O 1
ATOM 1327 N N . SER B 1 70 ? -4.510 15.968 42.941 1.00 12.55 66 SER B N 1
ATOM 1328 C CA . SER B 1 70 ? -3.259 16.636 42.623 1.00 11.47 66 SER B CA 1
ATOM 1329 C C . SER B 1 70 ? -2.379 16.879 43.850 1.00 9.43 66 SER B C 1
ATOM 1330 O O . SER B 1 70 ? -1.202 17.231 43.689 1.00 12.30 66 SER B O 1
ATOM 1333 N N . ILE B 1 71 ? -2.908 16.687 45.065 1.00 10.02 67 ILE B N 1
ATOM 1334 C CA . ILE B 1 71 ? -2.101 16.883 46.269 1.00 8.67 67 ILE B CA 1
ATOM 1335 C C . ILE B 1 71 ? -0.896 15.939 46.259 1.00 10.65 67 ILE B C 1
ATOM 1336 O O . ILE B 1 71 ? 0.258 16.369 46.346 1.00 12.27 67 ILE B O 1
ATOM 1341 N N . ASP B 1 72 ? -1.162 14.635 46.124 1.00 10.63 68 ASP B N 1
ATOM 1342 C CA . ASP B 1 72 ? -0.107 13.626 46.049 1.00 10.43 68 ASP B CA 1
ATOM 1343 C C . ASP B 1 72 ? 0.723 13.778 44.783 1.00 11.31 68 ASP B C 1
ATOM 1344 O O . ASP B 1 72 ? 1.948 13.630 44.813 1.00 11.48 68 ASP B O 1
ATOM 1349 N N . ILE B 1 73 ? 0.079 14.054 43.655 1.00 9.05 69 ILE B N 1
ATOM 1350 C CA . ILE B 1 73 ? 0.833 14.139 42.414 1.00 10.86 69 ILE B CA 1
ATOM 1351 C C . ILE B 1 73 ? 1.829 15.300 42.462 1.00 10.22 69 ILE B C 1
ATOM 1352 O O . ILE B 1 73 ? 2.990 15.151 42.042 1.00 11.40 69 ILE B O 1
ATOM 1357 N N . ALA B 1 74 ? 1.414 16.459 42.991 1.00 7.96 70 ALA B N 1
ATOM 1358 C CA . ALA B 1 74 ? 2.336 17.588 43.055 1.00 10.16 70 ALA B CA 1
ATOM 1359 C C . ALA B 1 74 ? 3.547 17.243 43.902 1.00 10.69 70 ALA B C 1
ATOM 1360 O O . ALA B 1 74 ? 4.686 17.510 43.501 1.00 10.37 70 ALA B O 1
ATOM 1362 N N . GLN B 1 75 ? 3.329 16.556 45.039 1.00 11.21 71 GLN B N 1
ATOM 1363 C CA . GLN B 1 75 ? 4.464 16.180 45.878 1.00 9.78 71 GLN B CA 1
ATOM 1364 C C . GLN B 1 75 ? 5.343 15.123 45.220 1.00 10.57 71 GLN B C 1
ATOM 1365 O O . GLN B 1 75 ? 6.573 15.220 45.274 1.00 9.59 71 GLN B O 1
ATOM 1371 N N . LYS B 1 76 ? 4.743 14.109 44.578 1.00 11.62 72 LYS B N 1
ATOM 1372 C CA . LYS B 1 76 ? 5.574 13.118 43.889 1.00 9.34 72 LYS B CA 1
ATOM 1373 C C . LYS B 1 76 ? 6.365 13.738 42.747 1.00 11.96 72 LYS B C 1
ATOM 1374 O O . LYS B 1 76 ? 7.498 13.330 42.492 1.00 9.40 72 LYS B O 1
ATOM 1380 N N . LYS B 1 77 ? 5.782 14.709 42.039 1.00 10.46 73 LYS B N 1
ATOM 1381 C CA . LYS B 1 77 ? 6.522 15.384 40.974 1.00 9.80 73 LYS B CA 1
ATOM 1382 C C . LYS B 1 77 ? 7.741 16.112 41.527 1.00 10.30 73 LYS B C 1
ATOM 1383 O O . LYS B 1 77 ? 8.808 16.121 40.897 1.00 10.46 73 LYS B O 1
ATOM 1389 N N . ALA B 1 78 ? 7.582 16.816 42.650 1.00 7.71 74 ALA B N 1
ATOM 1390 C CA . ALA B 1 78 ? 8.734 17.539 43.199 1.00 10.99 74 ALA B CA 1
ATOM 1391 C C . ALA B 1 78 ? 9.832 16.573 43.620 1.00 8.93 74 ALA B C 1
ATOM 1392 O O . ALA B 1 78 ? 11.015 16.766 43.321 1.00 10.41 74 ALA B O 1
ATOM 1394 N N . LYS B 1 79 ? 9.436 15.498 44.304 1.00 9.43 75 LYS B N 1
ATOM 1395 C CA . LYS B 1 79 ? 10.362 14.448 44.706 1.00 8.72 75 LYS B CA 1
ATOM 1396 C C . LYS B 1 79 ? 11.062 13.844 43.498 1.00 10.66 75 LYS B C 1
ATOM 1397 O O . LYS B 1 79 ? 12.275 13.625 43.524 1.00 14.42 75 LYS B O 1
ATOM 1403 N N . THR B 1 80 ? 10.297 13.526 42.443 1.00 11.71 76 THR B N 1
ATOM 1404 C CA . THR B 1 80 ? 10.891 12.896 41.266 1.00 10.43 76 THR B CA 1
ATOM 1405 C C . THR B 1 80 ? 11.931 13.815 40.644 1.00 13.35 76 THR B C 1
ATOM 1406 O O . THR B 1 80 ? 13.037 13.373 40.287 1.00 10.77 76 THR B O 1
ATOM 1410 N N . ALA B 1 81 ? 11.573 15.089 40.465 1.00 10.06 77 ALA B N 1
ATOM 1411 C CA . ALA B 1 81 ? 12.510 16.037 39.861 1.00 11.78 77 ALA B CA 1
ATOM 1412 C C . ALA B 1 81 ? 13.795 16.148 40.667 1.00 11.50 77 ALA B C 1
ATOM 1413 O O . ALA B 1 81 ? 14.889 16.147 40.091 1.00 12.41 77 ALA B O 1
ATOM 1415 N N . VAL B 1 82 ? 13.694 16.241 42.000 1.00 11.46 78 VAL B N 1
ATOM 1416 C CA . VAL B 1 82 ? 14.913 16.384 42.788 1.00 10.54 78 VAL B CA 1
ATOM 1417 C C . VAL B 1 82 ? 15.665 15.060 42.903 1.00 12.80 78 VAL B C 1
ATOM 1418 O O . VAL B 1 82 ? 16.887 15.061 43.099 1.00 13.49 78 VAL B O 1
ATOM 1422 N N . PHE B 1 83 ? 14.971 13.917 42.789 1.00 10.22 79 PHE B N 1
ATOM 1423 C CA . PHE B 1 83 ? 15.663 12.633 42.917 1.00 9.87 79 PHE B CA 1
ATOM 1424 C C . PHE B 1 83 ? 16.602 12.361 41.738 1.00 13.54 79 PHE B C 1
ATOM 1425 O O . PHE B 1 83 ? 17.557 11.584 41.876 1.00 10.83 79 PHE B O 1
ATOM 1433 N N . PHE B 1 84 ? 16.379 12.993 40.587 1.00 12.40 80 PHE B N 1
ATOM 1434 C CA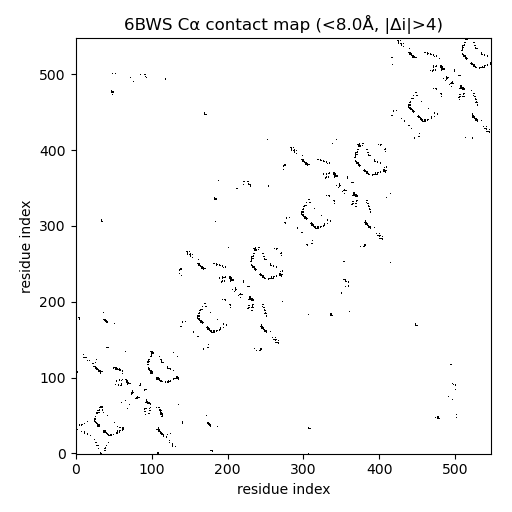 . PHE B 1 84 ? 17.189 12.715 39.406 1.00 13.16 80 PHE B CA 1
ATOM 1435 C C . PHE B 1 84 ? 17.759 13.956 38.735 1.00 11.47 80 PHE B C 1
ATOM 1436 O O . PHE B 1 84 ? 18.452 13.831 37.720 1.00 13.66 80 PHE B O 1
ATOM 1444 N N . GLY B 1 85 ? 17.512 15.138 39.294 1.00 12.77 81 GLY B N 1
ATOM 1445 C CA . GLY B 1 85 ? 18.017 16.393 38.736 1.00 10.76 81 GLY B CA 1
ATOM 1446 C C . GLY B 1 85 ? 17.525 16.680 37.341 1.00 11.85 81 GLY B C 1
ATOM 1447 O O . GLY B 1 85 ? 18.286 17.207 36.516 1.00 15.92 81 GLY B O 1
ATOM 1448 N N . MET B 1 86 ? 16.270 16.354 37.041 1.00 13.68 82 MET B N 1
ATOM 1449 C CA . MET B 1 86 ? 15.772 16.712 35.725 1.00 16.71 82 MET B CA 1
ATOM 1450 C C . MET B 1 86 ? 14.272 16.950 35.799 1.00 14.80 82 MET B C 1
ATOM 1451 O O . MET B 1 86 ? 13.607 16.618 36.788 1.00 14.84 82 MET B O 1
ATOM 1456 N N . LYS B 1 87 ? 13.742 17.595 34.768 1.00 15.46 83 LYS B N 1
ATOM 1457 C CA . LYS B 1 87 ? 12.302 17.805 34.738 1.00 14.18 83 LYS B CA 1
ATOM 1458 C C . LYS B 1 87 ? 11.577 16.472 34.570 1.00 13.56 83 LYS B C 1
ATOM 1459 O O . LYS B 1 87 ? 12.069 15.562 33.896 1.00 16.08 83 LYS B O 1
ATOM 1465 N N . THR B 1 88 ? 10.397 16.361 35.193 1.00 10.65 84 THR B N 1
ATOM 1466 C CA . THR B 1 88 ? 9.740 15.045 35.267 1.00 10.93 84 THR B CA 1
ATOM 1467 C C . THR B 1 88 ? 9.454 14.472 33.881 1.00 11.52 84 THR B C 1
ATOM 1468 O O . THR B 1 88 ? 9.611 13.259 33.665 1.00 13.04 84 THR B O 1
ATOM 1472 N N . GLY B 1 89 ? 9.041 15.324 32.934 1.00 13.43 85 GLY B N 1
ATOM 1473 C CA . GLY B 1 89 ? 8.685 14.839 31.604 1.00 13.79 85 GLY B CA 1
ATOM 1474 C C . GLY B 1 89 ? 9.863 14.285 30.823 1.00 15.55 85 GLY B C 1
ATOM 1475 O O . GLY B 1 89 ? 9.694 13.429 29.944 1.00 14.18 85 GLY B O 1
ATOM 1476 N N . GLN B 1 90 ? 11.065 14.755 31.127 1.00 12.53 86 GLN B N 1
ATOM 1477 C CA . GLN B 1 90 ? 12.252 14.197 30.496 1.00 16.94 86 GLN B CA 1
ATOM 1478 C C . GLN B 1 90 ? 12.497 12.755 30.910 1.00 16.40 86 GLN B C 1
ATOM 1479 O O . GLN B 1 90 ? 13.041 11.978 30.120 1.00 19.27 86 GLN B O 1
ATOM 1485 N N . ILE B 1 91 ? 12.137 12.378 32.143 1.00 15.25 87 ILE B N 1
ATOM 1486 C CA . ILE B 1 91 ? 12.218 10.970 32.538 1.00 10.58 87 ILE B CA 1
ATOM 1487 C C . ILE B 1 91 ? 11.146 10.162 31.826 1.00 13.93 87 ILE B C 1
ATOM 1488 O O . ILE B 1 91 ? 11.406 9.068 31.316 1.00 13.03 87 ILE B O 1
ATOM 1493 N N . GLY B 1 92 ? 9.935 10.698 31.753 1.00 12.23 88 GLY B N 1
ATOM 1494 C CA . GLY B 1 92 ? 8.874 9.978 31.062 1.00 13.16 88 GLY B CA 1
ATOM 1495 C C . GLY B 1 92 ? 9.204 9.742 29.599 1.00 14.53 88 GLY B C 1
ATOM 1496 O O . GLY B 1 92 ? 8.747 8.764 29.000 1.00 14.38 88 GLY B O 1
ATOM 1497 N N . ALA B 1 93 ? 9.989 10.637 29.002 1.00 12.44 89 ALA B N 1
ATOM 1498 C CA . ALA B 1 93 ? 10.384 10.430 27.611 1.00 15.92 89 ALA B CA 1
ATOM 1499 C C . ALA B 1 93 ? 11.240 9.183 27.471 1.00 16.69 89 ALA B C 1
ATOM 1500 O O . ALA B 1 93 ? 11.349 8.627 26.374 1.00 15.81 89 ALA B O 1
ATOM 1502 N N . LEU B 1 94 ? 11.807 8.704 28.572 1.00 13.68 90 LEU B N 1
ATOM 1503 C CA . LEU B 1 94 ? 12.675 7.540 28.555 1.00 14.88 90 LEU B CA 1
ATOM 1504 C C . LEU B 1 94 ? 12.037 6.310 29.177 1.00 15.23 90 LEU B C 1
ATOM 1505 O O . LEU B 1 94 ? 12.661 5.245 29.164 1.00 15.90 90 LEU B O 1
ATOM 1510 N N . SER B 1 95 ? 10.844 6.423 29.755 1.00 12.80 91 SER B N 1
ATOM 1511 C CA . SER B 1 95 ? 10.237 5.305 30.472 1.00 11.45 91 SER B CA 1
ATOM 1512 C C . SER B 1 95 ? 9.015 4.741 29.748 1.00 16.50 91 SER B C 1
ATOM 1513 O O . SER B 1 95 ? 8.228 3.986 30.340 1.00 14.63 91 SER B O 1
ATOM 1516 N N . GLN B 1 96 ? 8.849 5.071 28.469 1.00 15.79 92 GLN B N 1
ATOM 1517 C CA . GLN B 1 96 ? 7.826 4.431 27.659 1.00 18.47 92 GLN B CA 1
ATOM 1518 C C . GLN B 1 96 ? 8.194 2.972 27.426 1.00 16.44 92 GLN B C 1
ATOM 1519 O O . GLN B 1 96 ? 9.355 2.594 27.564 1.00 14.71 92 GLN B O 1
ATOM 1525 N N . PRO B 1 97 ? 7.224 2.138 27.050 1.00 14.40 93 PRO B N 1
ATOM 1526 C CA . PRO B 1 97 ? 7.572 0.790 26.599 1.00 16.31 93 PRO B CA 1
ATOM 1527 C C . PRO B 1 97 ? 8.656 0.876 25.538 1.00 20.55 93 PRO B C 1
ATOM 1528 O O . PRO B 1 97 ? 8.628 1.745 24.664 1.00 20.03 93 PRO B O 1
ATOM 1532 N N . GLY B 1 98 ? 9.653 0.001 25.644 1.00 20.01 94 GLY B N 1
ATOM 1533 C CA . GLY B 1 98 ? 10.811 0.071 24.776 1.00 17.83 94 GLY B CA 1
ATOM 1534 C C . GLY B 1 98 ? 11.873 1.081 25.176 1.00 21.45 94 GLY B C 1
ATOM 1535 O O . GLY B 1 98 ? 12.975 1.055 24.608 1.00 18.61 94 GLY B O 1
ATOM 1536 N N . GLY B 1 99 ? 11.581 1.979 26.126 1.00 13.68 95 GLY B N 1
ATOM 1537 C CA . GLY B 1 99 ? 12.554 2.957 26.543 1.00 16.24 95 GLY B CA 1
ATOM 1538 C C . GLY B 1 99 ? 13.509 2.421 27.575 1.00 15.82 95 GLY B C 1
ATOM 1539 O O . GLY B 1 99 ? 13.306 1.382 28.190 1.00 17.07 95 GLY B O 1
ATOM 1540 N N . SER B 1 100 ? 14.601 3.155 27.769 1.00 12.55 96 SER B N 1
ATOM 1541 C CA . SER B 1 100 ? 15.668 2.609 28.599 1.00 13.24 96 SER B CA 1
ATOM 1542 C C . SER B 1 100 ? 15.279 2.529 30.076 1.00 16.75 96 SER B C 1
ATOM 1543 O O . SER B 1 100 ? 15.837 1.689 30.809 1.00 13.48 96 SER B O 1
ATOM 1546 N N . LEU B 1 101 ? 14.299 3.319 30.508 1.00 12.01 97 LEU B N 1
ATOM 1547 C CA . LEU B 1 101 ? 13.910 3.376 31.915 1.00 10.78 97 LEU B CA 1
ATOM 1548 C C . LEU B 1 101 ? 12.512 2.834 32.158 1.00 12.67 97 LEU B C 1
ATOM 1549 O O . LEU B 1 101 ? 11.888 3.184 33.163 1.00 14.58 97 LEU B O 1
ATOM 1554 N N . TYR B 1 102 ? 12.002 1.984 31.264 1.00 13.55 98 TYR B N 1
ATOM 1555 C CA . TYR B 1 102 ? 10.673 1.413 31.443 1.00 10.84 98 TYR B CA 1
ATOM 1556 C C . TYR B 1 102 ? 10.547 0.779 32.823 1.00 11.49 98 TYR B C 1
ATOM 1557 O O . TYR B 1 102 ? 11.387 -0.034 33.220 1.00 14.79 98 TYR B O 1
ATOM 1566 N N . GLY B 1 103 ? 9.510 1.177 33.558 1.00 13.52 99 GLY B N 1
ATOM 1567 C CA . GLY B 1 103 ? 9.242 0.648 34.882 1.00 15.07 99 GLY B CA 1
ATOM 1568 C C . GLY B 1 103 ? 9.828 1.458 36.028 1.00 13.74 99 GLY B C 1
ATOM 1569 O O . GLY B 1 103 ? 9.720 1.028 37.181 1.00 11.74 99 GLY B O 1
ATOM 1570 N N . ILE B 1 104 ? 10.458 2.602 35.746 1.00 11.09 100 ILE B N 1
ATOM 1571 C CA . ILE B 1 104 ? 11.171 3.313 36.794 1.00 14.04 100 ILE B CA 1
ATOM 1572 C C . ILE B 1 104 ? 10.180 3.839 37.812 1.00 11.30 100 ILE B C 1
ATOM 1573 O O . ILE B 1 104 ? 10.537 4.085 38.970 1.00 12.99 100 ILE B O 1
ATOM 1578 N N . GLU B 1 105 ? 8.937 4.042 37.388 1.00 12.05 101 GLU B N 1
ATOM 1579 C CA . GLU B 1 105 ? 7.938 4.628 38.267 1.00 13.52 101 GLU B CA 1
ATOM 1580 C C . GLU B 1 105 ? 7.641 3.784 39.504 1.00 14.49 101 GLU B C 1
ATOM 1581 O O . GLU B 1 105 ? 7.031 4.301 40.455 1.00 14.10 101 GLU B O 1
ATOM 1587 N N . HIS B 1 106 ? 8.030 2.494 39.512 1.00 13.99 102 HIS B N 1
ATOM 1588 C CA . HIS B 1 106 ? 7.817 1.614 40.659 1.00 9.90 102 HIS B CA 1
ATOM 1589 C C . HIS B 1 106 ? 8.804 1.884 41.781 1.00 13.38 102 HIS B C 1
ATOM 1590 O O . HIS B 1 106 ? 8.576 1.442 42.910 1.00 17.68 102 HIS B O 1
ATOM 1597 N N . SER B 1 107 ? 9.887 2.585 41.494 1.00 10.86 103 SER B N 1
ATOM 1598 C CA . SER B 1 107 ? 10.902 2.887 42.505 1.00 10.46 103 SER B CA 1
ATOM 1599 C C . SER B 1 107 ? 10.443 4.022 43.416 1.00 12.24 103 SER B C 1
ATOM 1600 O O . SER B 1 107 ? 9.532 4.776 43.087 1.00 10.32 103 SER B O 1
ATOM 1603 N N . ASN B 1 108 ? 11.130 4.167 44.562 1.00 12.67 104 ASN B N 1
ATOM 1604 C CA . ASN B 1 108 ? 11.048 5.388 45.360 1.00 13.42 104 ASN B CA 1
ATOM 1605 C C . ASN B 1 108 ? 9.619 5.709 45.815 1.00 16.62 104 ASN B C 1
ATOM 1606 O O . ASN B 1 108 ? 9.210 6.881 45.899 1.00 17.45 104 ASN B O 1
ATOM 1611 N N . GLN B 1 109 ? 8.865 4.663 46.124 1.00 14.19 105 GLN B N 1
ATOM 1612 C CA . GLN B 1 109 ? 7.488 4.758 46.579 1.00 13.12 105 GLN B CA 1
ATOM 1613 C C . GLN B 1 109 ? 6.581 5.416 45.553 1.00 18.04 105 GLN B C 1
ATOM 1614 O O . GLN B 1 109 ? 5.487 5.877 45.911 1.00 18.05 105 GLN B O 1
ATOM 1620 N N . GLY B 1 110 ? 6.998 5.409 44.283 1.00 13.02 106 GLY B N 1
ATOM 1621 C CA . GLY B 1 110 ? 6.196 5.939 43.199 1.00 13.36 106 GLY B CA 1
ATOM 1622 C C . GLY B 1 110 ? 6.669 7.280 42.669 1.00 14.38 106 GLY B C 1
ATOM 1623 O O . GLY B 1 110 ? 6.677 8.264 43.399 1.00 18.20 106 GLY B O 1
ATOM 1624 N N . LEU B 1 111 ? 7.061 7.317 41.402 1.00 12.45 107 LEU B N 1
ATOM 1625 C CA . LEU B 1 111 ? 7.478 8.536 40.719 1.00 11.85 107 LEU B CA 1
ATOM 1626 C C . LEU B 1 111 ? 6.335 9.038 39.858 1.00 13.19 107 LEU B C 1
ATOM 1627 O O . LEU B 1 111 ? 5.383 8.313 39.577 1.00 11.71 107 LEU B O 1
ATOM 1632 N N . ILE B 1 112 ? 6.426 10.303 39.455 1.00 11.07 108 ILE B N 1
ATOM 1633 C CA . ILE B 1 112 ? 5.596 10.838 38.384 1.00 11.31 108 ILE B CA 1
ATOM 1634 C C . ILE B 1 112 ? 6.516 11.356 37.300 1.00 12.19 108 ILE B C 1
ATOM 1635 O O . ILE B 1 112 ? 7.430 12.150 37.570 1.00 12.48 108 ILE B O 1
ATOM 1640 N N . THR B 1 113 ? 6.289 10.900 36.070 1.00 11.41 109 THR B N 1
ATOM 1641 C CA . THR B 1 113 ? 7.197 11.198 34.973 1.00 11.72 109 THR B CA 1
ATOM 1642 C C . THR B 1 113 ? 6.502 11.928 33.827 1.00 13.26 109 THR B C 1
ATOM 1643 O O . THR B 1 113 ? 7.017 11.931 32.706 1.00 12.58 109 THR B O 1
ATOM 1647 N N . PHE B 1 114 ? 5.328 12.559 34.085 1.00 14.07 110 PHE B N 1
ATOM 1648 C CA . PHE B 1 114 ? 4.792 13.520 33.126 1.00 13.35 110 PHE B CA 1
ATOM 1649 C C . PHE B 1 114 ? 5.012 14.937 33.642 1.00 13.64 110 PHE B C 1
ATOM 1650 O O . PHE B 1 114 ? 5.351 15.124 34.817 1.00 11.25 110 PHE B O 1
ATOM 1658 N N . PRO B 1 115 ? 4.942 15.953 32.768 1.00 14.68 111 PRO B N 1
ATOM 1659 C CA . PRO B 1 115 ? 5.449 17.280 33.151 1.00 9.99 111 PRO B CA 1
ATOM 1660 C C . PRO B 1 115 ? 4.786 17.875 34.381 1.00 12.89 111 PRO B C 1
ATOM 1661 O O . PRO B 1 115 ? 3.587 17.679 34.640 1.00 8.12 111 PRO B O 1
ATOM 1665 N N . GLY B 1 116 ? 5.573 18.695 35.086 1.00 11.86 112 GLY B N 1
ATOM 1666 C CA . GLY B 1 116 ? 5.088 19.441 36.224 1.00 10.89 112 GLY B CA 1
ATOM 1667 C C . GLY B 1 116 ? 6.065 19.515 37.389 1.00 12.65 112 GLY B C 1
ATOM 1668 O O . GLY B 1 116 ? 5.886 20.331 38.300 1.00 11.43 112 GLY B O 1
ATOM 1669 N N . GLY B 1 117 ? 7.109 18.691 37.391 1.00 13.28 113 GLY B N 1
ATOM 1670 C CA . GLY B 1 117 ? 8.180 18.808 38.371 1.00 9.95 113 GLY B CA 1
ATOM 1671 C C . GLY B 1 117 ? 9.421 19.383 37.714 1.00 13.18 113 GLY B C 1
ATOM 1672 O O . GLY B 1 117 ? 9.804 18.959 36.616 1.00 12.19 113 GLY B O 1
ATOM 1673 N N . ILE B 1 118 ? 10.017 20.375 38.379 1.00 14.23 114 ILE B N 1
ATOM 1674 C CA . ILE B 1 118 ? 11.225 21.052 37.904 1.00 12.30 114 ILE B CA 1
ATOM 1675 C C . ILE B 1 118 ? 12.213 21.215 39.051 1.00 10.88 114 ILE B C 1
ATOM 1676 O O . ILE B 1 118 ? 11.823 21.643 40.143 1.00 12.18 114 ILE B O 1
ATOM 1681 N N . PRO B 1 119 ? 13.501 20.977 38.825 1.00 10.51 115 PRO B N 1
ATOM 1682 C CA . PRO B 1 119 ? 14.497 21.258 39.864 1.00 13.35 115 PRO B CA 1
ATOM 1683 C C . PRO B 1 119 ? 14.708 22.750 40.082 1.00 15.15 115 PRO B C 1
ATOM 1684 O O . PRO B 1 119 ? 14.601 23.553 39.160 1.00 13.69 115 PRO B O 1
ATOM 1688 N N . ILE B 1 120 ? 15.088 23.092 41.312 1.00 12.14 116 ILE B N 1
ATOM 1689 C CA . ILE B 1 120 ? 15.447 24.448 41.733 1.00 13.09 116 ILE B CA 1
ATOM 1690 C C . ILE B 1 120 ? 16.959 24.434 41.837 1.00 16.77 116 ILE B C 1
ATOM 1691 O O . ILE B 1 120 ? 17.507 23.622 42.593 1.00 15.71 116 ILE B O 1
ATOM 1696 N N . VAL B 1 121 ? 17.642 25.283 41.065 1.00 15.00 117 VAL B N 1
ATOM 1697 C CA . VAL B 1 121 ? 19.097 25.266 40.991 1.00 20.28 117 VAL B CA 1
ATOM 1698 C C . VAL B 1 121 ? 19.628 26.592 41.519 1.00 25.23 117 VAL B C 1
ATOM 1699 O O . VAL B 1 121 ? 19.197 27.659 41.072 1.00 26.98 117 VAL B O 1
ATOM 1703 N N . ASP B 1 122 ? 20.591 26.515 42.428 1.00 26.26 118 ASP B N 1
ATOM 1704 C CA . ASP B 1 122 ? 21.104 27.684 43.132 1.00 35.04 118 ASP B CA 1
ATOM 1705 C C . ASP B 1 122 ? 21.946 28.551 42.198 1.00 44.33 118 ASP B C 1
ATOM 1706 O O . ASP B 1 122 ? 22.048 28.314 40.990 1.00 43.25 118 ASP B O 1
ATOM 1711 N N . ALA B 1 123 ? 22.612 29.546 42.790 1.00 49.44 119 ALA B N 1
ATOM 1712 C CA . ALA B 1 123 ? 23.494 30.424 42.028 1.00 50.75 119 ALA B CA 1
ATOM 1713 C C . ALA B 1 123 ? 24.694 29.664 41.471 1.00 49.38 119 ALA B C 1
ATOM 1714 O O . ALA B 1 123 ? 25.030 29.793 40.288 1.00 52.78 119 ALA B O 1
ATOM 1716 N N . ASP B 1 124 ? 25.348 28.855 42.300 1.00 48.07 120 ASP B N 1
ATOM 1717 C CA . ASP B 1 124 ? 26.527 28.137 41.844 1.00 41.79 120 ASP B CA 1
ATOM 1718 C C . ASP B 1 124 ? 26.173 26.873 41.072 1.00 50.37 120 ASP B C 1
ATOM 1719 O O . ASP B 1 124 ? 27.024 25.988 40.910 1.00 51.27 120 ASP B O 1
ATOM 1724 N N . GLY B 1 125 ? 24.931 26.754 40.603 1.00 43.26 121 GLY B N 1
ATOM 1725 C CA . GLY B 1 125 ? 24.575 25.629 39.769 1.00 44.01 121 GLY B CA 1
ATOM 1726 C C . GLY B 1 125 ? 24.417 24.318 40.501 1.00 39.76 121 GLY B C 1
ATOM 1727 O O . GLY B 1 125 ? 24.608 23.258 39.899 1.00 32.47 121 GLY B O 1
ATOM 1728 N N . GLU B 1 126 ? 24.104 24.356 41.792 1.00 39.42 122 GLU B N 1
ATOM 1729 C CA . GLU B 1 126 ? 23.820 23.158 42.562 1.00 38.09 122 GLU B CA 1
ATOM 1730 C C . GLU B 1 126 ? 22.332 23.110 42.877 1.00 23.77 122 GLU B C 1
ATOM 1731 O O . GLU B 1 126 ? 21.716 24.130 43.209 1.00 21.22 122 GLU B O 1
ATOM 1737 N N . MET B 1 127 ? 21.762 21.919 42.738 1.00 22.73 123 MET B N 1
ATOM 1738 C CA . MET B 1 127 ? 20.340 21.711 42.967 1.00 21.62 123 MET B CA 1
ATOM 1739 C C . MET B 1 127 ? 20.034 21.777 44.454 1.00 18.60 123 MET B C 1
ATOM 1740 O O . MET B 1 127 ? 20.587 21.002 45.245 1.00 24.61 123 MET B O 1
ATOM 1745 N N . SER B 1 128 ? 19.125 22.666 44.829 1.00 16.34 124 SER B N 1
ATOM 1746 C CA . SER B 1 128 ? 18.805 22.874 46.222 1.00 16.85 124 SER B CA 1
ATOM 1747 C C . SER B 1 128 ? 17.427 22.359 46.603 1.00 15.21 124 SER B C 1
ATOM 1748 O O . SER B 1 128 ? 17.060 22.426 47.788 1.00 14.00 124 SER B O 1
ATOM 1751 N N . GLY B 1 129 ? 16.670 21.838 45.643 1.00 14.00 125 GLY B N 1
ATOM 1752 C CA . GLY B 1 129 ? 15.306 21.411 45.885 1.00 13.87 125 GLY B CA 1
ATOM 1753 C C . GLY B 1 129 ? 14.597 21.255 44.553 1.00 10.62 125 GLY B C 1
ATOM 1754 O O . GLY B 1 129 ? 15.230 21.222 43.509 1.00 12.12 125 GLY B O 1
ATOM 1755 N N . ALA B 1 130 ? 13.275 21.133 44.618 1.00 10.08 126 ALA B N 1
ATOM 1756 C CA . ALA B 1 130 ? 12.475 21.058 43.390 1.00 10.26 126 ALA B CA 1
ATOM 1757 C C . ALA B 1 130 ? 11.064 21.544 43.665 1.00 9.93 126 ALA B C 1
ATOM 1758 O O . ALA B 1 130 ? 10.595 21.514 44.806 1.00 11.21 126 ALA B O 1
ATOM 1760 N N . ILE B 1 131 ? 10.383 21.956 42.590 1.00 10.79 127 ILE B N 1
ATOM 1761 C CA . ILE B 1 131 ? 8.976 22.343 42.619 1.00 10.90 127 ILE B CA 1
ATOM 1762 C C . ILE B 1 131 ? 8.163 21.286 41.872 1.00 10.67 127 ILE B C 1
ATOM 1763 O O . ILE B 1 131 ? 8.638 20.694 40.893 1.00 11.65 127 ILE B O 1
ATOM 1768 N N . GLY B 1 132 ? 6.953 21.040 42.354 1.00 10.27 128 GLY B N 1
ATOM 1769 C CA . GLY B 1 132 ? 6.018 20.156 41.657 1.00 9.78 128 GLY B CA 1
ATOM 1770 C C . GLY B 1 132 ? 4.623 20.772 41.621 1.00 11.11 128 GLY B C 1
ATOM 1771 O O . GLY B 1 132 ? 4.157 21.308 42.619 1.00 12.32 128 GLY B O 1
ATOM 1772 N N . VAL B 1 133 ? 3.979 20.671 40.456 1.00 9.51 129 VAL B N 1
ATOM 1773 C CA . VAL B 1 133 ? 2.703 21.330 40.198 1.00 10.57 129 VAL B CA 1
ATOM 1774 C C . VAL B 1 133 ? 1.768 20.349 39.522 1.00 11.39 129 VAL B C 1
ATOM 1775 O O . VAL B 1 133 ? 2.147 19.718 38.530 1.00 12.12 129 VAL B O 1
ATOM 1779 N N . SER B 1 134 ? 0.534 20.248 40.033 1.00 10.84 130 SER B N 1
ATOM 1780 C CA . SER B 1 134 ? -0.481 19.378 39.435 1.00 10.19 130 SER B CA 1
ATOM 1781 C C . SER B 1 134 ? -1.833 20.056 39.565 1.00 10.26 130 SER B C 1
ATOM 1782 O O . SER B 1 134 ? -2.080 20.770 40.540 1.00 10.65 130 SER B O 1
ATOM 1785 N N . GLY B 1 135 ? -2.723 19.830 38.582 1.00 12.71 131 GLY B N 1
ATOM 1786 C CA . GLY B 1 135 ? -4.066 20.403 38.683 1.00 8.59 131 GLY B CA 1
ATOM 1787 C C . GLY B 1 135 ? -4.712 20.857 37.384 1.00 14.80 131 GLY B C 1
ATOM 1788 O O . GLY B 1 135 ? -5.897 21.221 37.369 1.00 14.65 131 GLY B O 1
ATOM 1789 N N . SER B 1 136 ? -3.976 20.797 36.282 1.00 12.91 132 SER B N 1
ATOM 1790 C CA . SER B 1 136 ? -4.526 21.183 34.974 1.00 15.47 132 SER B CA 1
ATOM 1791 C C . SER B 1 136 ? -3.921 20.256 33.925 1.00 13.68 132 SER B C 1
ATOM 1792 O O . SER B 1 136 ? -3.548 19.114 34.227 1.00 16.10 132 SER B O 1
ATOM 1795 N N . SER B 1 137 ? -3.900 20.698 32.666 1.00 14.38 133 SER B N 1
ATOM 1796 C CA . SER B 1 137 ? -3.129 19.976 31.659 1.00 15.94 133 SER B CA 1
ATOM 1797 C C . SER B 1 137 ? -1.655 19.923 32.060 1.00 12.97 133 SER B C 1
ATOM 1798 O O . SER B 1 137 ? -1.169 20.761 32.809 1.00 13.86 133 SER B O 1
ATOM 1801 N N . VAL B 1 138 ? -0.927 18.919 31.557 1.00 12.76 134 VAL B N 1
ATOM 1802 C CA . VAL B 1 138 ? 0.477 18.843 31.966 1.00 14.12 134 VAL B CA 1
ATOM 1803 C C . VAL B 1 138 ? 1.273 20.031 31.446 1.00 15.20 134 VAL B C 1
ATOM 1804 O O . VAL B 1 138 ? 2.275 20.411 32.057 1.00 14.25 134 VAL B O 1
ATOM 1808 N N . GLU B 1 139 ? 0.863 20.630 30.321 1.00 13.87 135 GLU B N 1
ATOM 1809 C CA . GLU B 1 139 ? 1.607 21.770 29.801 1.00 13.48 135 GLU B CA 1
ATOM 1810 C C . GLU B 1 139 ? 1.401 22.992 30.677 1.00 14.01 135 GLU B C 1
ATOM 1811 O O . GLU B 1 139 ? 2.358 23.714 30.976 1.00 15.65 135 GLU B O 1
ATOM 1817 N N . ASN B 1 140 ? 0.180 23.178 31.174 1.00 14.17 136 ASN B N 1
ATOM 1818 C CA . ASN B 1 140 ? -0.059 24.233 32.149 1.00 15.04 136 ASN B CA 1
ATOM 1819 C C . ASN B 1 140 ? 0.677 23.934 33.443 1.00 13.30 136 ASN B C 1
ATOM 1820 O O . ASN B 1 140 ? 1.219 24.835 34.081 1.00 12.01 136 ASN B O 1
ATOM 1825 N N . ASP B 1 141 ? 0.743 22.656 33.832 1.00 12.38 137 ASP B N 1
ATOM 1826 C CA . ASP B 1 141 ? 1.511 22.304 35.029 1.00 11.35 137 ASP B CA 1
ATOM 1827 C C . ASP B 1 141 ? 2.974 22.722 34.888 1.00 11.78 137 ASP B C 1
ATOM 1828 O O . ASP B 1 141 ? 3.574 23.308 35.819 1.00 10.83 137 ASP B O 1
ATOM 1833 N N . ASP B 1 142 ? 3.575 22.430 33.728 1.00 10.17 138 ASP B N 1
ATOM 1834 C CA . ASP B 1 142 ? 4.973 22.783 33.513 1.00 16.25 138 ASP B CA 1
ATOM 1835 C C . ASP B 1 142 ? 5.157 24.296 33.480 1.00 13.24 138 ASP B C 1
ATOM 1836 O O . ASP B 1 142 ? 6.094 24.816 34.090 1.00 14.13 138 ASP B O 1
ATOM 1841 N N . ALA B 1 143 ? 4.220 25.020 32.858 1.00 12.04 139 ALA B N 1
ATOM 1842 C CA . ALA B 1 143 ? 4.339 26.480 32.773 1.00 11.19 139 ALA B CA 1
ATOM 1843 C C . ALA B 1 143 ? 4.294 27.119 34.158 1.00 14.01 139 ALA B C 1
ATOM 1844 O O . ALA B 1 143 ? 4.980 28.123 34.429 1.00 14.31 139 ALA B O 1
ATOM 1846 N N . VAL B 1 144 ? 3.437 26.588 35.030 1.00 12.13 140 VAL B N 1
ATOM 1847 C CA . VAL B 1 144 ? 3.312 27.159 36.365 1.00 10.82 140 VAL B CA 1
ATOM 1848 C C . VAL B 1 144 ? 4.522 26.790 37.207 1.00 9.99 140 VAL B C 1
ATOM 1849 O O . VAL B 1 144 ? 5.043 27.607 37.973 1.00 11.96 140 VAL B O 1
ATOM 1853 N N . ALA B 1 145 ? 5.018 25.557 37.052 1.00 11.10 141 ALA B N 1
ATOM 1854 C CA . ALA B 1 145 ? 6.233 25.153 37.766 1.00 9.80 141 ALA B CA 1
ATOM 1855 C C . ALA B 1 145 ? 7.432 25.997 37.366 1.00 12.01 141 ALA B C 1
ATOM 1856 O O . ALA B 1 145 ? 8.251 26.374 38.213 1.00 11.00 141 ALA B O 1
ATOM 1858 N N . LEU B 1 146 ? 7.565 26.263 36.068 1.00 13.26 142 LEU B N 1
ATOM 1859 C CA . LEU B 1 146 ? 8.663 27.077 35.581 1.00 15.30 142 LEU B CA 1
ATOM 1860 C C . LEU B 1 146 ? 8.580 28.495 36.130 1.00 13.63 142 LEU B C 1
ATOM 1861 O O . LEU B 1 146 ? 9.597 29.092 36.462 1.00 12.49 142 LEU B O 1
ATOM 1866 N N . ALA B 1 147 ? 7.374 29.051 36.226 1.00 13.52 143 ALA B N 1
ATOM 1867 C CA . ALA B 1 147 ? 7.242 30.391 36.777 1.00 10.68 143 ALA B CA 1
ATOM 1868 C C . ALA B 1 147 ? 7.702 30.406 38.219 1.00 14.05 143 ALA B C 1
ATOM 1869 O O . ALA B 1 147 ? 8.371 31.348 38.662 1.00 13.34 143 ALA B O 1
ATOM 1871 N N . GLY B 1 148 ? 7.394 29.331 38.948 1.00 13.41 144 GLY B N 1
ATOM 1872 C CA . GLY B 1 148 ? 7.782 29.251 40.336 1.00 10.92 144 GLY B CA 1
ATOM 1873 C C . GLY B 1 148 ? 9.269 29.039 40.488 1.00 13.73 144 GLY B C 1
ATOM 1874 O O . GLY B 1 148 ? 9.917 29.699 41.292 1.00 15.10 144 GLY B O 1
ATOM 1875 N N . ALA B 1 149 ? 9.841 28.129 39.695 1.00 14.36 145 ALA B N 1
ATOM 1876 C CA . ALA B 1 149 ? 11.267 27.886 39.832 1.00 11.31 145 ALA B CA 1
ATOM 1877 C C . ALA B 1 149 ? 12.073 29.083 39.350 1.00 15.64 145 ALA B C 1
ATOM 1878 O O . ALA B 1 149 ? 13.102 29.419 39.939 1.00 16.18 145 ALA B O 1
ATOM 1880 N N . SER B 1 150 ? 11.635 29.717 38.268 1.00 16.69 146 SER B N 1
ATOM 1881 C CA . SER B 1 150 ? 12.421 30.810 37.715 1.00 16.29 146 SER B CA 1
ATOM 1882 C C . SER B 1 150 ? 12.407 32.014 38.634 1.00 17.76 146 SER B C 1
ATOM 1883 O O . SER B 1 150 ? 13.309 32.863 38.561 1.00 20.99 146 SER B O 1
ATOM 1886 N N . ALA B 1 151 ? 11.431 32.096 39.525 1.00 18.65 147 ALA B N 1
ATOM 1887 C CA . ALA B 1 151 ? 11.398 33.251 40.414 1.00 18.88 147 ALA B CA 1
ATOM 1888 C C . ALA B 1 151 ? 12.515 33.216 41.445 1.00 20.16 147 ALA B C 1
ATOM 1889 O O . ALA B 1 151 ? 12.860 34.259 42.014 1.00 17.77 147 ALA B O 1
ATOM 1891 N N . ILE B 1 152 ? 13.086 32.049 41.723 1.00 22.15 148 ILE B N 1
ATOM 1892 C CA . ILE B 1 152 ? 14.079 31.941 42.783 1.00 19.41 148 ILE B CA 1
ATOM 1893 C C . ILE B 1 152 ? 15.400 31.368 42.307 1.00 27.75 148 ILE B C 1
ATOM 1894 O O . ILE B 1 152 ? 16.353 31.342 43.088 1.00 25.03 148 ILE B O 1
ATOM 1899 N N . GLY B 1 153 ? 15.510 30.941 41.056 1.00 22.64 149 GLY B N 1
ATOM 1900 C CA . GLY B 1 153 ? 16.807 30.509 40.583 1.00 24.61 149 GLY B CA 1
ATOM 1901 C C . GLY B 1 153 ? 16.787 30.002 39.162 1.00 31.23 149 GLY B C 1
ATOM 1902 O O . GLY B 1 153 ? 15.973 30.421 38.336 1.00 28.99 149 GLY B O 1
ATOM 1903 N N . ASP B 1 154 ? 17.746 29.131 38.881 1.00 36.02 150 ASP B N 1
ATOM 1904 C CA . ASP B 1 154 ? 17.791 28.432 37.611 1.00 30.14 150 ASP B CA 1
ATOM 1905 C C . ASP B 1 154 ? 16.966 27.156 37.696 1.00 23.04 150 ASP B C 1
ATOM 1906 O O . ASP B 1 154 ? 16.507 26.735 38.767 1.00 29.81 150 ASP B O 1
ATOM 1911 N N . THR B 1 155 ? 16.758 26.542 36.540 1.00 29.12 151 THR B N 1
ATOM 1912 C CA . THR B 1 155 ? 15.827 25.431 36.426 1.00 27.58 151 THR B CA 1
ATOM 1913 C C . THR B 1 155 ? 16.470 24.181 35.831 1.00 35.50 151 THR B C 1
ATOM 1914 O O . THR B 1 155 ? 15.797 23.148 35.716 1.00 35.41 151 THR B O 1
ATOM 1918 N N . GLU B 1 156 ? 17.758 24.223 35.488 1.00 31.18 152 GLU B N 1
ATOM 1919 C CA . GLU B 1 156 ? 18.398 23.127 34.771 1.00 35.90 152 GLU B CA 1
ATOM 1920 C C . GLU B 1 156 ? 19.811 22.905 35.282 1.00 34.42 152 GLU B C 1
ATOM 1921 O O . GLU B 1 156 ? 20.509 23.868 35.611 1.00 37.50 152 GLU B O 1
ATOM 1927 N N . LEU B 1 157 ? 20.233 21.633 35.326 1.00 35.27 153 LEU B N 1
ATOM 1928 C CA . LEU B 1 157 ? 21.618 21.289 35.681 1.00 43.25 153 LEU B CA 1
ATOM 1929 C C . LEU B 1 157 ? 22.507 21.202 34.431 1.00 38.94 153 LEU B C 1
ATOM 1930 O O . LEU B 1 157 ? 23.719 21.404 34.504 1.00 37.47 153 LEU B O 1
ATOM 1935 N N . MET C 1 21 ? -21.298 21.055 49.164 1.00 39.96 17 MET C N 1
ATOM 1936 C CA . MET C 1 21 ? -22.129 19.934 49.595 1.00 45.78 17 MET C CA 1
ATOM 1937 C C . MET C 1 21 ? -21.354 18.619 49.586 1.00 37.04 17 MET C C 1
ATOM 1938 O O . MET C 1 21 ? -20.442 18.415 48.759 1.00 29.65 17 MET C O 1
ATOM 1943 N N . HIS C 1 22 ? -21.711 17.752 50.535 1.00 36.66 18 HIS C N 1
ATOM 1944 C CA . HIS C 1 22 ? -21.232 16.380 50.622 1.00 31.61 18 HIS C CA 1
ATOM 1945 C C . HIS C 1 22 ? -22.385 15.421 50.346 1.00 29.62 18 HIS C C 1
ATOM 1946 O O . HIS C 1 22 ? -23.545 15.710 50.661 1.00 31.03 18 HIS C O 1
ATOM 1953 N N . VAL C 1 23 ? -22.057 14.263 49.775 1.00 20.67 19 VAL C N 1
ATOM 1954 C CA . VAL C 1 23 ? -23.081 13.244 49.571 1.00 21.14 19 VAL C CA 1
ATOM 1955 C C . VAL C 1 23 ? -23.559 12.778 50.939 1.00 18.66 19 VAL C C 1
ATOM 1956 O O . VAL C 1 23 ? -22.749 12.434 51.800 1.00 20.06 19 VAL C O 1
ATOM 1960 N N . THR C 1 24 ? -24.866 12.829 51.169 1.00 16.49 20 THR C N 1
ATOM 1961 C CA . THR C 1 24 ? -25.413 12.331 52.421 1.00 19.82 20 THR C CA 1
ATOM 1962 C C . THR C 1 24 ? -25.550 10.809 52.353 1.00 14.29 20 THR C C 1
ATOM 1963 O O . THR C 1 24 ? -25.492 10.212 51.271 1.00 15.41 20 THR C O 1
ATOM 1967 N N . ILE C 1 25 ? -25.687 10.180 53.524 1.00 12.98 21 ILE C N 1
ATOM 1968 C CA . ILE C 1 25 ? -25.777 8.711 53.543 1.00 12.51 21 ILE C CA 1
ATOM 1969 C C . ILE C 1 25 ? -27.085 8.256 52.888 1.00 19.47 21 ILE C C 1
ATOM 1970 O O . ILE C 1 25 ? -27.135 7.214 52.231 1.00 17.74 21 ILE C O 1
ATOM 1975 N N . GLU C 1 26 ? -28.138 9.053 53.016 1.00 19.69 22 GLU C N 1
ATOM 1976 C CA . GLU C 1 26 ? -29.387 8.783 52.327 1.00 20.58 22 GLU C CA 1
ATOM 1977 C C . GLU C 1 26 ? -29.200 8.818 50.811 1.00 16.71 22 GLU C C 1
ATOM 1978 O O . GLU C 1 26 ? -29.611 7.887 50.100 1.00 14.97 22 GLU C O 1
ATOM 1984 N N . GLN C 1 27 ? -28.541 9.858 50.299 1.00 17.81 23 GLN C N 1
ATOM 1985 C CA . GLN C 1 27 ? -28.252 9.902 48.869 1.00 18.21 23 GLN C CA 1
ATOM 1986 C C . GLN C 1 27 ? -27.405 8.710 48.445 1.00 13.87 23 GLN C C 1
ATOM 1987 O O . GLN C 1 27 ? -27.632 8.127 47.383 1.00 13.72 23 GLN C O 1
ATOM 1993 N N . ALA C 1 28 ? -26.366 8.394 49.231 1.00 17.33 24 ALA C N 1
ATOM 1994 C CA . ALA C 1 28 ? -25.450 7.308 48.883 1.00 15.06 24 ALA C CA 1
ATOM 1995 C C . ALA C 1 28 ? -26.197 5.985 48.786 1.00 15.68 24 ALA C C 1
ATOM 1996 O O . ALA C 1 28 ? -25.916 5.163 47.904 1.00 13.02 24 ALA C O 1
ATOM 1998 N N . GLU C 1 29 ? -27.145 5.759 49.699 1.00 15.25 25 GLU C N 1
ATOM 1999 C CA . GLU C 1 29 ? -27.880 4.500 49.683 1.00 17.05 25 GLU C CA 1
ATOM 2000 C C . GLU C 1 29 ? -28.896 4.475 48.550 1.00 17.27 25 GLU C C 1
ATOM 2001 O O . GLU C 1 29 ? -29.125 3.414 47.960 1.00 17.90 25 GLU C O 1
ATOM 2007 N N . LYS C 1 30 ? -29.504 5.616 48.219 1.00 21.28 26 LYS C N 1
ATOM 2008 C CA . LYS C 1 30 ? -30.361 5.643 47.045 1.00 17.52 26 LYS C CA 1
ATOM 2009 C C . LYS C 1 30 ? -29.568 5.299 45.798 1.00 13.41 26 LYS C C 1
ATOM 2010 O O . LYS C 1 30 ? -30.024 4.514 44.961 1.00 14.81 26 LYS C O 1
ATOM 2016 N N . ALA C 1 31 ? -28.399 5.907 45.635 1.00 10.87 27 ALA C N 1
ATOM 2017 C CA . ALA C 1 31 ? -27.572 5.601 44.466 1.00 10.21 27 ALA C CA 1
ATOM 2018 C C . ALA C 1 31 ? -27.164 4.125 44.428 1.00 13.11 27 ALA C C 1
ATOM 2019 O O . ALA C 1 31 ? -27.120 3.513 43.355 1.00 14.25 27 ALA C O 1
ATOM 2021 N N . ILE C 1 32 ? -26.826 3.555 45.582 1.00 13.71 28 ILE C N 1
ATOM 2022 C CA . ILE C 1 32 ? -26.479 2.139 45.621 1.00 12.49 28 ILE C CA 1
ATOM 2023 C C . ILE C 1 32 ? -27.654 1.284 45.161 1.00 13.20 28 ILE C C 1
ATOM 2024 O O . ILE C 1 32 ? -27.473 0.339 44.390 1.00 14.20 28 ILE C O 1
ATOM 2029 N N . GLN C 1 33 ? -28.866 1.590 45.632 1.00 11.72 29 GLN C N 1
ATOM 2030 C CA . GLN C 1 33 ? -30.030 0.805 45.231 1.00 13.43 29 GLN C CA 1
ATOM 2031 C C . GLN C 1 33 ? -30.323 0.931 43.737 1.00 14.03 29 GLN C C 1
ATOM 2032 O O . GLN C 1 33 ? -30.639 -0.075 43.094 1.00 15.83 29 GLN C O 1
ATOM 2038 N N . ALA C 1 34 ? -30.216 2.146 43.174 1.00 13.99 30 ALA C N 1
ATOM 2039 C CA . ALA C 1 34 ? -30.374 2.327 41.733 1.00 12.26 30 ALA C CA 1
ATOM 2040 C C . ALA C 1 34 ? -29.311 1.567 40.959 1.00 17.43 30 ALA C C 1
ATOM 2041 O O . ALA C 1 34 ? -29.606 0.926 39.947 1.00 11.05 30 ALA C O 1
ATOM 2043 N N . ALA C 1 35 ? -28.063 1.613 41.430 1.00 12.15 31 ALA C N 1
ATOM 2044 C CA . ALA C 1 35 ? -27.009 0.840 40.785 1.00 15.01 31 ALA C CA 1
ATOM 2045 C C . ALA C 1 35 ? -27.311 -0.663 40.850 1.00 13.37 31 ALA C C 1
ATOM 2046 O O . ALA C 1 35 ? -27.178 -1.384 39.852 1.00 11.83 31 ALA C O 1
ATOM 2048 N N . ARG C 1 36 ? -27.690 -1.155 42.036 1.00 13.66 32 ARG C N 1
ATOM 2049 C CA . ARG C 1 36 ? -27.988 -2.587 42.197 1.00 12.87 32 ARG C CA 1
ATOM 2050 C C . ARG C 1 36 ? -29.126 -3.026 41.278 1.00 14.34 32 ARG C C 1
ATOM 2051 O O . ARG C 1 36 ? -29.072 -4.098 40.668 1.00 17.31 32 ARG C O 1
ATOM 2059 N N . ALA C 1 37 ? -30.146 -2.184 41.137 1.00 15.22 33 ALA C N 1
ATOM 2060 C CA . ALA C 1 37 ? -31.253 -2.525 40.259 1.00 11.24 33 ALA C CA 1
ATOM 2061 C C . ALA C 1 37 ? -30.772 -2.657 38.822 1.00 15.69 33 ALA C C 1
ATOM 2062 O O . ALA C 1 37 ? -31.112 -3.625 38.141 1.00 15.53 33 ALA C O 1
ATOM 2064 N N . LYS C 1 38 ? -29.919 -1.719 38.360 1.00 12.92 34 LYS C N 1
ATOM 2065 C CA . LYS C 1 38 ? -29.379 -1.844 37.001 1.00 13.24 34 LYS C CA 1
ATOM 2066 C C . LYS C 1 38 ? -28.497 -3.080 36.850 1.00 15.86 34 LYS C C 1
ATOM 2067 O O . LYS C 1 38 ? -28.551 -3.776 35.827 1.00 14.73 34 LYS C O 1
ATOM 2073 N N . ALA C 1 39 ? -27.684 -3.377 37.863 1.00 12.90 35 ALA C N 1
ATOM 2074 C CA . ALA C 1 39 ? -26.870 -4.590 37.834 1.00 13.41 35 ALA C CA 1
ATOM 2075 C C . ALA C 1 39 ? -27.742 -5.821 37.642 1.00 13.90 35 ALA C C 1
ATOM 2076 O O . ALA C 1 39 ? -27.462 -6.674 36.793 1.00 13.75 35 ALA C O 1
ATOM 2078 N N . VAL C 1 40 ? -28.813 -5.920 38.419 1.00 13.28 36 VAL C N 1
ATOM 2079 C CA . VAL C 1 40 ? -29.658 -7.117 38.336 1.00 12.74 36 VAL C CA 1
ATOM 2080 C C .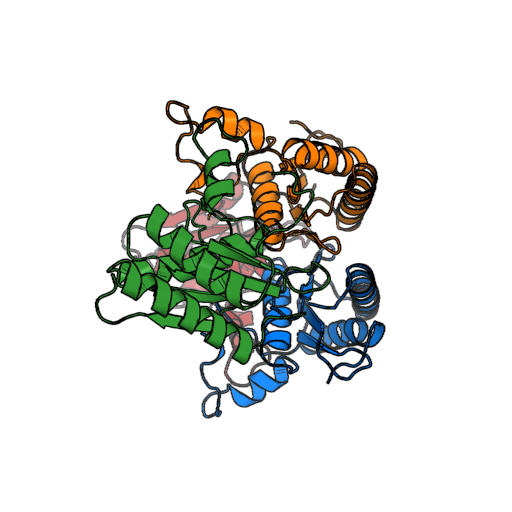 VAL C 1 40 ? -30.277 -7.236 36.956 1.00 15.10 36 VAL C C 1
ATOM 2081 O O . VAL C 1 40 ? -30.452 -8.344 36.422 1.00 19.25 36 VAL C O 1
ATOM 2085 N N . GLU C 1 41 ? -30.658 -6.105 36.376 1.00 15.49 37 GLU C N 1
ATOM 2086 C CA . GLU C 1 41 ? -31.260 -6.097 35.044 1.00 16.54 37 GLU C CA 1
ATOM 2087 C C . GLU C 1 41 ? -30.266 -6.549 33.987 1.00 16.01 37 GLU C C 1
ATOM 2088 O O . GLU C 1 41 ? -30.648 -7.225 33.025 1.00 20.97 37 GLU C O 1
ATOM 2094 N N . LEU C 1 42 ? -28.986 -6.230 34.158 1.00 17.96 38 LEU C N 1
ATOM 2095 C CA . LEU C 1 42 ? -27.976 -6.654 33.198 1.00 17.38 38 LEU C CA 1
ATOM 2096 C C . LEU C 1 42 ? -27.501 -8.082 33.428 1.00 15.10 38 LEU C C 1
ATOM 2097 O O . LEU C 1 42 ? -26.768 -8.618 32.592 1.00 21.44 38 LEU C O 1
ATOM 2102 N N . GLY C 1 43 ? -27.879 -8.692 34.542 1.00 15.27 39 GLY C N 1
ATOM 2103 C CA . GLY C 1 43 ? -27.420 -10.016 34.884 1.00 13.37 39 GLY C CA 1
ATOM 2104 C C . GLY C 1 43 ? -26.043 -10.045 35.500 1.00 16.66 39 GLY C C 1
ATOM 2105 O O . GLY C 1 43 ? -25.263 -10.969 35.223 1.00 19.67 39 GLY C O 1
ATOM 2106 N N . THR C 1 44 ? -25.704 -9.042 36.304 1.00 14.17 40 THR C N 1
ATOM 2107 C CA . THR C 1 44 ? -24.364 -8.918 36.854 1.00 15.54 40 THR C CA 1
ATOM 2108 C C . THR C 1 44 ? -24.419 -8.929 38.379 1.00 14.90 40 THR C C 1
ATOM 2109 O O . THR C 1 44 ? -25.474 -8.742 38.984 1.00 16.07 40 THR C O 1
ATOM 2113 N N . GLN C 1 45 ? -23.259 -9.193 38.993 1.00 12.24 41 GLN C N 1
ATOM 2114 C CA . GLN C 1 45 ? -23.071 -9.146 40.448 1.00 14.11 41 GLN C CA 1
ATOM 2115 C C . GLN C 1 45 ? -21.908 -8.194 40.697 1.00 12.69 41 GLN C C 1
ATOM 2116 O O . GLN C 1 45 ? -20.760 -8.493 40.342 1.00 13.16 41 GLN C O 1
ATOM 2122 N N . MET C 1 46 ? -22.207 -7.047 41.290 1.00 11.87 42 MET C N 1
ATOM 2123 C CA . MET C 1 46 ? -21.280 -5.921 41.347 1.00 9.30 42 MET C CA 1
ATOM 2124 C C . MET C 1 46 ? -20.918 -5.572 42.780 1.00 13.59 42 MET C C 1
ATOM 2125 O O . MET C 1 46 ? -21.692 -5.815 43.705 1.00 12.17 42 MET C O 1
ATOM 2130 N N . CYS C 1 47 ? -19.740 -4.968 42.938 1.00 10.10 43 CYS C N 1
ATOM 2131 C CA . CYS C 1 47 ? -19.409 -4.157 44.114 1.00 9.23 43 CYS C CA 1
ATOM 2132 C C . CYS C 1 47 ? -19.672 -2.696 43.787 1.00 10.37 43 CYS C C 1
ATOM 2133 O O . CYS C 1 47 ? -19.369 -2.240 42.679 1.00 10.37 43 CYS C O 1
ATOM 2136 N N . ILE C 1 48 ? -20.283 -1.978 44.739 1.00 7.62 44 ILE C N 1
ATOM 2137 C CA . ILE C 1 48 ? -20.689 -0.589 44.534 1.00 6.64 44 ILE C CA 1
ATOM 2138 C C . ILE C 1 48 ? -20.178 0.222 45.713 1.00 13.18 44 ILE C C 1
ATOM 2139 O O . ILE C 1 48 ? -20.523 -0.059 46.868 1.00 13.19 44 ILE C O 1
ATOM 2144 N N . ALA C 1 49 ? -19.414 1.262 45.417 1.00 10.49 45 ALA C N 1
ATOM 2145 C CA . ALA C 1 49 ? -18.822 2.111 46.446 1.00 10.52 45 ALA C CA 1
ATOM 2146 C C . ALA C 1 49 ? -19.238 3.562 46.229 1.00 12.13 45 ALA C C 1
ATOM 2147 O O . ALA C 1 49 ? -19.300 4.032 45.096 1.00 12.36 45 ALA C O 1
ATOM 2149 N N . ILE C 1 50 ? -19.490 4.274 47.324 1.00 9.65 46 ILE C N 1
ATOM 2150 C CA . ILE C 1 50 ? -19.722 5.722 47.312 1.00 9.21 46 ILE C CA 1
ATOM 2151 C C . ILE C 1 50 ? -18.664 6.368 48.196 1.00 10.08 46 ILE C C 1
ATOM 2152 O O . ILE C 1 50 ? -18.493 5.958 49.348 1.00 11.00 46 ILE C O 1
ATOM 2157 N N . VAL C 1 51 ? -17.962 7.380 47.669 1.00 10.33 47 VAL C N 1
ATOM 2158 C CA . VAL C 1 51 ? -17.037 8.179 48.475 1.00 7.15 47 VAL C CA 1
ATOM 2159 C C . VAL C 1 51 ? -17.499 9.634 48.488 1.00 8.60 47 VAL C C 1
ATOM 2160 O O . VAL C 1 51 ? -18.217 10.084 47.601 1.00 10.29 47 VAL C O 1
ATOM 2164 N N . ASP C 1 52 ? -17.037 10.372 49.500 1.00 11.95 48 ASP C N 1
ATOM 2165 C CA . ASP C 1 52 ? -17.333 11.795 49.599 1.00 11.07 48 ASP C CA 1
ATOM 2166 C C . ASP C 1 52 ? -16.294 12.609 48.834 1.00 13.13 48 ASP C C 1
ATOM 2167 O O . ASP C 1 52 ? -15.423 12.075 48.141 1.00 13.65 48 ASP C O 1
ATOM 2172 N N . SER C 1 53 ? -16.388 13.937 48.939 1.00 14.49 49 SER C N 1
ATOM 2173 C CA . SER C 1 53 ? -15.551 14.761 48.082 1.00 16.69 49 SER C CA 1
ATOM 2174 C C . SER C 1 53 ? -14.086 14.737 48.493 1.00 17.52 49 SER C C 1
ATOM 2175 O O . SER C 1 53 ? -13.254 15.235 47.725 1.00 15.39 49 SER C O 1
ATOM 2178 N N . GLY C 1 54 ? -13.755 14.139 49.653 1.00 12.27 50 GLY C N 1
ATOM 2179 C CA . GLY C 1 54 ? -12.400 13.915 50.126 1.00 15.30 50 GLY C CA 1
ATOM 2180 C C . GLY C 1 54 ? -11.791 12.591 49.717 1.00 15.23 50 GLY C C 1
ATOM 2181 O O . GLY C 1 54 ? -10.616 12.331 49.976 1.00 15.35 50 GLY C O 1
ATOM 2182 N N . GLY C 1 55 ? -12.566 11.743 49.052 1.00 14.05 51 GLY C N 1
ATOM 2183 C CA . GLY C 1 55 ? -12.130 10.398 48.786 1.00 11.67 51 GLY C CA 1
ATOM 2184 C C . GLY C 1 55 ? -12.394 9.423 49.904 1.00 16.59 51 GLY C C 1
ATOM 2185 O O . GLY C 1 55 ? -12.030 8.245 49.770 1.00 17.13 51 GLY C O 1
ATOM 2186 N N . ASN C 1 56 ? -13.026 9.859 50.994 1.00 11.53 52 ASN C N 1
ATOM 2187 C CA . ASN C 1 56 ? -13.268 8.987 52.133 1.00 12.75 52 ASN C CA 1
ATOM 2188 C C . ASN C 1 56 ? -14.546 8.174 51.926 1.00 13.68 52 ASN C C 1
ATOM 2189 O O . ASN C 1 56 ? -15.566 8.697 51.457 1.00 10.90 52 ASN C O 1
ATOM 2194 N N . LEU C 1 57 ? -14.477 6.876 52.247 1.00 14.16 53 LEU C N 1
ATOM 2195 C CA . LEU C 1 57 ? -15.632 5.998 52.029 1.00 11.74 53 LEU C CA 1
ATOM 2196 C C . LEU C 1 57 ? -16.855 6.473 52.800 1.00 12.00 53 LEU C C 1
ATOM 2197 O O . LEU C 1 57 ? -16.779 6.804 53.988 1.00 15.54 53 LEU C O 1
ATOM 2202 N N . LYS C 1 58 ? -17.994 6.499 52.108 1.00 10.14 54 LYS C N 1
ATOM 2203 C CA . LYS C 1 58 ? -19.312 6.840 52.668 1.00 10.54 54 LYS C CA 1
ATOM 2204 C C . LYS C 1 58 ? -20.258 5.641 52.735 1.00 9.11 54 LYS C C 1
ATOM 2205 O O . LYS C 1 58 ? -21.003 5.485 53.724 1.00 12.57 54 LYS C O 1
ATOM 2211 N N . ALA C 1 59 ? -20.222 4.760 51.732 1.00 10.81 55 ALA C N 1
ATOM 2212 C CA . ALA C 1 59 ? -21.081 3.591 51.761 1.00 11.06 55 ALA C CA 1
ATOM 2213 C C . ALA C 1 59 ? -20.487 2.563 50.828 1.00 11.71 55 ALA C C 1
ATOM 2214 O O . ALA C 1 59 ? -19.734 2.910 49.910 1.00 12.89 55 ALA C O 1
ATOM 2216 N N . PHE C 1 60 ? -20.833 1.284 51.074 1.00 11.90 56 PHE C N 1
ATOM 2217 C CA . PHE C 1 60 ? -20.352 0.174 50.259 1.00 12.45 56 PHE C CA 1
ATOM 2218 C C . PHE C 1 60 ? -21.355 -0.969 50.290 1.00 11.37 56 PHE C C 1
ATOM 2219 O O . PHE C 1 60 ? -21.920 -1.269 51.348 1.00 11.11 56 PHE C O 1
ATOM 2227 N N . HIS C 1 61 ? -21.510 -1.644 49.140 1.00 9.38 57 HIS C N 1
ATOM 2228 C CA . HIS C 1 61 ? -22.452 -2.758 48.972 1.00 10.96 57 HIS C CA 1
ATOM 2229 C C . HIS C 1 61 ? -21.807 -3.764 48.021 1.00 10.85 57 HIS C C 1
ATOM 2230 O O . HIS C 1 61 ? -21.645 -3.474 46.825 1.00 10.03 57 HIS C O 1
ATOM 2237 N N . ARG C 1 62 ? -21.422 -4.954 48.536 1.00 9.45 58 ARG C N 1
ATOM 2238 C CA . ARG C 1 62 ? -20.982 -6.067 47.685 1.00 11.74 58 ARG C CA 1
ATOM 2239 C C . ARG C 1 62 ? -22.174 -7.014 47.444 1.00 10.71 58 ARG C C 1
ATOM 2240 O O . ARG C 1 62 ? -22.623 -7.697 48.370 1.00 11.22 58 ARG C O 1
ATOM 2248 N N . MET C 1 63 ? -22.672 -7.057 46.209 1.00 10.71 59 MET C N 1
ATOM 2249 C CA . MET C 1 63 ? -23.744 -7.987 45.857 1.00 11.31 59 MET C CA 1
ATOM 2250 C C . MET C 1 63 ? -23.281 -9.428 46.069 1.00 15.31 59 MET C C 1
ATOM 2251 O O . MET C 1 63 ? -22.110 -9.760 45.874 1.00 13.33 59 MET C O 1
ATOM 2256 N N . ASP C 1 64 ? -24.210 -10.300 46.480 1.00 13.27 60 ASP C N 1
ATOM 2257 C CA . ASP C 1 64 ? -23.851 -11.712 46.607 1.00 15.82 60 ASP C CA 1
ATOM 2258 C C . ASP C 1 64 ? -23.283 -12.250 45.294 1.00 15.18 60 ASP C C 1
ATOM 2259 O O . ASP C 1 64 ? -23.827 -11.989 44.221 1.00 16.05 60 ASP C O 1
ATOM 2264 N N . GLY C 1 65 ? -22.188 -13.010 45.376 1.00 15.87 61 GLY C N 1
ATOM 2265 C CA . GLY C 1 65 ? -21.579 -13.573 44.179 1.00 16.76 61 GLY C CA 1
ATOM 2266 C C . GLY C 1 65 ? -20.616 -12.677 43.421 1.00 19.33 61 GLY C C 1
ATOM 2267 O O . GLY C 1 65 ? -19.981 -13.149 42.472 1.00 16.45 61 GLY C O 1
ATOM 2268 N N . ALA C 1 66 ? -20.483 -11.400 43.791 1.00 15.18 62 ALA C N 1
ATOM 2269 C CA . ALA C 1 66 ? -19.554 -10.543 43.072 1.00 14.39 62 ALA C CA 1
ATOM 2270 C C . ALA C 1 66 ? -18.107 -10.960 43.329 1.00 14.12 62 ALA C C 1
ATOM 2271 O O . ALA C 1 66 ? -17.758 -11.434 44.416 1.00 19.16 62 ALA C O 1
ATOM 2273 N N . TRP C 1 67 ? -17.253 -10.783 42.314 1.00 10.92 63 TRP C N 1
ATOM 2274 C CA . TRP C 1 67 ? -15.814 -11.040 42.477 1.00 12.18 63 TRP C CA 1
ATOM 2275 C C . TRP C 1 67 ? -15.213 -10.358 43.705 1.00 11.87 63 TRP C C 1
ATOM 2276 O O . TRP C 1 67 ? -15.410 -9.159 43.948 1.00 12.85 63 TRP C O 1
ATOM 2287 N N . VAL C 1 68 ? -14.409 -11.113 44.447 1.00 11.70 64 VAL C N 1
ATOM 2288 C CA . VAL C 1 68 ? -13.752 -10.542 45.622 1.00 10.85 64 VAL C CA 1
ATOM 2289 C C . VAL C 1 68 ? -12.787 -9.430 45.214 1.00 12.97 64 VAL C C 1
ATOM 2290 O O . VAL C 1 68 ? -12.663 -8.408 45.907 1.00 10.62 64 VAL C O 1
ATOM 2294 N N . GLY C 1 69 ? -12.101 -9.593 44.077 1.00 11.09 65 GLY C N 1
ATOM 2295 C CA . GLY C 1 69 ? -11.165 -8.567 43.633 1.00 10.01 65 GLY C CA 1
ATOM 2296 C C . GLY C 1 69 ? -11.822 -7.257 43.275 1.00 14.63 65 GLY C C 1
ATOM 2297 O O . GLY C 1 69 ? -11.136 -6.210 43.217 1.00 11.85 65 GLY C O 1
ATOM 2298 N N . SER C 1 70 ? -13.141 -7.281 43.053 1.00 10.06 66 SER C N 1
ATOM 2299 C CA . SER C 1 70 ? -13.886 -6.069 42.722 1.00 11.56 66 SER C CA 1
ATOM 2300 C C . SER C 1 70 ? -14.124 -5.170 43.929 1.00 10.77 66 SER C C 1
ATOM 2301 O O . SER C 1 70 ? -14.518 -4.012 43.744 1.00 12.68 66 SER C O 1
ATOM 2304 N N . ILE C 1 71 ? -13.941 -5.691 45.149 1.00 11.49 67 ILE C N 1
ATOM 2305 C CA . ILE C 1 71 ? -14.144 -4.875 46.346 1.00 9.71 67 ILE C CA 1
ATOM 2306 C C . ILE C 1 71 ? -13.199 -3.677 46.334 1.00 12.40 67 ILE C C 1
ATOM 2307 O O . ILE C 1 71 ? -13.612 -2.514 46.476 1.00 12.07 67 ILE C O 1
ATOM 2312 N N . ASP C 1 72 ? -11.915 -3.949 46.135 1.00 13.25 68 ASP C N 1
ATOM 2313 C CA . ASP C 1 72 ? -10.927 -2.883 46.086 1.00 10.89 68 ASP C CA 1
ATOM 2314 C C . ASP C 1 72 ? -11.090 -2.019 44.835 1.00 13.13 68 ASP C C 1
ATOM 2315 O O . ASP C 1 72 ? -10.898 -0.806 44.892 1.00 13.87 68 ASP C O 1
ATOM 2320 N N . ILE C 1 73 ? -11.420 -2.620 43.698 1.00 13.07 69 ILE C N 1
ATOM 2321 C CA . ILE C 1 73 ? -11.495 -1.839 42.476 1.00 9.89 69 ILE C CA 1
ATOM 2322 C C . ILE C 1 73 ? -12.659 -0.860 42.523 1.00 10.78 69 ILE C C 1
ATOM 2323 O O . ILE C 1 73 ? -12.534 0.292 42.083 1.00 10.75 69 ILE C O 1
ATOM 2328 N N . ALA C 1 74 ? -13.820 -1.300 43.011 1.00 10.91 70 ALA C N 1
ATOM 2329 C CA . ALA C 1 74 ? -14.939 -0.363 43.126 1.00 12.69 70 ALA C CA 1
ATOM 2330 C C . ALA C 1 74 ? -14.565 0.855 43.977 1.00 11.44 70 ALA C C 1
ATOM 2331 O O . ALA C 1 74 ? -14.815 1.995 43.575 1.00 11.06 70 ALA C O 1
ATOM 2333 N N . GLN C 1 75 ? -13.889 0.639 45.115 1.00 12.95 71 GLN C N 1
ATOM 2334 C CA . GLN C 1 75 ? -13.507 1.771 45.955 1.00 10.11 71 GLN C CA 1
ATOM 2335 C C . GLN C 1 75 ? -12.446 2.636 45.289 1.00 10.56 71 GLN C C 1
ATOM 2336 O O . GLN C 1 75 ? -12.535 3.861 45.343 1.00 10.10 71 GLN C O 1
ATOM 2342 N N . LYS C 1 76 ? -11.442 2.010 44.631 1.00 11.54 72 LYS C N 1
ATOM 2343 C CA . LYS C 1 76 ? -10.451 2.808 43.917 1.00 10.62 72 LYS C CA 1
ATOM 2344 C C . LYS C 1 76 ? -11.077 3.580 42.772 1.00 12.22 72 LYS C C 1
ATOM 2345 O O . LYS C 1 76 ? -10.641 4.699 42.498 1.00 11.59 72 LYS C O 1
ATOM 2351 N N . LYS C 1 77 ? -12.091 3.015 42.089 1.00 9.03 73 LYS C N 1
ATOM 2352 C CA . LYS C 1 77 ? -12.720 3.770 40.999 1.00 11.12 73 LYS C CA 1
ATOM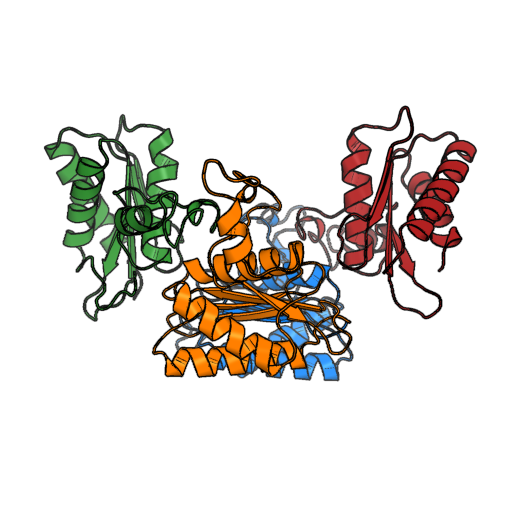 2353 C C . LYS C 1 77 ? -13.430 5.013 41.543 1.00 10.64 73 LYS C C 1
ATOM 2354 O O . LYS C 1 77 ? -13.368 6.095 40.953 1.00 10.85 73 LYS C O 1
ATOM 2360 N N . ALA C 1 78 ? -14.182 4.855 42.629 1.00 10.53 74 ALA C N 1
ATOM 2361 C CA . ALA C 1 78 ? -14.864 6.016 43.185 1.00 8.85 74 ALA C CA 1
ATOM 2362 C C . ALA C 1 78 ? -13.856 7.076 43.604 1.00 9.54 74 ALA C C 1
ATOM 2363 O O . ALA C 1 78 ? -14.032 8.276 43.341 1.00 10.69 74 ALA C O 1
ATOM 2365 N N . LYS C 1 79 ? -12.799 6.641 44.287 1.00 11.04 75 LYS C N 1
ATOM 2366 C CA . LYS C 1 79 ? -11.738 7.547 44.699 1.00 9.81 75 LYS C CA 1
ATOM 2367 C C . LYS C 1 79 ? -11.146 8.271 43.502 1.00 11.92 75 LYS C C 1
ATOM 2368 O O . LYS C 1 79 ? -11.005 9.492 43.526 1.00 10.02 75 LYS C O 1
ATOM 2374 N N . THR C 1 80 ? -10.787 7.521 42.447 1.00 12.74 76 THR C N 1
ATOM 2375 C CA . THR C 1 80 ? -10.204 8.133 41.245 1.00 11.17 76 THR C CA 1
ATOM 2376 C C . THR C 1 80 ? -11.136 9.183 40.642 1.00 9.63 76 THR C C 1
ATOM 2377 O O . THR C 1 80 ? -10.709 10.300 40.303 1.00 10.08 76 THR C O 1
ATOM 2381 N N . ALA C 1 81 ? -12.415 8.849 40.508 1.00 10.56 77 ALA C N 1
ATOM 2382 C CA . ALA C 1 81 ? -13.358 9.796 39.907 1.00 12.24 77 ALA C CA 1
ATOM 2383 C C . ALA C 1 81 ? -13.453 11.089 40.709 1.00 14.26 77 ALA C C 1
ATOM 2384 O O . ALA C 1 81 ? -13.453 12.190 40.132 1.00 11.84 77 ALA C O 1
ATOM 2386 N N . VAL C 1 82 ? -13.547 10.985 42.041 1.00 12.86 78 VAL C N 1
ATOM 2387 C CA . VAL C 1 82 ? -13.693 12.206 42.829 1.00 10.49 78 VAL C CA 1
ATOM 2388 C C . VAL C 1 82 ? -12.368 12.961 42.913 1.00 11.64 78 VAL C C 1
ATOM 2389 O O . VAL C 1 82 ? -12.376 14.183 43.056 1.00 12.35 78 VAL C O 1
ATOM 2393 N N . PHE C 1 83 ? -11.232 12.250 42.865 1.00 8.91 79 PHE C N 1
ATOM 2394 C CA . PHE C 1 83 ? -9.909 12.882 42.973 1.00 8.34 79 PHE C CA 1
ATOM 2395 C C . PHE C 1 83 ? -9.630 13.796 41.791 1.00 12.84 79 PHE C C 1
ATOM 2396 O O . PHE C 1 83 ? -8.823 14.720 41.925 1.00 12.60 79 PHE C O 1
ATOM 2404 N N . PHE C 1 84 ? -10.288 13.583 40.652 1.00 10.69 80 PHE C N 1
ATOM 2405 C CA . PHE C 1 84 ? -10.014 14.365 39.455 1.00 13.39 80 PHE C CA 1
ATOM 2406 C C . PHE C 1 84 ? -11.257 14.954 38.778 1.00 15.50 80 PHE C C 1
ATOM 2407 O O . PHE C 1 84 ? -11.110 15.705 37.805 1.00 14.99 80 PHE C O 1
ATOM 2415 N N . GLY C 1 85 ? -12.461 14.684 39.278 1.00 12.06 81 GLY C N 1
ATOM 2416 C CA . GLY C 1 85 ? -13.661 15.279 38.685 1.00 13.77 81 GLY C CA 1
ATOM 2417 C C . GLY C 1 85 ? -14.012 14.784 37.292 1.00 19.30 81 GLY C C 1
ATOM 2418 O O . GLY C 1 85 ? -14.555 15.550 36.473 1.00 15.43 81 GLY C O 1
ATOM 2419 N N . MET C 1 86 ? -13.766 13.500 37.023 1.00 16.78 82 MET C N 1
ATOM 2420 C CA . MET C 1 86 ? -13.841 12.922 35.694 1.00 15.70 82 MET C CA 1
ATOM 2421 C C . MET C 1 86 ? -14.213 11.455 35.810 1.00 15.95 82 MET C C 1
ATOM 2422 O O . MET C 1 86 ? -13.799 10.792 36.760 1.00 14.27 82 MET C O 1
ATOM 2427 N N . LYS C 1 87 ? -14.971 10.942 34.835 1.00 12.10 83 LYS C N 1
ATOM 2428 C CA . LYS C 1 87 ? -15.188 9.496 34.772 1.00 13.21 83 LYS C CA 1
ATOM 2429 C C . LYS C 1 87 ? -13.849 8.770 34.605 1.00 14.93 83 LYS C C 1
ATOM 2430 O O . LYS C 1 87 ? -12.958 9.245 33.908 1.00 14.78 83 LYS C O 1
ATOM 2436 N N . THR C 1 88 ? -13.722 7.582 35.203 1.00 13.33 84 THR C N 1
ATOM 2437 C CA . THR C 1 88 ? -12.399 6.942 35.2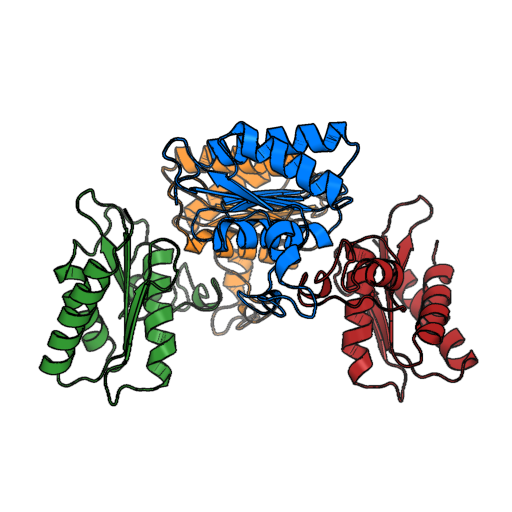64 1.00 14.23 84 THR C CA 1
ATOM 2438 C C . THR C 1 88 ? -11.849 6.619 33.876 1.00 11.76 84 THR C C 1
ATOM 2439 O O . THR C 1 88 ? -10.643 6.759 33.633 1.00 11.82 84 THR C O 1
ATOM 2443 N N . GLY C 1 89 ? -12.702 6.152 32.965 1.00 15.02 85 GLY C N 1
ATOM 2444 C CA . GLY C 1 89 ? -12.207 5.761 31.656 1.00 15.87 85 GLY C CA 1
ATOM 2445 C C . GLY C 1 89 ? -11.670 6.944 30.874 1.00 18.08 85 GLY C C 1
ATOM 2446 O O . GLY C 1 89 ? -10.831 6.779 29.988 1.00 15.57 85 GLY C O 1
ATOM 2447 N N . GLN C 1 90 ? -12.142 8.154 31.199 1.00 17.40 86 GLN C N 1
ATOM 2448 C CA . GLN C 1 90 ? -11.600 9.356 30.569 1.00 15.52 86 GLN C CA 1
ATOM 2449 C C . GLN C 1 90 ? -10.156 9.620 30.993 1.00 19.20 86 GLN C C 1
ATOM 2450 O O . GLN C 1 90 ? -9.373 10.190 30.222 1.00 17.38 86 GLN C O 1
ATOM 2456 N N . ILE C 1 91 ? -9.774 9.213 32.202 1.00 16.57 87 ILE C N 1
ATOM 2457 C CA . ILE C 1 91 ? -8.377 9.326 32.581 1.00 18.69 87 ILE C CA 1
ATOM 2458 C C . ILE C 1 91 ? -7.545 8.276 31.855 1.00 15.97 87 ILE C C 1
ATOM 2459 O O . ILE C 1 91 ? -6.417 8.547 31.431 1.00 17.25 87 ILE C O 1
ATOM 2464 N N . GLY C 1 92 ? -8.082 7.057 31.713 1.00 14.41 88 GLY C N 1
ATOM 2465 C CA . GLY C 1 92 ? -7.339 5.994 31.058 1.00 12.02 88 GLY C CA 1
ATOM 2466 C C . GLY C 1 92 ? -7.050 6.306 29.606 1.00 15.69 88 GLY C C 1
ATOM 2467 O O . GLY C 1 92 ? -6.032 5.860 29.063 1.00 15.55 88 GLY C O 1
ATOM 2468 N N . ALA C 1 93 ? -7.935 7.081 28.967 1.00 16.04 89 ALA C N 1
ATOM 2469 C CA . ALA C 1 93 ? -7.696 7.527 27.598 1.00 16.54 89 ALA C CA 1
ATOM 2470 C C . ALA C 1 93 ? -6.489 8.443 27.495 1.00 17.54 89 ALA C C 1
ATOM 2471 O O . ALA C 1 93 ? -5.972 8.639 26.396 1.00 18.44 89 ALA C O 1
ATOM 2473 N N . LEU C 1 94 ? -6.058 9.033 28.601 1.00 13.31 90 LEU C N 1
ATOM 2474 C CA . LEU C 1 94 ? -4.908 9.915 28.614 1.00 15.63 90 LEU C CA 1
ATOM 2475 C C . LEU C 1 94 ? -3.666 9.254 29.191 1.00 12.50 90 LEU C C 1
ATOM 2476 O O . LEU C 1 94 ? -2.606 9.875 29.154 1.00 16.00 90 LEU C O 1
ATOM 2481 N N . SER C 1 95 ? -3.773 8.048 29.761 1.00 12.92 91 SER C N 1
ATOM 2482 C CA . SER C 1 95 ? -2.650 7.442 30.464 1.00 11.29 91 SER C CA 1
ATOM 2483 C C . SER C 1 95 ? -2.095 6.211 29.749 1.00 14.67 91 SER C C 1
ATOM 2484 O O . SER C 1 95 ? -1.298 5.466 30.336 1.00 13.39 91 SER C O 1
ATOM 2487 N N . GLN C 1 96 ? -2.470 6.000 28.489 1.00 14.18 92 GLN C N 1
ATOM 2488 C CA . GLN C 1 96 ? -1.821 4.990 27.664 1.00 16.28 92 GLN C CA 1
ATOM 2489 C C . GLN C 1 96 ? -0.346 5.332 27.468 1.00 16.30 92 GLN C C 1
ATOM 2490 O O . GLN C 1 96 ? 0.034 6.489 27.598 1.00 16.36 92 GLN C O 1
ATOM 2496 N N . PRO C 1 97 ? 0.495 4.345 27.143 1.00 16.08 93 PRO C N 1
ATOM 2497 C CA . PRO C 1 97 ? 1.849 4.657 26.664 1.00 13.45 93 PRO C CA 1
ATOM 2498 C C . PRO C 1 97 ? 1.780 5.742 25.604 1.00 13.48 93 PRO C C 1
ATOM 2499 O O . PRO C 1 97 ? 0.930 5.714 24.714 1.00 17.98 93 PRO C O 1
ATOM 2503 N N . GLY C 1 98 ? 2.680 6.711 25.707 1.00 15.88 94 GLY C N 1
ATOM 2504 C CA . GLY C 1 98 ? 2.644 7.859 24.833 1.00 20.57 94 GLY C CA 1
ATOM 2505 C C . GLY C 1 98 ? 1.688 8.946 25.265 1.00 18.96 94 GLY C C 1
ATOM 2506 O O . GLY C 1 98 ? 1.740 10.058 24.709 1.00 18.46 94 GLY C O 1
ATOM 2507 N N . GLY C 1 99 ? 0.803 8.661 26.227 1.00 16.11 95 GLY C N 1
ATOM 2508 C CA . GLY C 1 99 ? -0.208 9.623 26.613 1.00 14.48 95 GLY C CA 1
ATOM 2509 C C . GLY C 1 99 ? 0.292 10.620 27.647 1.00 14.74 95 GLY C C 1
ATOM 2510 O O . GLY C 1 99 ? 1.272 10.403 28.356 1.00 15.24 95 GLY C O 1
ATOM 2511 N N . SER C 1 100 ? -0.403 11.754 27.742 1.00 15.18 96 SER C N 1
ATOM 2512 C CA . SER C 1 100 ? 0.120 12.831 28.583 1.00 14.65 96 SER C CA 1
ATOM 2513 C C . SER C 1 100 ? 0.151 12.450 30.062 1.00 13.97 96 SER C C 1
ATOM 2514 O O . SER C 1 100 ? 0.966 12.993 30.803 1.00 13.19 96 SER C O 1
ATOM 2517 N N . LEU C 1 101 ? -0.670 11.496 30.497 1.00 13.94 97 LEU C N 1
ATOM 2518 C CA . LEU C 1 101 ? -0.696 11.093 31.898 1.00 13.38 97 LEU C CA 1
ATOM 2519 C C . LEU C 1 101 ? -0.190 9.667 32.124 1.00 12.60 97 LEU C C 1
ATOM 2520 O O . LEU C 1 101 ? -0.502 9.068 33.157 1.00 11.72 97 LEU C O 1
ATOM 2525 N N . TYR C 1 102 ? 0.634 9.137 31.225 1.00 10.45 98 TYR C N 1
ATOM 2526 C CA . TYR C 1 102 ? 1.185 7.791 31.411 1.00 10.82 98 TYR C CA 1
ATOM 2527 C C . TYR C 1 102 ? 1.803 7.668 32.801 1.00 12.95 98 TYR C C 1
ATOM 2528 O O . TYR C 1 102 ? 2.585 8.527 33.227 1.00 12.19 98 TYR C O 1
ATOM 2537 N N . GLY C 1 103 ? 1.373 6.639 33.541 1.00 15.00 99 GLY C N 1
ATOM 2538 C CA . GLY C 1 103 ? 1.906 6.353 34.870 1.00 14.18 99 GLY C CA 1
ATOM 2539 C C . GLY C 1 103 ? 1.166 6.990 36.032 1.00 10.54 99 GLY C C 1
ATOM 2540 O O . GLY C 1 103 ? 1.570 6.778 37.192 1.00 9.96 99 GLY C O 1
ATOM 2541 N N . ILE C 1 104 ? 0.095 7.753 35.771 1.00 10.56 100 ILE C N 1
ATOM 2542 C CA . ILE C 1 104 ? -0.668 8.417 36.838 1.00 9.85 100 ILE C CA 1
ATOM 2543 C C . ILE C 1 104 ? -1.212 7.432 37.868 1.00 12.13 100 ILE C C 1
ATOM 2544 O O . ILE C 1 104 ? -1.429 7.804 39.030 1.00 11.46 100 ILE C O 1
ATOM 2549 N N . GLU C 1 105 ? -1.400 6.164 37.476 1.00 10.89 101 GLU C N 1
ATOM 2550 C CA . GLU C 1 105 ? -1.989 5.169 38.353 1.00 11.04 101 GLU C CA 1
ATOM 2551 C C . GLU C 1 105 ? -1.100 4.839 39.543 1.00 9.96 101 GLU C C 1
ATOM 2552 O O . GLU C 1 105 ? -1.596 4.272 40.529 1.00 11.99 101 GLU C O 1
ATOM 2558 N N . HIS C 1 106 ? 0.191 5.172 39.486 1.00 14.07 102 HIS C N 1
ATOM 2559 C CA . HIS C 1 106 ? 1.073 5.013 40.646 1.00 12.16 102 HIS C CA 1
ATOM 2560 C C . HIS C 1 106 ? 0.746 5.987 41.773 1.00 13.17 102 HIS C C 1
ATOM 2561 O O . HIS C 1 106 ? 1.153 5.754 42.915 1.00 14.73 102 HIS C O 1
ATOM 2568 N N . SER C 1 107 ? 0.087 7.105 41.475 1.00 11.62 103 SER C N 1
ATOM 2569 C CA . SER C 1 107 ? -0.200 8.106 42.501 1.00 11.95 103 SER C CA 1
ATOM 2570 C C . SER C 1 107 ? -1.346 7.658 43.394 1.00 12.89 103 SER C C 1
ATOM 2571 O O . SER C 1 107 ? -2.080 6.741 43.070 1.00 11.50 103 SER C O 1
ATOM 2574 N N . ASN C 1 108 ? -1.486 8.326 44.544 1.00 12.82 104 ASN C N 1
ATOM 2575 C CA . ASN C 1 108 ? -2.709 8.265 45.355 1.00 11.41 104 ASN C CA 1
ATOM 2576 C C . ASN C 1 108 ? -3.043 6.848 45.826 1.00 12.15 104 ASN C C 1
ATOM 2577 O O . ASN C 1 108 ? -4.222 6.494 45.958 1.00 14.80 104 ASN C O 1
ATOM 2582 N N . GLN C 1 109 ? -2.004 6.074 46.110 1.00 12.89 105 GLN C N 1
ATOM 2583 C CA . GLN C 1 109 ? -2.084 4.697 46.601 1.00 15.33 105 GLN C CA 1
ATOM 2584 C C . GLN C 1 109 ? -2.741 3.756 45.605 1.00 17.59 105 GLN C C 1
ATOM 2585 O O . GLN C 1 109 ? -3.089 2.618 45.966 1.00 16.95 105 GLN C O 1
ATOM 2591 N N . GLY C 1 110 ? -2.835 4.187 44.338 1.00 14.03 106 GLY C N 1
ATOM 2592 C CA . GLY C 1 110 ? -3.302 3.333 43.258 1.00 13.65 106 GLY C CA 1
ATOM 2593 C C . GLY C 1 110 ? -4.623 3.802 42.694 1.00 13.15 106 GLY C C 1
ATOM 2594 O O . GLY C 1 110 ? -5.629 3.762 43.398 1.00 19.52 106 GLY C O 1
ATOM 2595 N N . LEU C 1 111 ? -4.640 4.242 41.432 1.00 11.84 107 LEU C N 1
ATOM 2596 C CA . LEU C 1 111 ? -5.863 4.650 40.761 1.00 12.51 107 LEU C CA 1
ATOM 2597 C C . LEU C 1 111 ? -6.375 3.508 39.890 1.00 11.47 107 LEU C C 1
ATOM 2598 O O . LEU C 1 111 ? -5.678 2.525 39.631 1.00 12.25 107 LEU C O 1
ATOM 2603 N N . ILE C 1 112 ? -7.618 3.633 39.458 1.00 12.74 108 ILE C N 1
ATOM 2604 C CA . ILE C 1 112 ? -8.161 2.751 38.418 1.00 10.18 108 ILE C CA 1
ATOM 2605 C C . ILE C 1 112 ? -8.700 3.655 37.328 1.00 11.62 108 ILE C C 1
ATOM 2606 O O . ILE C 1 112 ? -9.507 4.553 37.603 1.00 14.20 108 ILE C O 1
ATOM 2611 N N . THR C 1 113 ? -8.255 3.431 36.088 1.00 13.23 109 THR C N 1
ATOM 2612 C CA . THR C 1 113 ? -8.544 4.379 35.023 1.00 13.50 109 THR C CA 1
ATOM 2613 C C . THR C 1 113 ? -9.317 3.738 33.876 1.00 11.93 109 THR C C 1
ATOM 2614 O O . THR C 1 113 ? -9.403 4.317 32.790 1.00 14.33 109 THR C O 1
ATOM 2618 N N . PHE C 1 114 ? -9.928 2.588 34.111 1.00 12.10 110 PHE C N 1
ATOM 2619 C CA . PHE C 1 114 ? -10.903 2.073 33.161 1.00 10.02 110 PHE C CA 1
ATOM 2620 C C . PHE C 1 114 ? -12.318 2.274 33.697 1.00 13.73 110 PHE C C 1
ATOM 2621 O O . PHE C 1 114 ? -12.497 2.622 34.868 1.00 12.85 110 PHE C O 1
ATOM 2629 N N . PRO C 1 115 ? -13.355 2.136 32.849 1.00 11.36 111 PRO C N 1
ATOM 2630 C CA . PRO C 1 115 ? -14.687 2.631 33.223 1.00 11.29 111 PRO C CA 1
ATOM 2631 C C . PRO C 1 115 ? -15.258 1.981 34.466 1.00 10.05 111 PRO C C 1
ATOM 2632 O O . PRO C 1 115 ? -15.022 0.791 34.746 1.00 13.21 111 PRO C O 1
ATOM 2636 N N . GLY C 1 116 ? -16.085 2.769 35.170 1.00 12.58 112 GLY C N 1
ATOM 2637 C CA . GLY C 1 116 ? -16.828 2.288 36.323 1.00 12.64 112 GLY C CA 1
ATOM 2638 C C . GLY C 1 116 ? -16.937 3.288 37.468 1.00 12.17 112 GLY C C 1
ATOM 2639 O O . GLY C 1 116 ? -17.746 3.109 38.383 1.00 11.19 112 GLY C O 1
ATOM 2640 N N . GLY C 1 117 ? -16.127 4.344 37.436 1.00 11.33 113 GLY C N 1
ATOM 2641 C CA . GLY C 1 117 ? -16.211 5.430 38.400 1.00 8.77 113 GLY C CA 1
ATOM 2642 C C . GLY C 1 117 ? -16.807 6.691 37.746 1.00 11.73 113 GLY C C 1
ATOM 2643 O O . GLY C 1 117 ? -16.399 7.073 36.652 1.00 12.49 113 GLY C O 1
ATOM 2644 N N . ILE C 1 118 ? -17.743 7.303 38.453 1.00 10.09 114 ILE C N 1
ATOM 2645 C CA . ILE C 1 118 ? -18.448 8.488 37.936 1.00 12.25 114 ILE C CA 1
ATOM 2646 C C . ILE C 1 118 ? -18.617 9.524 39.042 1.00 10.95 114 ILE C C 1
ATOM 2647 O O . ILE C 1 118 ? -19.115 9.191 40.129 1.00 13.20 114 ILE C O 1
ATOM 2652 N N . PRO C 1 119 ? -18.247 10.785 38.818 1.00 11.22 115 PRO C N 1
ATOM 2653 C CA . PRO C 1 119 ? -18.499 11.815 39.836 1.00 12.56 115 PRO C CA 1
ATOM 2654 C C . PRO C 1 119 ? -19.988 12.031 40.068 1.00 16.01 115 PRO C C 1
ATOM 2655 O O . PRO C 1 119 ? -20.824 11.868 39.171 1.00 16.54 115 PRO C O 1
ATOM 2659 N N . ILE C 1 120 ? -20.315 12.427 41.297 1.00 16.63 116 ILE C N 1
ATOM 2660 C CA . ILE C 1 120 ? -21.669 12.799 41.691 1.00 12.41 116 ILE C CA 1
ATOM 2661 C C . ILE C 1 120 ? -21.692 14.314 41.807 1.00 14.83 116 ILE C C 1
ATOM 2662 O O . ILE C 1 120 ? -20.851 14.895 42.497 1.00 14.52 116 ILE C O 1
ATOM 2667 N N . VAL C 1 121 ? -22.603 14.971 41.098 1.00 16.48 117 VAL C N 1
ATOM 2668 C CA . VAL C 1 121 ? -22.583 16.433 41.041 1.00 18.20 117 VAL C CA 1
ATOM 2669 C C . VAL C 1 121 ? -23.918 16.981 41.517 1.00 25.37 117 VAL C C 1
ATOM 2670 O O . VAL C 1 121 ? -24.971 16.616 40.987 1.00 24.52 117 VAL C O 1
ATOM 2674 N N . ASP C 1 122 ? -23.868 17.893 42.481 1.00 27.43 118 ASP C N 1
ATOM 2675 C CA . ASP C 1 122 ? -25.083 18.390 43.108 1.00 29.73 118 ASP C CA 1
ATOM 2676 C C . ASP C 1 122 ? -25.732 19.469 42.236 1.00 38.11 118 ASP C C 1
ATOM 2677 O O . ASP C 1 122 ? -25.245 19.811 41.154 1.00 36.98 118 ASP C O 1
ATOM 2682 N N . ALA C 1 123 ? -26.799 20.085 42.760 1.00 46.29 119 ALA C N 1
ATOM 2683 C CA . ALA C 1 123 ? -27.635 20.980 41.959 1.00 41.52 119 ALA C CA 1
ATOM 2684 C C . ALA C 1 123 ? -26.860 22.200 41.466 1.00 42.33 119 ALA C C 1
ATOM 2685 O O . ALA C 1 123 ? -26.942 22.569 40.285 1.00 42.51 119 ALA C O 1
ATOM 2687 N N . ASP C 1 124 ? -26.080 22.834 42.337 1.00 38.39 120 ASP C N 1
ATOM 2688 C CA . ASP C 1 124 ? -25.345 24.016 41.903 1.00 44.91 120 ASP C CA 1
ATOM 2689 C C . ASP C 1 124 ? -24.002 23.669 41.272 1.00 42.24 120 ASP C C 1
ATOM 2690 O O . ASP C 1 124 ? -23.083 24.504 41.260 1.00 37.77 120 ASP C O 1
ATOM 2695 N N . GLY C 1 125 ? -23.877 22.454 40.739 1.00 38.99 121 GLY C N 1
ATOM 2696 C CA . GLY C 1 125 ? -22.767 22.087 39.897 1.00 35.74 121 GLY C CA 1
ATOM 2697 C C . GLY C 1 125 ? -2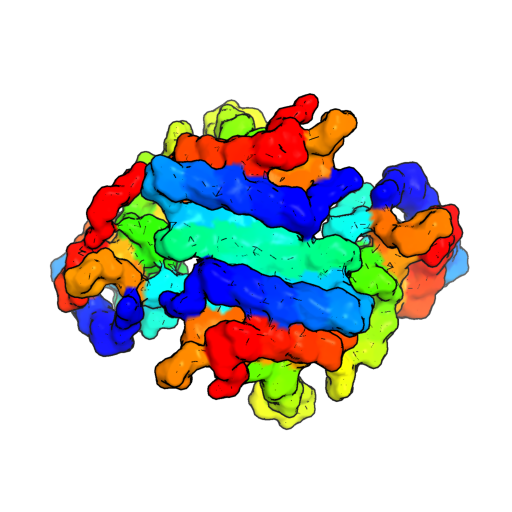1.516 21.679 40.625 1.00 28.10 121 GLY C C 1
ATOM 2698 O O . GLY C 1 125 ? -20.472 21.525 39.983 1.00 32.55 121 GLY C O 1
ATOM 2699 N N . GLU C 1 126 ? -21.571 21.515 41.940 1.00 30.90 122 GLU C N 1
ATOM 2700 C CA . GLU C 1 126 ? -20.394 21.113 42.679 1.00 31.33 122 GLU C CA 1
ATOM 2701 C C . GLU C 1 126 ? -20.367 19.598 42.808 1.00 19.51 122 GLU C C 1
ATOM 2702 O O . GLU C 1 126 ? -21.411 18.954 42.958 1.00 21.90 122 GLU C O 1
ATOM 2708 N N . MET C 1 127 ? -19.168 19.045 42.726 1.00 22.08 123 MET C N 1
ATOM 2709 C CA . MET C 1 127 ? -18.965 17.617 42.939 1.00 19.13 123 MET C CA 1
ATOM 2710 C C . MET C 1 127 ? -19.005 17.335 44.432 1.00 20.90 123 MET C C 1
ATOM 2711 O O . MET C 1 127 ? -18.181 17.860 45.188 1.00 22.82 123 MET C O 1
ATOM 2716 N N . SER C 1 128 ? -19.954 16.489 44.851 1.00 16.94 124 SER C N 1
ATOM 2717 C CA . SER C 1 128 ? -20.142 16.135 46.254 1.00 16.32 124 SER C CA 1
ATOM 2718 C C . SER C 1 128 ? -19.618 14.743 46.614 1.00 14.39 124 SER C C 1
ATOM 2719 O O . SER C 1 128 ? -19.640 14.385 47.791 1.00 13.78 124 SER C O 1
ATOM 2722 N N . GLY C 1 129 ? -19.142 13.973 45.641 1.00 12.90 125 GLY C N 1
ATOM 2723 C CA . GLY C 1 129 ? -18.641 12.634 45.917 1.00 11.53 125 GLY C CA 1
ATOM 2724 C C . GLY C 1 129 ? -18.537 11.852 44.622 1.00 10.62 125 GLY C C 1
ATOM 2725 O O . GLY C 1 129 ? -18.475 12.435 43.544 1.00 13.77 125 GLY C O 1
ATOM 2726 N N . ALA C 1 130 ? -18.510 10.522 44.727 1.00 11.46 126 ALA C N 1
ATOM 2727 C CA . ALA C 1 130 ? -18.476 9.768 43.485 1.00 11.91 126 ALA C CA 1
ATOM 2728 C C . ALA C 1 130 ? -18.896 8.343 43.766 1.00 11.02 126 ALA C C 1
ATOM 2729 O O . ALA C 1 130 ? -18.836 7.878 44.908 1.00 10.86 126 ALA C O 1
ATOM 2731 N N . ILE C 1 131 ? -19.291 7.664 42.699 1.00 9.97 127 ILE C N 1
ATOM 2732 C CA . ILE C 1 131 ? -19.655 6.244 42.732 1.00 10.27 127 ILE C CA 1
ATOM 2733 C C . ILE C 1 131 ? -18.614 5.452 41.947 1.00 10.40 127 ILE C C 1
ATOM 2734 O O . ILE C 1 131 ? -18.046 5.934 40.963 1.00 11.18 127 ILE C O 1
ATOM 2739 N N . GLY C 1 132 ? -18.335 4.235 42.412 1.00 9.26 128 GLY C N 1
ATOM 2740 C CA . GLY C 1 132 ? -17.465 3.325 41.686 1.00 9.96 128 GLY C CA 1
ATOM 2741 C C . GLY C 1 132 ? -18.043 1.924 41.657 1.00 11.13 128 GLY C C 1
ATOM 2742 O O . GLY C 1 132 ? -18.498 1.430 42.688 1.00 12.14 128 GLY C O 1
ATOM 2743 N N . VAL C 1 133 ? -18.012 1.279 40.490 1.00 8.62 129 VAL C N 1
ATOM 2744 C CA . VAL C 1 133 ? -18.645 -0.021 40.272 1.00 8.49 129 VAL C CA 1
ATOM 2745 C C . VAL C 1 133 ? -17.658 -0.977 39.600 1.00 12.20 129 VAL C C 1
ATOM 2746 O O . VAL C 1 133 ? -16.977 -0.592 38.641 1.00 11.47 129 VAL C O 1
ATOM 2750 N N . SER C 1 134 ? -17.637 -2.244 40.063 1.00 10.62 130 SER C N 1
ATOM 2751 C CA . SER C 1 134 ? -16.768 -3.287 39.505 1.00 12.35 130 SER C CA 1
ATOM 2752 C C . SER C 1 134 ? -17.448 -4.633 39.682 1.00 9.82 130 SER C C 1
ATOM 2753 O O . SER C 1 134 ? -18.130 -4.851 40.690 1.00 10.61 130 SER C O 1
ATOM 2756 N N . GLY C 1 135 ? -17.275 -5.527 38.689 1.00 10.75 131 GLY C N 1
ATOM 2757 C CA . GLY C 1 135 ? -17.792 -6.881 38.794 1.00 11.33 131 GLY C CA 1
ATOM 2758 C C . GLY C 1 135 ? -18.238 -7.511 37.501 1.00 13.99 131 GLY C C 1
ATOM 2759 O O . GLY C 1 135 ? -18.603 -8.690 37.503 1.00 11.81 131 GLY C O 1
ATOM 2760 N N . SER C 1 136 ? -18.149 -6.778 36.397 1.00 14.14 132 SER C N 1
ATOM 2761 C CA . SER C 1 136 ? -18.566 -7.289 35.087 1.00 12.90 132 SER C CA 1
ATOM 2762 C C . SER C 1 136 ? -17.626 -6.693 34.040 1.00 14.52 132 SER C C 1
ATOM 2763 O O . SER C 1 136 ? -16.482 -6.339 34.347 1.00 17.50 132 SER C O 1
ATOM 2766 N N . SER C 1 137 ? -18.071 -6.662 32.784 1.00 15.95 133 SER C N 1
ATOM 2767 C CA . SER C 1 137 ? -17.373 -5.901 31.759 1.00 18.42 133 SER C CA 1
ATOM 2768 C C . SER C 1 137 ? -17.288 -4.432 32.161 1.00 16.69 133 SER C C 1
ATOM 2769 O O . SER C 1 137 ? -18.127 -3.929 32.905 1.00 15.05 133 SER C O 1
ATOM 2772 N N . VAL C 1 138 ? -16.291 -3.714 31.629 1.00 14.05 134 VAL C N 1
ATOM 2773 C CA . VAL C 1 138 ? -16.200 -2.306 32.000 1.00 12.30 134 VAL C CA 1
ATOM 2774 C C . VAL C 1 138 ? -17.385 -1.520 31.461 1.00 13.15 134 VAL C C 1
ATOM 2775 O O . VAL C 1 138 ? -17.793 -0.513 32.062 1.00 12.43 134 VAL C O 1
ATOM 2779 N N . GLU C 1 139 ? -17.992 -1.990 30.362 1.00 16.04 135 GLU C N 1
ATOM 2780 C CA . GLU C 1 139 ? -19.171 -1.324 29.826 1.00 15.32 135 GLU C CA 1
ATOM 2781 C C . GLU C 1 139 ? -20.374 -1.509 30.745 1.00 13.80 135 GLU C C 1
ATOM 2782 O O . GLU C 1 139 ? -21.150 -0.560 30.964 1.00 18.44 135 GLU C O 1
ATOM 2788 N N . ASN C 1 140 ? -20.537 -2.702 31.308 1.00 15.05 136 ASN C N 1
ATOM 2789 C CA . ASN C 1 140 ? -21.600 -2.910 32.285 1.00 13.65 136 ASN C CA 1
ATOM 2790 C C . ASN C 1 140 ? -21.330 -2.115 33.555 1.00 13.26 136 ASN C C 1
ATOM 2791 O O . ASN C 1 140 ? -22.262 -1.558 34.149 1.00 16.67 136 ASN C O 1
ATOM 2796 N N . ASP C 1 141 ? -20.069 -2.079 34.008 1.00 15.59 137 ASP C N 1
ATOM 2797 C CA . ASP C 1 141 ? -19.720 -1.269 35.179 1.00 15.16 137 ASP C CA 1
ATOM 2798 C C . ASP C 1 141 ? -20.124 0.187 34.978 1.00 14.98 137 ASP C C 1
ATOM 2799 O O . ASP C 1 141 ? -20.675 0.831 35.878 1.00 13.81 137 ASP C O 1
ATOM 2804 N N . ASP C 1 142 ? -19.796 0.743 33.811 1.00 14.37 138 ASP C N 1
ATOM 2805 C CA . ASP C 1 142 ? -20.117 2.131 33.512 1.00 15.46 138 ASP C CA 1
ATOM 2806 C C . ASP C 1 142 ? -21.628 2.357 33.532 1.00 13.13 138 ASP C C 1
ATOM 2807 O O . ASP C 1 142 ? -22.105 3.349 34.090 1.00 12.95 138 ASP C O 1
ATOM 2812 N N . ALA C 1 143 ? -22.397 1.412 32.977 1.00 15.54 139 ALA C N 1
ATOM 2813 C CA . ALA C 1 143 ? -23.844 1.572 32.919 1.00 14.53 139 ALA C CA 1
ATOM 2814 C C . ALA C 1 143 ? -24.473 1.499 34.308 1.00 14.07 139 ALA C C 1
ATOM 2815 O O . ALA C 1 143 ? -25.432 2.219 34.611 1.00 15.41 139 ALA C O 1
ATOM 2817 N N . VAL C 1 144 ? -23.951 0.627 35.159 1.00 13.89 140 VAL C N 1
ATOM 2818 C CA . VAL C 1 144 ? -24.447 0.536 36.530 1.00 11.49 140 VAL C CA 1
ATOM 2819 C C . VAL C 1 144 ? -24.068 1.792 37.328 1.00 10.98 140 VAL C C 1
ATOM 2820 O O . VAL C 1 144 ? -24.895 2.349 38.064 1.00 11.57 140 VAL C O 1
ATOM 2824 N N . ALA C 1 145 ? -22.812 2.252 37.214 1.00 12.80 141 ALA C N 1
ATOM 2825 C CA . ALA C 1 145 ? -22.411 3.487 37.894 1.00 11.54 141 ALA C CA 1
ATOM 2826 C C . ALA C 1 145 ? -23.272 4.662 37.451 1.00 14.00 141 ALA C C 1
ATOM 2827 O O . ALA C 1 145 ? -23.695 5.494 38.269 1.00 13.79 141 ALA C O 1
ATOM 2829 N N . LEU C 1 146 ? -23.539 4.755 36.153 1.00 11.10 142 LEU C N 1
ATOM 2830 C CA . LEU C 1 146 ? -24.333 5.865 35.656 1.00 12.53 142 LEU C CA 1
ATOM 2831 C C . LEU C 1 146 ? -25.751 5.831 36.220 1.00 15.69 142 LEU C C 1
ATOM 2832 O O . LEU C 1 146 ? -26.304 6.871 36.596 1.00 13.93 142 LEU C O 1
ATOM 2837 N N . ALA C 1 147 ? -26.361 4.648 36.279 1.00 12.75 143 ALA C N 1
ATOM 2838 C CA . ALA C 1 147 ? -27.702 4.565 36.848 1.00 12.56 143 ALA C CA 1
ATOM 2839 C C . ALA C 1 147 ? -27.699 4.995 38.308 1.00 12.97 143 ALA C C 1
ATOM 2840 O O . ALA C 1 147 ? -28.632 5.672 38.764 1.00 15.55 143 ALA C O 1
ATOM 2842 N N . GLY C 1 148 ? -26.638 4.639 39.048 1.00 10.97 144 GLY C N 1
ATOM 2843 C CA . GLY C 1 148 ? -26.546 5.017 40.447 1.00 13.25 144 GLY C CA 1
ATOM 2844 C C . GLY C 1 148 ? -26.316 6.509 40.631 1.00 15.12 144 GLY C C 1
ATOM 2845 O O . GLY C 1 148 ? -26.956 7.147 41.464 1.00 16.18 144 GLY C O 1
ATOM 2846 N N . ALA C 1 149 ? -25.413 7.094 39.837 1.00 14.26 145 ALA C N 1
ATOM 2847 C CA . ALA C 1 149 ? -25.138 8.522 39.994 1.00 17.99 145 ALA C CA 1
ATOM 2848 C C . ALA C 1 149 ? -26.323 9.373 39.520 1.00 16.36 145 ALA C C 1
ATOM 2849 O O . ALA C 1 149 ? -26.718 10.349 40.192 1.00 17.77 145 ALA C O 1
ATOM 2851 N N . SER C 1 150 ? -26.930 8.988 38.389 1.00 17.66 146 SER C N 1
ATOM 2852 C CA . SER C 1 150 ? -28.047 9.740 37.826 1.00 20.43 146 SER C CA 1
ATOM 2853 C C . SER C 1 150 ? -29.242 9.790 38.762 1.00 21.12 146 SER C C 1
ATOM 2854 O O . SER C 1 150 ? -30.036 10.733 38.709 1.00 21.82 146 SER C O 1
ATOM 2857 N N . ALA C 1 151 ? -29.410 8.788 39.604 1.00 22.34 147 ALA C N 1
ATOM 2858 C CA . ALA C 1 151 ? -30.539 8.840 40.521 1.00 15.77 147 ALA C CA 1
ATOM 2859 C C . ALA C 1 151 ? -30.392 9.912 41.601 1.00 22.25 147 ALA C C 1
ATOM 2860 O O . ALA C 1 151 ? -31.380 10.223 42.284 1.00 21.90 147 ALA C O 1
ATOM 2862 N N . ILE C 1 152 ? -29.209 10.509 41.781 1.00 18.35 148 ILE C N 1
ATOM 2863 C CA . ILE C 1 152 ? -29.070 11.503 42.838 1.00 22.62 148 ILE C CA 1
ATOM 2864 C C . ILE C 1 152 ? -28.462 12.818 42.356 1.00 26.18 148 ILE C C 1
ATOM 2865 O O . ILE C 1 152 ? -28.382 13.759 43.147 1.00 27.70 148 ILE C O 1
ATOM 2870 N N . GLY C 1 153 ? -28.071 12.918 41.085 1.00 20.74 149 GLY C N 1
ATOM 2871 C CA . GLY C 1 153 ? -27.439 14.148 40.599 1.00 26.14 149 GLY C CA 1
ATOM 2872 C C . GLY C 1 153 ? -27.005 14.081 39.139 1.00 24.09 149 GLY C C 1
ATOM 2873 O O . GLY C 1 153 ? -27.414 13.183 38.398 1.00 24.68 149 GLY C O 1
ATOM 2874 N N . ASP C 1 154 ? -26.132 15.023 38.732 1.00 28.61 150 ASP C N 1
ATOM 2875 C CA . ASP C 1 154 ? -25.935 15.310 37.307 1.00 31.21 150 ASP C CA 1
ATOM 2876 C C . ASP C 1 154 ? -24.871 14.477 36.590 1.00 38.62 150 ASP C C 1
ATOM 2877 O O . ASP C 1 154 ? -25.016 14.230 35.381 1.00 45.97 150 ASP C O 1
ATOM 2882 N N . THR C 1 155 ? -23.808 14.061 37.274 1.00 30.96 151 THR C N 1
ATOM 2883 C CA . THR C 1 155 ? -22.734 13.137 36.820 1.00 29.48 151 THR C CA 1
ATOM 2884 C C . THR C 1 155 ? -21.594 13.753 36.000 1.00 37.09 151 THR C C 1
ATOM 2885 O O . THR C 1 155 ? -20.664 13.005 35.642 1.00 37.31 151 THR C O 1
ATOM 2889 N N . GLU C 1 156 ? -21.595 15.052 35.701 1.00 29.69 152 GLU C N 1
ATOM 2890 C CA . GLU C 1 156 ? -20.542 15.623 34.870 1.00 36.08 152 GLU C CA 1
ATOM 2891 C C . GLU C 1 156 ? -20.218 17.031 35.331 1.00 36.32 152 GLU C C 1
ATOM 2892 O O . GLU C 1 156 ? -21.102 17.769 35.773 1.00 35.01 152 GLU C O 1
ATOM 2898 N N . LEU C 1 157 ? -18.932 17.396 35.197 1.00 30.18 153 LEU C N 1
ATOM 2899 C CA . LEU C 1 157 ? -18.413 18.736 35.439 1.00 34.21 153 LEU C CA 1
ATOM 2900 C C . LEU C 1 157 ? -18.073 19.417 34.120 1.00 34.42 153 LEU C C 1
ATOM 2901 O O . LEU C 1 157 ? -17.431 18.806 33.254 1.00 36.92 153 LEU C O 1
ATOM 2906 N N . PRO C 1 158 ? -18.448 20.673 33.937 1.00 37.45 154 PRO C N 1
ATOM 2907 C CA . PRO C 1 158 ? -18.149 21.354 32.677 1.00 39.54 154 PRO C CA 1
ATOM 2908 C C . PRO C 1 158 ? -16.715 21.859 32.629 1.00 45.55 154 PRO C C 1
ATOM 2909 O O . PRO C 1 158 ? -16.054 22.044 33.653 1.00 42.31 154 PRO C O 1
ATOM 2913 N N . ASP C 1 159 ? -16.242 22.074 31.395 1.00 42.81 155 ASP C N 1
ATOM 2914 C CA . ASP C 1 159 ? -14.991 22.794 31.137 1.00 45.57 155 ASP C CA 1
ATOM 2915 C C . ASP C 1 159 ? -13.778 22.075 31.736 1.00 45.54 155 ASP C C 1
ATOM 2916 O O . ASP C 1 159 ? -12.862 22.707 32.271 1.00 46.25 155 ASP C O 1
ATOM 2921 N N . HIS C 1 160 ? -13.758 20.745 31.650 1.00 33.64 156 HIS C N 1
ATOM 2922 C CA . HIS C 1 160 ? -12.662 20.006 32.270 1.00 33.08 156 HIS C CA 1
ATOM 2923 C C . HIS C 1 160 ? -11.445 19.981 31.344 1.00 36.21 156 HIS C C 1
ATOM 2924 O O . HIS C 1 160 ? -11.567 19.557 30.193 1.00 33.49 156 HIS C O 1
ATOM 2931 N N . PRO C 1 161 ? -10.256 20.383 31.821 1.00 33.06 157 PRO C N 1
ATOM 2932 C CA . PRO C 1 161 ? -9.079 20.459 30.933 1.00 35.16 157 PRO C CA 1
ATOM 2933 C C . PRO C 1 161 ? -8.619 19.123 30.386 1.00 37.66 157 PRO C C 1
ATOM 2934 O O . PRO C 1 161 ? -7.792 19.112 29.466 1.00 41.94 157 PRO C O 1
ATOM 2938 N N . TRP C 1 162 ? -9.111 18.007 30.914 1.00 31.12 158 TRP C N 1
ATOM 2939 C CA . TRP C 1 162 ? -8.677 16.707 30.442 1.00 33.17 158 TRP C CA 1
ATOM 2940 C C . TRP C 1 162 ? -9.739 16.137 29.511 1.00 39.64 158 TRP C C 1
ATOM 2941 O O . TRP C 1 162 ? -9.644 14.989 29.078 1.00 41.56 158 TRP C O 1
ATOM 2952 N N . HIS D 1 22 ? 27.077 17.726 54.174 1.00 27.99 18 HIS D N 1
ATOM 2953 C CA . HIS D 1 22 ? 26.583 16.359 54.273 1.00 32.25 18 HIS D CA 1
ATOM 2954 C C . HIS D 1 22 ? 27.762 15.416 54.480 1.00 25.08 18 HIS D C 1
ATOM 2955 O O . HIS D 1 22 ? 28.848 15.680 53.977 1.00 24.01 18 HIS D O 1
ATOM 2962 N N . VAL D 1 23 ? 27.571 14.348 55.258 1.00 28.29 19 VAL D N 1
ATOM 2963 C CA . VAL D 1 23 ? 28.679 13.430 55.495 1.00 20.87 19 VAL D CA 1
ATOM 2964 C C . VAL D 1 23 ? 29.124 12.870 54.151 1.00 19.84 19 VAL D C 1
ATOM 2965 O O . VAL D 1 23 ? 28.294 12.512 53.305 1.00 16.56 19 VAL D O 1
ATOM 2969 N N . THR D 1 24 ? 30.436 12.845 53.923 1.00 13.99 20 THR D N 1
ATOM 2970 C CA . THR D 1 24 ? 30.965 12.303 52.686 1.00 12.36 20 THR D CA 1
ATOM 2971 C C . THR D 1 24 ? 31.083 10.777 52.759 1.00 19.10 20 THR D C 1
ATOM 2972 O O . THR D 1 24 ? 31.037 10.174 53.836 1.00 15.82 20 THR D O 1
ATOM 2976 N N . ILE D 1 25 ? 31.244 10.147 51.591 1.00 16.18 21 ILE D N 1
ATOM 2977 C CA . ILE D 1 25 ? 31.399 8.700 51.628 1.00 16.96 21 ILE D CA 1
ATOM 2978 C C . ILE D 1 25 ? 32.727 8.326 52.279 1.00 12.34 21 ILE D C 1
ATOM 2979 O O . ILE D 1 25 ? 32.821 7.292 52.936 1.00 16.93 21 ILE D O 1
ATOM 2984 N N . GLU D 1 26 ? 33.763 9.163 52.144 1.00 16.72 22 GLU D N 1
ATOM 2985 C CA . GLU D 1 26 ? 35.021 8.931 52.865 1.00 21.45 22 GLU D CA 1
ATOM 2986 C C . GLU D 1 26 ? 34.787 8.869 54.376 1.00 19.09 22 GLU D C 1
ATOM 2987 O O . GLU D 1 26 ? 35.290 7.957 55.056 1.00 16.21 22 GLU D O 1
ATOM 2993 N N . GLN D 1 27 ? 33.979 9.804 54.904 1.00 15.24 23 GLN D N 1
ATOM 2994 C CA . GLN D 1 27 ? 33.638 9.856 56.330 1.00 16.02 23 GLN D CA 1
ATOM 2995 C C . GLN D 1 27 ? 32.747 8.691 56.740 1.00 15.59 23 GLN D C 1
ATOM 2996 O O . GLN D 1 27 ? 32.972 8.051 57.776 1.00 16.47 23 GLN D O 1
ATOM 3002 N N . ALA D 1 28 ? 31.711 8.418 55.953 1.00 14.12 24 ALA D N 1
ATOM 3003 C CA . ALA D 1 28 ? 30.861 7.274 56.248 1.00 14.57 24 ALA D CA 1
ATOM 3004 C C . ALA D 1 28 ? 31.675 5.993 56.345 1.00 12.67 24 ALA D C 1
ATOM 3005 O O . ALA D 1 28 ? 31.473 5.184 57.256 1.00 13.60 24 ALA D O 1
ATOM 3007 N N . GLU D 1 29 ? 32.600 5.784 55.411 1.00 13.04 25 GLU D N 1
ATOM 3008 C CA . GLU D 1 29 ? 33.332 4.519 55.426 1.00 15.81 25 GLU D CA 1
ATOM 3009 C C . GLU D 1 29 ? 34.302 4.455 56.608 1.00 16.70 25 GLU D C 1
ATOM 3010 O O . GLU D 1 29 ? 34.484 3.382 57.207 1.00 14.88 25 GLU D O 1
ATOM 3016 N N . LYS D 1 30 ? 34.903 5.598 56.972 1.00 15.54 26 LYS D N 1
ATOM 3017 C CA . LYS D 1 30 ? 35.755 5.663 58.169 1.00 14.59 26 LYS D CA 1
ATOM 3018 C C . LYS D 1 30 ? 34.956 5.414 59.457 1.00 17.89 26 LYS D C 1
ATOM 3019 O O . LYS D 1 30 ? 35.438 4.745 60.391 1.00 14.39 26 LYS D O 1
ATOM 3025 N N . ALA D 1 31 ? 33.731 5.940 59.543 1.00 14.62 27 ALA D N 1
ATOM 3026 C CA . ALA D 1 31 ? 32.897 5.622 60.698 1.00 11.05 27 ALA D CA 1
ATOM 3027 C C . ALA D 1 31 ? 32.536 4.139 60.736 1.00 12.11 27 ALA D C 1
ATOM 3028 O O . ALA D 1 31 ? 32.528 3.515 61.805 1.00 13.63 27 ALA D O 1
ATOM 3030 N N . ILE D 1 32 ? 32.218 3.548 59.582 1.00 10.02 28 ILE D N 1
ATOM 3031 C CA . ILE D 1 32 ? 31.905 2.116 59.571 1.00 9.01 28 ILE D CA 1
ATOM 3032 C C . ILE D 1 32 ? 33.114 1.304 60.014 1.00 10.89 28 ILE D C 1
ATOM 3033 O O . ILE D 1 32 ? 32.985 0.327 60.769 1.00 10.82 28 ILE D O 1
ATOM 3038 N N . GLN D 1 33 ? 34.315 1.675 59.546 1.00 13.01 29 GLN D N 1
ATOM 3039 C CA . GLN D 1 33 ? 35.479 0.904 59.955 1.00 12.67 29 GLN D CA 1
ATOM 3040 C C . GLN D 1 33 ? 35.796 1.079 61.436 1.00 11.35 29 GLN D C 1
ATOM 3041 O O . GLN D 1 33 ? 36.280 0.143 62.065 1.00 9.70 29 GLN D O 1
ATOM 3047 N N . ALA D 1 34 ? 35.568 2.263 62.011 1.00 12.70 30 ALA D N 1
ATOM 3048 C CA . ALA D 1 34 ? 35.813 2.410 63.447 1.00 13.16 30 ALA D CA 1
ATOM 3049 C C . ALA D 1 34 ? 34.784 1.633 64.250 1.00 13.78 30 ALA D C 1
ATOM 3050 O O . ALA D 1 34 ? 35.105 1.025 65.280 1.00 14.22 30 ALA D O 1
ATOM 3052 N N . ALA D 1 35 ? 33.534 1.684 63.814 1.00 14.62 31 ALA D N 1
ATOM 3053 C CA . ALA D 1 35 ? 32.483 0.908 64.461 1.00 12.41 31 ALA D CA 1
ATOM 3054 C C . ALA D 1 35 ? 32.759 -0.584 64.377 1.00 10.84 31 ALA D C 1
ATOM 3055 O O . ALA D 1 35 ? 32.592 -1.303 65.368 1.00 14.94 31 ALA D O 1
ATOM 3057 N N . ARG D 1 36 ? 33.098 -1.080 63.179 1.00 11.27 32 ARG D N 1
ATOM 3058 C CA . ARG D 1 36 ? 33.418 -2.501 63.009 1.00 14.42 32 ARG D CA 1
ATOM 3059 C C . ARG D 1 36 ? 34.526 -2.943 63.957 1.00 16.98 32 ARG D C 1
ATOM 3060 O O . ARG D 1 36 ? 34.440 -4.009 64.564 1.00 14.42 32 ARG D O 1
ATOM 3068 N N . ALA D 1 37 ? 35.598 -2.153 64.076 1.00 13.72 33 ALA D N 1
ATOM 3069 C CA . ALA D 1 37 ? 36.692 -2.556 64.959 1.00 18.14 33 ALA D CA 1
ATOM 3070 C C . ALA D 1 37 ? 36.246 -2.628 66.418 1.00 14.85 33 ALA D C 1
ATOM 3071 O O . ALA D 1 37 ? 36.688 -3.504 67.175 1.00 16.48 33 ALA D O 1
ATOM 3073 N N . LYS D 1 38 ? 35.392 -1.700 66.837 1.00 15.05 34 LYS D N 1
ATOM 3074 C CA . LYS D 1 38 ? 34.870 -1.750 68.199 1.00 11.98 34 LYS D CA 1
ATOM 3075 C C . LYS D 1 38 ? 33.979 -2.968 68.370 1.00 13.26 34 LYS D C 1
ATOM 3076 O O . LYS D 1 38 ? 33.992 -3.626 69.418 1.00 16.34 34 LYS D O 1
ATOM 3082 N N . ALA D 1 39 ? 33.203 -3.291 67.331 1.00 13.00 35 ALA D N 1
ATOM 3083 C CA . ALA D 1 39 ? 32.284 -4.420 67.427 1.00 11.96 35 ALA D CA 1
ATOM 3084 C C . ALA D 1 39 ? 33.053 -5.722 67.588 1.00 17.45 35 ALA D C 1
ATOM 3085 O O . ALA D 1 39 ? 32.643 -6.615 68.343 1.00 17.65 35 ALA D O 1
ATOM 3087 N N . VAL D 1 40 ? 34.172 -5.852 66.866 1.00 18.36 36 VAL D N 1
ATOM 3088 C CA . VAL D 1 40 ? 35.025 -7.031 67.015 1.00 16.84 36 VAL D CA 1
ATOM 3089 C C . VAL D 1 40 ? 35.661 -7.065 68.406 1.00 17.50 36 VAL D C 1
ATOM 3090 O O . VAL D 1 40 ? 35.747 -8.131 69.040 1.00 18.95 36 VAL D O 1
ATOM 3094 N N . GLU D 1 41 ? 36.139 -5.909 68.890 1.00 16.52 37 GLU D N 1
ATOM 3095 C CA . GLU D 1 41 ? 36.677 -5.817 70.248 1.00 16.00 37 GLU D CA 1
ATOM 3096 C C . GLU D 1 41 ? 35.687 -6.360 71.275 1.00 18.44 37 GLU D C 1
ATOM 3097 O O . GLU D 1 41 ? 36.072 -7.100 72.186 1.00 19.61 37 GLU D O 1
ATOM 3103 N N . LEU D 1 42 ? 34.406 -6.055 71.112 1.00 15.78 38 LEU D N 1
ATOM 3104 C CA . LEU D 1 42 ? 33.365 -6.545 72.004 1.00 15.13 38 LEU D CA 1
ATOM 3105 C C . LEU D 1 42 ? 32.830 -7.933 71.645 1.00 13.97 38 LEU D C 1
ATOM 3106 O O . LEU D 1 42 ? 31.941 -8.428 72.339 1.00 18.62 38 LEU D O 1
ATOM 3111 N N . GLY D 1 43 ? 33.324 -8.583 70.597 1.00 15.12 39 GLY D N 1
ATOM 3112 C CA . GLY D 1 43 ? 32.816 -9.923 70.258 1.00 22.22 39 GLY D CA 1
ATOM 3113 C C . GLY D 1 43 ? 31.402 -9.943 69.696 1.00 19.09 39 GLY D C 1
ATOM 3114 O O . GLY D 1 43 ? 30.637 -10.888 69.951 1.00 18.31 39 GLY D O 1
ATOM 3115 N N . THR D 1 44 ? 31.033 -8.915 68.937 1.00 14.24 40 THR D N 1
ATOM 3116 C CA . THR D 1 44 ? 29.688 -8.786 68.410 1.00 11.04 40 THR D CA 1
ATOM 3117 C C . THR D 1 44 ? 29.718 -8.798 66.890 1.00 15.95 40 THR D C 1
ATOM 3118 O O . THR D 1 44 ? 30.751 -8.537 66.267 1.00 16.49 40 THR D O 1
ATOM 3122 N N . GLN D 1 45 ? 28.556 -9.093 66.292 1.00 14.62 41 GLN D N 1
ATOM 3123 C CA . GLN D 1 45 ? 28.384 -9.029 64.841 1.00 15.71 41 GLN D CA 1
ATOM 3124 C C . GLN D 1 45 ? 27.270 -8.033 64.554 1.00 15.94 41 GLN D C 1
ATOM 3125 O O . GLN D 1 45 ? 26.110 -8.285 64.903 1.00 13.62 41 GLN D O 1
ATOM 3131 N N . MET D 1 46 ? 27.608 -6.912 63.916 1.00 11.99 42 MET D N 1
ATOM 3132 C CA . MET D 1 46 ? 26.676 -5.800 63.837 1.00 11.88 42 MET D CA 1
ATOM 3133 C C . MET D 1 46 ? 26.360 -5.447 62.403 1.00 14.26 42 MET D C 1
ATOM 3134 O O . MET D 1 46 ? 27.178 -5.658 61.503 1.00 16.20 42 MET D O 1
ATOM 3139 N N . CYS D 1 47 ? 25.176 -4.868 62.223 1.00 15.46 43 CYS D N 1
ATOM 3140 C CA . CYS D 1 47 ? 24.870 -4.075 61.043 1.00 12.07 43 CYS D CA 1
ATOM 3141 C C . CYS D 1 47 ? 25.107 -2.622 61.391 1.00 11.85 43 CYS D C 1
ATOM 3142 O O . CYS D 1 47 ? 24.664 -2.161 62.453 1.00 13.75 43 CYS D O 1
ATOM 3145 N N . ILE D 1 48 ? 25.786 -1.910 60.492 1.00 10.30 44 ILE D N 1
ATOM 3146 C CA . ILE D 1 48 ? 26.144 -0.498 60.661 1.00 10.85 44 ILE D CA 1
ATOM 3147 C C . ILE D 1 48 ? 25.605 0.276 59.467 1.00 9.62 44 ILE D C 1
ATOM 3148 O O . ILE D 1 48 ? 25.986 -0.006 58.328 1.00 11.57 44 ILE D O 1
ATOM 3153 N N . ALA D 1 49 ? 24.785 1.301 59.733 1.00 11.00 45 ALA D N 1
ATOM 3154 C CA . ALA D 1 49 ? 24.247 2.144 58.681 1.00 11.38 45 ALA D CA 1
ATOM 3155 C C . ALA D 1 49 ? 24.665 3.592 58.881 1.00 10.68 45 ALA D C 1
ATOM 3156 O O . ALA D 1 49 ? 24.784 4.065 60.013 1.00 12.25 45 ALA D O 1
ATOM 3158 N N . ILE D 1 50 ? 24.853 4.292 57.764 1.00 8.94 46 ILE D N 1
ATOM 3159 C CA . ILE D 1 50 ? 25.096 5.731 57.773 1.00 10.31 46 ILE D CA 1
ATOM 3160 C C . ILE D 1 50 ? 24.039 6.389 56.904 1.00 11.57 46 ILE D C 1
ATOM 3161 O O . ILE D 1 50 ? 23.850 5.976 55.754 1.00 12.52 46 ILE D O 1
ATOM 3166 N N . VAL D 1 51 ? 23.383 7.443 57.427 1.00 11.95 47 VAL D N 1
ATOM 3167 C CA . VAL D 1 51 ? 22.445 8.215 56.611 1.00 12.33 47 VAL D CA 1
ATOM 3168 C C . VAL D 1 51 ? 22.891 9.661 56.550 1.00 13.04 47 VAL D C 1
ATOM 3169 O O . VAL D 1 51 ? 23.688 10.128 57.380 1.00 14.57 47 VAL D O 1
ATOM 3173 N N . ASP D 1 52 ? 22.355 10.370 55.547 1.00 11.08 48 ASP D N 1
ATOM 3174 C CA . ASP D 1 52 ? 22.672 11.791 55.404 1.00 16.10 48 ASP D CA 1
ATOM 3175 C C . ASP D 1 52 ? 21.692 12.633 56.213 1.00 15.90 48 ASP D C 1
ATOM 3176 O O . ASP D 1 52 ? 20.814 12.107 56.902 1.00 12.48 48 ASP D O 1
ATOM 3181 N N . SER D 1 53 ? 21.836 13.967 56.120 1.00 10.27 49 SER D N 1
ATOM 3182 C CA . SER D 1 53 ? 21.001 14.813 56.972 1.00 17.14 49 SER D CA 1
ATOM 3183 C C . SER D 1 53 ? 19.525 14.788 56.572 1.00 20.63 49 SER D C 1
ATOM 3184 O O . SER D 1 53 ? 18.678 15.248 57.354 1.00 19.43 49 SER D O 1
ATOM 3187 N N . GLY D 1 54 ? 19.187 14.222 55.408 1.00 16.18 50 GLY D N 1
ATOM 3188 C CA . GLY D 1 54 ? 17.804 13.993 55.054 1.00 14.86 50 GLY D CA 1
ATOM 3189 C C . GLY D 1 54 ? 17.272 12.633 55.426 1.00 15.42 50 GLY D C 1
ATOM 3190 O O . GLY D 1 54 ? 16.121 12.311 55.102 1.00 15.70 50 GLY D O 1
ATOM 3191 N N . GLY D 1 55 ? 18.090 11.812 56.094 1.00 10.72 51 GLY D N 1
ATOM 3192 C CA . GLY D 1 55 ? 17.691 10.435 56.349 1.00 13.35 51 GLY D CA 1
ATOM 3193 C C . GLY D 1 55 ? 17.869 9.472 55.197 1.00 13.12 51 GLY D C 1
ATOM 3194 O O . GLY D 1 55 ? 17.450 8.311 55.312 1.00 15.46 51 GLY D O 1
ATOM 3195 N N . ASN D 1 56 ? 18.477 9.897 54.095 1.00 13.72 52 ASN D N 1
ATOM 3196 C CA . ASN D 1 56 ? 18.712 8.994 52.981 1.00 14.97 52 ASN D CA 1
ATOM 3197 C C . ASN D 1 56 ? 20.015 8.223 53.173 1.00 11.22 52 ASN D C 1
ATOM 3198 O O . ASN D 1 56 ? 21.022 8.764 53.634 1.00 18.01 52 ASN D O 1
ATOM 3203 N N . LEU D 1 57 ? 19.974 6.956 52.797 1.00 10.63 53 LEU D N 1
ATOM 3204 C CA . LEU D 1 57 ? 21.074 6.038 53.062 1.00 11.90 53 LEU D CA 1
ATOM 3205 C C . LEU D 1 57 ? 22.324 6.463 52.320 1.00 14.31 53 LEU D C 1
ATOM 3206 O O . LEU D 1 57 ? 22.272 6.787 51.132 1.00 14.69 53 LEU D O 1
ATOM 3211 N N . LYS D 1 58 ? 23.444 6.500 53.032 1.00 11.30 54 LYS D N 1
ATOM 3212 C CA . LYS D 1 58 ? 24.726 6.829 52.434 1.00 10.60 54 LYS D CA 1
ATOM 3213 C C . LYS D 1 58 ? 25.671 5.640 52.387 1.00 8.25 54 LYS D C 1
ATOM 3214 O O . LYS D 1 58 ? 26.384 5.456 51.396 1.00 13.72 54 LYS D O 1
ATOM 3220 N N . ALA D 1 59 ? 25.665 4.792 53.424 1.00 11.29 55 ALA D N 1
ATOM 3221 C CA . ALA D 1 59 ? 26.519 3.602 53.424 1.00 10.04 55 ALA D CA 1
ATOM 3222 C C . ALA D 1 59 ? 25.931 2.551 54.354 1.00 10.11 55 ALA D C 1
ATOM 3223 O O . ALA D 1 59 ? 25.206 2.868 55.290 1.00 10.44 55 ALA D O 1
ATOM 3225 N N . PHE D 1 60 ? 26.278 1.291 54.112 1.00 11.68 56 PHE D N 1
ATOM 3226 C CA . PHE D 1 60 ? 25.771 0.226 54.975 1.00 11.91 56 PHE D CA 1
ATOM 3227 C C . PHE D 1 60 ? 26.777 -0.913 54.964 1.00 11.88 56 PHE D C 1
ATOM 3228 O O . PHE D 1 60 ? 27.370 -1.205 53.916 1.00 13.64 56 PHE D O 1
ATOM 3236 N N . HIS D 1 61 ? 26.925 -1.584 56.116 1.00 12.78 57 HIS D N 1
ATOM 3237 C CA . HIS D 1 61 ? 27.886 -2.690 56.260 1.00 13.18 57 HIS D CA 1
ATOM 3238 C C . HIS D 1 61 ? 27.295 -3.725 57.210 1.00 13.92 57 HIS D C 1
ATOM 3239 O O . HIS D 1 61 ? 27.081 -3.413 58.387 1.00 14.48 57 HIS D O 1
ATOM 3246 N N . ARG D 1 62 ? 26.985 -4.946 56.716 1.00 12.55 58 ARG D N 1
ATOM 3247 C CA . ARG D 1 62 ? 26.518 -6.026 57.591 1.00 10.80 58 ARG D CA 1
ATOM 3248 C C . ARG D 1 62 ? 27.675 -6.988 57.842 1.00 14.48 58 ARG D C 1
ATOM 3249 O O . ARG D 1 62 ? 28.153 -7.634 56.911 1.00 14.98 58 ARG D O 1
ATOM 3257 N N . MET D 1 63 ? 28.162 -7.039 59.088 1.00 11.91 59 MET D N 1
ATOM 3258 C CA . MET D 1 63 ? 29.224 -7.982 59.425 1.00 12.89 59 MET D CA 1
ATOM 3259 C C . MET D 1 63 ? 28.746 -9.397 59.205 1.00 15.56 59 MET D C 1
ATOM 3260 O O . MET D 1 63 ? 27.553 -9.704 59.315 1.00 11.38 59 MET D O 1
ATOM 3265 N N . ASP D 1 64 ? 29.685 -10.257 58.837 1.00 13.26 60 ASP D N 1
ATOM 3266 C CA . ASP D 1 64 ? 29.355 -11.666 58.742 1.00 13.43 60 ASP D CA 1
ATOM 3267 C C . ASP D 1 64 ? 28.802 -12.153 60.075 1.00 12.88 60 ASP D C 1
ATOM 3268 O O . ASP D 1 64 ? 29.301 -11.798 61.148 1.00 16.08 60 ASP D O 1
ATOM 3273 N N . GLY D 1 65 ? 27.703 -12.910 59.997 1.00 15.21 61 GLY D N 1
ATOM 3274 C CA . GLY D 1 65 ? 27.072 -13.485 61.158 1.00 18.25 61 GLY D CA 1
ATOM 3275 C C . GLY D 1 65 ? 26.112 -12.592 61.891 1.00 20.62 61 GLY D C 1
ATOM 3276 O O . GLY D 1 65 ? 25.577 -13.016 62.920 1.00 20.60 61 GLY D O 1
ATOM 3277 N N . ALA D 1 66 ? 25.880 -11.361 61.420 1.00 13.85 62 ALA D N 1
ATOM 3278 C CA . ALA D 1 66 ? 24.978 -10.481 62.129 1.00 14.78 62 ALA D CA 1
ATOM 3279 C C . ALA D 1 66 ? 23.536 -10.921 61.923 1.00 11.72 62 ALA D C 1
ATOM 3280 O O . ALA D 1 66 ? 23.158 -11.385 60.839 1.00 17.31 62 ALA D O 1
ATOM 3282 N N . TRP D 1 67 ? 22.710 -10.707 62.951 1.00 12.99 63 TRP D N 1
ATOM 3283 C CA . TRP D 1 67 ? 21.268 -10.920 62.849 1.00 12.78 63 TRP D CA 1
ATOM 3284 C C . TRP D 1 67 ? 20.645 -10.290 61.602 1.00 13.13 63 TRP D C 1
ATOM 3285 O O . TRP D 1 67 ? 20.810 -9.101 61.356 1.00 10.22 63 TRP D O 1
ATOM 3296 N N . VAL D 1 68 ? 19.879 -11.075 60.840 1.00 13.02 64 VAL D N 1
ATOM 3297 C CA . VAL D 1 68 ? 19.237 -10.490 59.657 1.00 14.14 64 VAL D CA 1
ATOM 3298 C C . VAL D 1 68 ? 18.303 -9.360 60.066 1.00 13.70 64 VAL D C 1
ATOM 3299 O O . VAL D 1 68 ? 18.167 -8.343 59.360 1.00 13.83 64 VAL D O 1
ATOM 3303 N N . GLY D 1 69 ? 17.659 -9.498 61.230 1.00 12.03 65 GLY D N 1
ATOM 3304 C CA . GLY D 1 69 ? 16.739 -8.461 61.670 1.00 13.46 65 GLY D CA 1
ATOM 3305 C C . GLY D 1 69 ? 17.420 -7.142 61.980 1.00 10.65 65 GLY D C 1
ATOM 3306 O O . GLY D 1 69 ? 16.768 -6.110 62.046 1.00 9.02 65 GLY D O 1
ATOM 3307 N N . SER D 1 70 ? 18.704 -7.159 62.221 1.00 9.42 66 SER D N 1
ATOM 3308 C CA . SER D 1 70 ? 19.385 -5.924 62.514 1.00 8.51 66 SER D CA 1
ATOM 3309 C C . SER D 1 70 ? 19.655 -5.075 61.277 1.00 9.95 66 SER D C 1
ATOM 3310 O O . SER D 1 70 ? 20.066 -3.938 61.429 1.00 10.74 66 SER D O 1
ATOM 3313 N N . ILE D 1 71 ? 19.422 -5.605 60.070 1.00 12.32 67 ILE D N 1
ATOM 3314 C CA . ILE D 1 71 ? 19.580 -4.804 58.854 1.00 10.16 67 ILE D CA 1
ATOM 3315 C C . ILE D 1 71 ? 18.632 -3.608 58.887 1.00 10.30 67 ILE D C 1
ATOM 3316 O O . ILE D 1 71 ? 19.034 -2.450 58.766 1.00 10.39 67 ILE D O 1
ATOM 3321 N N . ASP D 1 72 ? 17.357 -3.888 59.079 1.00 11.21 68 ASP D N 1
ATOM 3322 C CA . ASP D 1 72 ? 16.361 -2.831 59.116 1.00 9.18 68 ASP D CA 1
ATOM 3323 C C . ASP D 1 72 ? 16.483 -1.997 60.379 1.00 10.24 68 ASP D C 1
ATOM 3324 O O . ASP D 1 72 ? 16.323 -0.774 60.339 1.00 10.75 68 ASP D O 1
ATOM 3329 N N . ILE D 1 73 ? 16.804 -2.624 61.513 1.00 9.14 69 ILE D N 1
ATOM 3330 C CA . ILE D 1 73 ? 16.873 -1.849 62.745 1.00 9.52 69 ILE D CA 1
ATOM 3331 C C . ILE D 1 73 ? 18.027 -0.848 62.700 1.00 9.66 69 ILE D C 1
ATOM 3332 O O . ILE D 1 73 ? 17.869 0.297 63.152 1.00 10.30 69 ILE D O 1
ATOM 3337 N N . ALA D 1 74 ? 19.195 -1.239 62.161 1.00 10.58 70 ALA D N 1
ATOM 3338 C CA . ALA D 1 74 ? 20.316 -0.298 62.121 1.00 8.78 70 ALA D CA 1
ATOM 3339 C C . ALA D 1 74 ? 19.966 0.906 61.270 1.00 10.18 70 ALA D C 1
ATOM 3340 O O . ALA D 1 74 ? 20.381 2.041 61.562 1.00 12.26 70 ALA D O 1
ATOM 3342 N N . GLN D 1 75 ? 19.257 0.675 60.164 1.00 8.94 71 GLN D N 1
ATOM 3343 C CA . GLN D 1 75 ? 18.896 1.803 59.315 1.00 9.11 71 GLN D CA 1
ATOM 3344 C C . GLN D 1 75 ? 17.844 2.688 59.972 1.00 10.56 71 GLN D C 1
ATOM 3345 O O . GLN D 1 75 ? 17.959 3.916 59.936 1.00 12.01 71 GLN D O 1
ATOM 3351 N N . LYS D 1 76 ? 16.821 2.087 60.587 1.00 9.05 72 LYS D N 1
ATOM 3352 C CA . LYS D 1 76 ? 15.829 2.893 61.296 1.00 9.99 72 LYS D CA 1
ATOM 3353 C C . LYS D 1 76 ? 16.458 3.662 62.457 1.00 8.70 72 LYS D C 1
ATOM 3354 O O . LYS D 1 76 ? 16.076 4.799 62.725 1.00 10.91 72 LYS D O 1
ATOM 3360 N N . LYS D 1 77 ? 17.437 3.076 63.147 1.00 11.56 73 LYS D N 1
ATOM 3361 C CA . LYS D 1 77 ? 18.145 3.841 64.188 1.00 10.36 73 LYS D CA 1
ATOM 3362 C C . LYS D 1 77 ? 18.876 5.050 63.612 1.00 10.21 73 LYS D C 1
ATOM 3363 O O . LYS D 1 77 ? 18.903 6.118 64.233 1.00 9.15 73 LYS D O 1
ATOM 3369 N N . ALA D 1 78 ? 19.534 4.887 62.466 1.00 9.25 74 ALA D N 1
ATOM 3370 C CA . ALA D 1 78 ? 20.266 6.008 61.877 1.00 11.12 74 ALA D CA 1
ATOM 3371 C C . ALA D 1 78 ? 19.298 7.099 61.448 1.00 9.55 74 ALA D C 1
ATOM 3372 O O . ALA D 1 78 ? 19.484 8.279 61.775 1.00 10.43 74 ALA D O 1
ATOM 3374 N N . LYS D 1 79 ? 18.206 6.703 60.781 1.00 10.19 75 LYS D N 1
ATOM 3375 C CA . LYS D 1 79 ? 17.151 7.640 60.408 1.00 10.47 75 LYS D CA 1
ATOM 3376 C C . LYS D 1 79 ? 16.554 8.344 61.625 1.00 11.43 75 LYS D C 1
ATOM 3377 O O . LYS D 1 79 ? 16.295 9.550 61.580 1.00 10.88 75 LYS D O 1
ATOM 3383 N N . THR D 1 80 ? 16.304 7.608 62.708 1.00 11.05 76 THR D N 1
ATOM 3384 C CA . THR D 1 80 ? 15.667 8.224 63.875 1.00 9.61 76 THR D CA 1
ATOM 3385 C C . THR D 1 80 ? 16.573 9.280 64.486 1.00 13.01 76 THR D C 1
ATOM 3386 O O . THR D 1 80 ? 16.126 10.385 64.824 1.00 12.97 76 THR D O 1
ATOM 3390 N N . ALA D 1 81 ? 17.855 8.963 64.628 1.00 9.83 77 ALA D N 1
ATOM 3391 C CA . ALA D 1 81 ? 18.787 9.910 65.226 1.00 10.33 77 ALA D CA 1
ATOM 3392 C C . ALA D 1 81 ? 18.907 11.183 64.401 1.00 12.37 77 ALA D C 1
ATOM 3393 O O . ALA D 1 81 ? 18.921 12.272 64.964 1.00 11.14 77 ALA D O 1
ATOM 3395 N N . VAL D 1 82 ? 18.964 11.078 63.070 1.00 12.58 78 VAL D N 1
ATOM 3396 C CA . VAL D 1 82 ? 19.096 12.300 62.271 1.00 13.64 78 VAL D CA 1
ATOM 3397 C C . VAL D 1 82 ? 17.784 13.057 62.131 1.00 12.88 78 VAL D C 1
ATOM 3398 O O . VAL D 1 82 ? 17.803 14.289 61.913 1.00 15.27 78 VAL D O 1
ATOM 3402 N N . PHE D 1 83 ? 16.647 12.372 62.252 1.00 13.37 79 PHE D N 1
ATOM 3403 C CA . PHE D 1 83 ? 15.369 13.053 62.137 1.00 12.50 79 PHE D CA 1
ATOM 3404 C C . PHE D 1 83 ? 15.103 13.979 63.310 1.00 12.03 79 PHE D C 1
ATOM 3405 O O . PHE D 1 83 ? 14.341 14.926 63.157 1.00 8.91 79 PHE D O 1
ATOM 3413 N N . PHE D 1 84 ? 15.701 13.716 64.481 1.00 12.50 80 PHE D N 1
ATOM 3414 C CA . PHE D 1 84 ? 15.429 14.512 65.669 1.00 11.36 80 PHE D CA 1
ATOM 3415 C C . PHE D 1 84 ? 16.667 15.084 66.343 1.00 15.39 80 PHE D C 1
ATOM 3416 O O . PHE D 1 84 ? 16.534 15.751 67.379 1.00 14.21 80 PHE D O 1
ATOM 3424 N N . GLY D 1 85 ? 17.850 14.867 65.777 1.00 12.84 81 GLY D N 1
ATOM 3425 C CA . GLY D 1 85 ? 19.099 15.336 66.357 1.00 9.45 81 GLY D CA 1
ATOM 3426 C C . GLY D 1 85 ? 19.376 14.811 67.742 1.00 10.24 81 GLY D C 1
ATOM 3427 O O . GLY D 1 85 ? 19.897 15.558 68.584 1.00 17.75 81 GLY D O 1
ATOM 3428 N N . MET D 1 86 ? 19.027 13.558 68.013 1.00 14.55 82 MET D N 1
ATOM 3429 C CA . MET D 1 86 ? 19.151 12.978 69.346 1.00 17.11 82 MET D CA 1
ATOM 3430 C C . MET D 1 86 ? 19.692 11.554 69.260 1.00 11.85 82 MET D C 1
ATOM 3431 O O . MET D 1 86 ? 19.557 10.876 68.235 1.00 14.99 82 MET D O 1
ATOM 3436 N N . LYS D 1 87 ? 20.289 11.085 70.349 1.00 13.29 83 LYS D N 1
ATOM 3437 C CA . LYS D 1 87 ? 20.547 9.644 70.437 1.00 13.15 83 LYS D CA 1
ATOM 3438 C C . LYS D 1 87 ? 19.223 8.908 70.576 1.00 15.45 83 LYS D C 1
ATOM 3439 O O . LYS D 1 87 ? 18.283 9.399 71.211 1.00 15.50 83 LYS D O 1
ATOM 3445 N N . THR D 1 88 ? 19.138 7.718 69.978 1.00 13.61 84 THR D N 1
ATOM 3446 C CA . THR D 1 88 ? 17.836 7.065 69.873 1.00 12.16 84 THR D CA 1
ATOM 3447 C C . THR D 1 88 ? 17.242 6.781 71.246 1.00 14.90 84 THR D C 1
ATOM 3448 O O . THR D 1 88 ? 16.033 6.964 71.455 1.00 13.22 84 THR D O 1
ATOM 3452 N N . GLY D 1 89 ? 18.074 6.340 72.185 1.00 14.31 85 GLY D N 1
ATOM 3453 C CA . GLY D 1 89 ? 17.580 5.983 73.509 1.00 14.43 85 GLY D CA 1
ATOM 3454 C C . GLY D 1 89 ? 17.080 7.178 74.295 1.00 13.99 85 GLY D C 1
ATOM 3455 O O . GLY D 1 89 ? 16.247 7.026 75.193 1.00 15.55 85 GLY D O 1
ATOM 3456 N N . GLN D 1 90 ? 17.597 8.375 73.987 1.00 13.49 86 GLN D N 1
ATOM 3457 C CA . GLN D 1 90 ? 17.058 9.597 74.574 1.00 19.87 86 GLN D CA 1
ATOM 3458 C C . GLN D 1 90 ? 15.607 9.795 74.192 1.00 14.44 86 GLN D C 1
ATOM 3459 O O . GLN D 1 90 ? 14.819 10.309 74.991 1.00 19.91 86 GLN D O 1
ATOM 3465 N N . ILE D 1 91 ? 15.229 9.401 72.975 1.00 15.34 87 ILE D N 1
ATOM 3466 C CA . ILE D 1 91 ? 13.831 9.510 72.588 1.00 12.25 87 ILE D CA 1
ATOM 3467 C C . ILE D 1 91 ? 12.998 8.464 73.316 1.00 14.34 87 ILE D C 1
ATOM 3468 O O . ILE D 1 91 ? 11.908 8.762 73.818 1.00 14.17 87 ILE D O 1
ATOM 3473 N N . GLY D 1 92 ? 13.486 7.221 73.381 1.00 12.55 88 GLY D N 1
ATOM 3474 C CA . GLY D 1 92 ? 12.755 6.197 74.101 1.00 13.44 88 GLY D CA 1
ATOM 3475 C C . GLY D 1 92 ? 12.548 6.532 75.562 1.00 13.40 88 GLY D C 1
ATOM 3476 O O . GLY D 1 92 ? 11.565 6.093 76.164 1.00 13.58 88 GLY D O 1
ATOM 3477 N N . ALA D 1 93 ? 13.469 7.294 76.159 1.00 14.10 89 ALA D N 1
ATOM 3478 C CA . ALA D 1 93 ? 13.266 7.702 77.552 1.00 16.65 89 ALA D CA 1
ATOM 3479 C C . ALA D 1 93 ? 12.011 8.540 77.708 1.00 18.91 89 ALA D C 1
ATOM 3480 O O . ALA D 1 93 ? 11.434 8.574 78.805 1.00 17.33 89 ALA D O 1
ATOM 3482 N N . LEU D 1 94 ? 11.546 9.168 76.617 1.00 18.94 90 LEU D N 1
ATOM 3483 C CA . LEU D 1 94 ? 10.386 10.053 76.612 1.00 15.70 90 LEU D CA 1
ATOM 3484 C C . LEU D 1 94 ? 9.134 9.421 76.028 1.00 18.32 90 LEU D C 1
ATOM 3485 O O . LEU D 1 94 ? 8.063 10.047 76.080 1.00 14.02 90 LEU D O 1
ATOM 3490 N N . SER D 1 95 ? 9.236 8.236 75.425 1.00 12.82 91 SER D N 1
ATOM 3491 C CA . SER D 1 95 ? 8.090 7.664 74.731 1.00 12.86 91 SER D CA 1
ATOM 3492 C C . SER D 1 95 ? 7.500 6.460 75.473 1.00 14.99 91 SER D C 1
ATOM 3493 O O . SER D 1 95 ? 6.754 5.672 74.889 1.00 16.00 91 SER D O 1
ATOM 3496 N N . GLN D 1 96 ? 7.782 6.328 76.773 1.00 15.70 92 GLN D N 1
ATOM 3497 C CA . GLN D 1 96 ? 7.142 5.289 77.562 1.00 16.11 92 GLN D CA 1
ATOM 3498 C C . GLN D 1 96 ? 5.685 5.653 77.835 1.00 15.91 92 GLN D C 1
ATOM 3499 O O . GLN D 1 96 ? 5.287 6.801 77.678 1.00 14.12 92 GLN D O 1
ATOM 3505 N N . PRO D 1 97 ? 4.863 4.686 78.221 1.00 17.46 93 PRO D N 1
ATOM 3506 C CA . PRO D 1 97 ? 3.542 5.022 78.749 1.00 18.09 93 PRO D CA 1
ATOM 3507 C C . PRO D 1 97 ? 3.653 6.168 79.739 1.00 19.48 93 PRO D C 1
ATOM 3508 O O . PRO D 1 97 ? 4.527 6.170 80.607 1.00 20.89 93 PRO D O 1
ATOM 3512 N N . GLY D 1 98 ? 2.792 7.168 79.581 1.00 19.22 94 GLY D N 1
ATOM 3513 C CA . GLY D 1 98 ? 2.854 8.356 80.401 1.00 16.55 94 GLY D CA 1
ATOM 3514 C C . GLY D 1 98 ? 3.896 9.373 79.989 1.00 19.00 94 GLY D C 1
ATOM 3515 O O . GLY D 1 98 ? 3.932 10.464 80.567 1.00 20.06 94 GLY D O 1
ATOM 3516 N N . GLY D 1 99 ? 4.751 9.052 79.024 1.00 13.28 95 GLY D N 1
ATOM 3517 C CA . GLY D 1 99 ? 5.751 9.991 78.566 1.00 17.16 95 GLY D CA 1
ATOM 3518 C C . GLY D 1 99 ? 5.200 10.953 77.532 1.00 16.72 95 GLY D C 1
ATOM 3519 O O . GLY D 1 99 ? 4.178 10.694 76.897 1.00 13.20 95 GLY D O 1
ATOM 3520 N N . SER D 1 100 ? 5.897 12.081 77.352 1.00 10.95 96 SER D N 1
ATOM 3521 C CA . SER D 1 100 ? 5.360 13.113 76.478 1.00 10.63 96 SER D CA 1
ATOM 3522 C C . SER D 1 100 ? 5.359 12.690 75.014 1.00 13.18 96 SER D C 1
ATOM 3523 O O . SER D 1 100 ? 4.597 13.268 74.233 1.00 13.27 96 SER D O 1
ATOM 3526 N N . LEU D 1 101 ? 6.146 11.676 74.641 1.00 12.49 97 LEU D N 1
ATOM 3527 C CA . LEU D 1 101 ? 6.229 11.250 73.246 1.00 13.04 97 LEU D CA 1
ATOM 3528 C C . LEU D 1 101 ? 5.643 9.859 73.023 1.00 11.33 97 LEU D C 1
ATOM 3529 O O . LEU D 1 101 ? 5.992 9.193 72.037 1.00 13.32 97 LEU D O 1
ATOM 3534 N N . TYR D 1 102 ? 4.752 9.410 73.901 1.00 11.16 98 TYR D N 1
ATOM 3535 C CA . TYR D 1 102 ? 4.179 8.070 73.755 1.00 13.95 98 TYR D CA 1
ATOM 3536 C C . TYR D 1 102 ? 3.559 7.910 72.373 1.00 14.31 98 TYR D C 1
ATOM 3537 O O . TYR D 1 102 ? 2.806 8.778 71.921 1.00 11.21 98 TYR D O 1
ATOM 3546 N N . GLY D 1 103 ? 3.920 6.807 71.686 1.00 11.28 99 GLY D N 1
ATOM 3547 C CA . GLY D 1 103 ? 3.444 6.562 70.339 1.00 10.20 99 GLY D CA 1
ATOM 3548 C C . GLY D 1 103 ? 4.277 7.140 69.197 1.00 12.14 99 GLY D C 1
ATOM 3549 O O . GLY D 1 103 ? 3.928 6.909 68.036 1.00 11.29 99 GLY D O 1
ATOM 3550 N N . ILE D 1 104 ? 5.342 7.904 69.468 1.00 10.49 100 ILE D N 1
ATOM 3551 C CA . ILE D 1 104 ? 6.098 8.522 68.378 1.00 9.71 100 ILE D CA 1
ATOM 3552 C C . ILE D 1 104 ? 6.650 7.500 67.377 1.00 13.57 100 ILE D C 1
ATOM 3553 O O . ILE D 1 104 ? 6.867 7.836 66.202 1.00 13.49 100 ILE D O 1
ATOM 3558 N N . GLU D 1 105 ? 6.850 6.242 67.795 1.00 13.65 101 GLU D N 1
ATOM 3559 C CA . GLU D 1 105 ? 7.457 5.255 66.908 1.00 16.22 101 GLU D CA 1
ATOM 3560 C C . GLU D 1 105 ? 6.591 4.922 65.704 1.00 12.80 101 GLU D C 1
ATOM 3561 O O . GLU D 1 105 ? 7.111 4.379 64.716 1.00 11.64 101 GLU D O 1
ATOM 3567 N N . HIS D 1 106 ? 5.298 5.255 65.756 1.00 13.65 102 HIS D N 1
ATOM 3568 C CA . HIS D 1 106 ? 4.405 5.092 64.614 1.00 11.05 102 HIS D CA 1
ATOM 3569 C C . HIS D 1 106 ? 4.714 6.051 63.479 1.00 14.98 102 HIS D C 1
ATOM 3570 O O . HIS D 1 106 ? 4.207 5.856 62.367 1.00 14.39 102 HIS D O 1
ATOM 3577 N N . SER D 1 107 ? 5.497 7.088 63.738 1.00 12.38 103 SER D N 1
ATOM 3578 C CA . SER D 1 107 ? 5.745 8.106 62.732 1.00 13.61 103 SER D CA 1
ATOM 3579 C C . SER D 1 107 ? 6.884 7.688 61.821 1.00 9.88 103 SER D C 1
ATOM 3580 O O . SER D 1 107 ? 7.617 6.750 62.100 1.00 14.49 103 SER D O 1
ATOM 3583 N N . ASN D 1 108 ? 6.985 8.375 60.675 1.00 9.14 104 ASN D N 1
ATOM 3584 C CA . ASN D 1 108 ? 8.167 8.283 59.828 1.00 12.51 104 ASN D CA 1
ATOM 3585 C C . ASN D 1 108 ? 8.457 6.855 59.351 1.00 14.09 104 ASN D C 1
ATOM 3586 O O . ASN D 1 108 ? 9.622 6.443 59.258 1.00 15.50 104 ASN D O 1
ATOM 3591 N N . GLN D 1 109 ? 7.395 6.094 59.030 1.00 12.55 105 GLN D N 1
ATOM 3592 C CA . GLN D 1 109 ? 7.506 4.684 58.601 1.00 13.19 105 GLN D CA 1
ATOM 3593 C C . GLN D 1 109 ? 8.200 3.799 59.629 1.00 13.16 105 GLN D C 1
ATOM 3594 O O . GLN D 1 109 ? 8.764 2.721 59.281 1.00 15.06 105 GLN D O 1
ATOM 3600 N N . GLY D 1 110 ? 8.152 4.189 60.893 1.00 12.85 106 GLY D N 1
ATOM 3601 C CA . GLY D 1 110 ? 8.724 3.375 61.949 1.00 11.15 106 GLY D CA 1
ATOM 3602 C C . GLY D 1 110 ? 10.047 3.866 62.488 1.00 11.77 106 GLY D C 1
ATOM 3603 O O . GLY D 1 110 ? 11.056 3.853 61.779 1.00 14.52 106 GLY D O 1
ATOM 3604 N N . LEU D 1 111 ? 10.064 4.305 63.739 1.00 13.07 107 LEU D N 1
ATOM 3605 C CA . LEU D 1 111 ? 11.306 4.710 64.387 1.00 11.21 107 LEU D CA 1
ATOM 3606 C C . LEU D 1 111 ? 11.818 3.579 65.263 1.00 16.26 107 LEU D C 1
ATOM 3607 O O . LEU D 1 111 ? 11.111 2.610 65.540 1.00 16.27 107 LEU D O 1
ATOM 3612 N N . ILE D 1 112 ? 13.067 3.715 65.708 1.00 10.02 108 ILE D N 1
ATOM 3613 C CA . ILE D 1 112 ? 13.609 2.876 66.766 1.00 9.53 108 ILE D CA 1
ATOM 3614 C C . ILE D 1 112 ? 14.145 3.789 67.850 1.00 11.26 108 ILE D C 1
ATOM 3615 O O . ILE D 1 112 ? 14.909 4.717 67.566 1.00 12.96 108 ILE D O 1
ATOM 3620 N N . THR D 1 113 ? 13.704 3.565 69.093 1.00 12.89 109 THR D N 1
ATOM 3621 C CA . THR D 1 113 ? 13.972 4.509 70.177 1.00 12.29 109 THR D CA 1
ATOM 3622 C C . THR D 1 113 ? 14.713 3.864 71.351 1.00 15.45 109 THR D C 1
ATOM 3623 O O . THR D 1 113 ? 14.718 4.430 72.452 1.00 13.59 109 THR D O 1
ATOM 3627 N N . PHE D 1 114 ? 15.328 2.700 71.150 1.00 11.44 110 PHE D N 1
ATOM 3628 C CA . PHE D 1 114 ? 16.314 2.155 72.082 1.00 13.66 110 PHE D CA 1
ATOM 3629 C C . PHE D 1 114 ? 17.715 2.402 71.537 1.00 11.83 110 PHE D C 1
ATOM 3630 O O . PHE D 1 114 ? 17.879 2.796 70.382 1.00 11.78 110 PHE D O 1
ATOM 3638 N N . PRO D 1 115 ? 18.756 2.249 72.365 1.00 13.58 111 PRO D N 1
ATOM 3639 C CA . PRO D 1 115 ? 20.087 2.754 71.978 1.00 11.48 111 PRO D CA 1
ATOM 3640 C C . PRO D 1 115 ? 20.683 2.071 70.754 1.00 10.33 111 PRO D C 1
ATOM 3641 O O . PRO D 1 115 ? 20.439 0.881 70.488 1.00 12.41 111 PRO D O 1
ATOM 3645 N N . GLY D 1 116 ? 21.461 2.850 70.012 1.00 11.24 112 GLY D N 1
ATOM 3646 C CA . GLY D 1 116 ? 22.213 2.373 68.862 1.00 12.08 112 GLY D CA 1
ATOM 3647 C C . GLY D 1 116 ? 22.287 3.371 67.707 1.00 12.30 112 GLY D C 1
ATOM 3648 O O . GLY D 1 116 ? 23.046 3.170 66.747 1.00 13.33 112 GLY D O 1
ATOM 3649 N N . GLY D 1 117 ? 21.493 4.437 67.761 1.00 11.19 113 GLY D N 1
ATOM 3650 C CA . GLY D 1 117 ? 21.570 5.529 66.784 1.00 11.20 113 GLY D CA 1
ATOM 3651 C C . GLY D 1 117 ? 22.149 6.762 67.423 1.00 12.76 113 GLY D C 1
ATOM 3652 O O . GLY D 1 117 ? 21.747 7.148 68.528 1.00 11.65 113 GLY D O 1
ATOM 3653 N N . ILE D 1 118 ? 23.104 7.409 66.729 1.00 11.60 114 ILE D N 1
ATOM 3654 C CA . ILE D 1 118 ? 23.760 8.640 67.205 1.00 13.95 114 ILE D CA 1
ATOM 3655 C C . ILE D 1 118 ? 23.910 9.651 66.069 1.00 13.05 114 ILE D C 1
ATOM 3656 O O . ILE D 1 118 ? 24.306 9.274 64.959 1.00 11.67 114 ILE D O 1
ATOM 3661 N N . PRO D 1 119 ? 23.655 10.936 66.309 1.00 10.78 115 PRO D N 1
ATOM 3662 C CA . PRO D 1 119 ? 23.961 11.973 65.305 1.00 15.81 115 PRO D CA 1
ATOM 3663 C C . PRO D 1 119 ? 25.448 12.115 65.007 1.00 14.22 115 PRO D C 1
ATOM 3664 O O . PRO D 1 119 ? 26.294 12.027 65.899 1.00 16.86 115 PRO D O 1
ATOM 3668 N N . ILE D 1 120 ? 25.756 12.412 63.737 1.00 11.36 116 ILE D N 1
ATOM 3669 C CA . ILE D 1 120 ? 27.088 12.850 63.313 1.00 12.19 116 ILE D CA 1
ATOM 3670 C C . ILE D 1 120 ? 27.026 14.368 63.179 1.00 18.43 116 ILE D C 1
ATOM 3671 O O . ILE D 1 120 ? 26.186 14.897 62.441 1.00 17.51 116 ILE D O 1
ATOM 3676 N N . VAL D 1 121 ? 27.848 15.079 63.948 1.00 16.94 117 VAL D N 1
ATOM 3677 C CA . VAL D 1 121 ? 27.844 16.544 63.930 1.00 21.87 117 VAL D CA 1
ATOM 3678 C C . VAL D 1 121 ? 29.224 17.049 63.531 1.00 25.23 117 VAL D C 1
ATOM 3679 O O . VAL D 1 121 ? 30.248 16.523 63.978 1.00 27.46 117 VAL D O 1
ATOM 3683 N N . ASP D 1 122 ? 29.248 18.046 62.648 1.00 34.66 118 ASP D N 1
ATOM 3684 C CA . ASP D 1 122 ? 30.506 18.476 62.040 1.00 37.84 118 ASP D CA 1
ATOM 3685 C C . ASP D 1 122 ? 31.276 19.363 63.015 1.00 37.31 118 ASP D C 1
ATOM 3686 O O . ASP D 1 122 ? 30.926 19.477 64.192 1.00 43.16 118 ASP D O 1
ATOM 3691 N N . ALA D 1 123 ? 32.365 19.976 62.540 1.00 52.15 119 ALA D N 1
ATOM 3692 C CA . ALA D 1 123 ? 33.225 20.755 63.429 1.00 46.66 119 ALA D CA 1
ATOM 3693 C C . ALA D 1 123 ? 32.426 21.848 64.130 1.00 50.54 119 ALA D C 1
ATOM 3694 O O . ALA D 1 123 ? 32.455 21.963 65.363 1.00 56.69 119 ALA D O 1
ATOM 3696 N N . ASP D 1 124 ? 31.679 22.639 63.365 1.00 51.23 120 ASP D N 1
ATOM 3697 C CA . ASP D 1 124 ? 30.631 23.434 63.979 1.00 42.84 120 ASP D CA 1
ATOM 3698 C C . ASP D 1 124 ? 29.444 22.533 64.319 1.00 48.12 120 ASP D C 1
ATOM 3699 O O . ASP D 1 124 ? 29.289 21.431 63.785 1.00 47.91 120 ASP D O 1
ATOM 3704 N N . GLY D 1 125 ? 28.595 23.012 65.216 1.00 48.97 121 GLY D N 1
ATOM 3705 C CA . GLY D 1 125 ? 27.513 22.175 65.693 1.00 44.19 121 GLY D CA 1
ATOM 3706 C C . GLY D 1 125 ? 26.371 21.993 64.713 1.00 34.12 121 GLY D C 1
ATOM 3707 O O . GLY D 1 125 ? 25.212 22.220 65.070 1.00 44.36 121 GLY D O 1
ATOM 3708 N N . GLU D 1 126 ? 26.664 21.594 63.477 1.00 31.51 122 GLU D N 1
ATOM 3709 C CA . GLU D 1 126 ? 25.627 21.268 62.510 1.00 29.85 122 GLU D CA 1
ATOM 3710 C C . GLU D 1 126 ? 25.683 19.776 62.210 1.00 30.59 122 GLU D C 1
ATOM 3711 O O . GLU D 1 126 ? 26.763 19.224 61.953 1.00 19.46 122 GLU D O 1
ATOM 3717 N N . MET D 1 127 ? 24.512 19.146 62.240 1.00 20.60 123 MET D N 1
ATOM 3718 C CA . MET D 1 127 ? 24.402 17.709 62.085 1.00 19.49 123 MET D CA 1
ATOM 3719 C C . MET D 1 127 ? 24.434 17.351 60.608 1.00 16.81 123 MET D C 1
ATOM 3720 O O . MET D 1 127 ? 23.695 17.923 59.803 1.00 21.03 123 MET D O 1
ATOM 3725 N N . SER D 1 128 ? 25.300 16.424 60.248 1.00 14.56 124 SER D N 1
ATOM 3726 C CA . SER D 1 128 ? 25.491 16.127 58.847 1.00 16.23 124 SER D CA 1
ATOM 3727 C C . SER D 1 128 ? 24.966 14.766 58.452 1.00 15.93 124 SER D C 1
ATOM 3728 O O . SER D 1 128 ? 24.890 14.466 57.257 1.00 17.37 124 SER D O 1
ATOM 3731 N N . GLY D 1 129 ? 24.578 13.955 59.414 1.00 13.75 125 GLY D N 1
ATOM 3732 C CA . GLY D 1 129 ? 24.222 12.579 59.143 1.00 9.70 125 GLY D CA 1
ATOM 3733 C C . GLY D 1 129 ? 23.993 11.908 60.477 1.00 11.78 125 GLY D C 1
ATOM 3734 O O . GLY D 1 129 ? 23.937 12.582 61.497 1.00 11.27 125 GLY D O 1
ATOM 3735 N N . ALA D 1 130 ? 23.838 10.585 60.454 1.00 11.02 126 ALA D N 1
ATOM 3736 C CA . ALA D 1 130 ? 23.779 9.845 61.707 1.00 10.84 126 ALA D CA 1
ATOM 3737 C C . ALA D 1 130 ? 24.222 8.414 61.450 1.00 10.07 126 ALA D C 1
ATOM 3738 O O . ALA D 1 130 ? 24.188 7.943 60.315 1.00 11.99 126 ALA D O 1
ATOM 3740 N N . ILE D 1 131 ? 24.672 7.744 62.513 1.00 10.42 127 ILE D N 1
ATOM 3741 C CA . ILE D 1 131 ? 25.059 6.333 62.443 1.00 9.88 127 ILE D CA 1
ATOM 3742 C C . ILE D 1 131 ? 24.000 5.505 63.164 1.00 11.53 127 ILE D C 1
ATOM 3743 O O . ILE D 1 131 ? 23.383 5.955 64.137 1.00 12.75 127 ILE D O 1
ATOM 3748 N N . GLY D 1 132 ? 23.787 4.281 62.683 1.00 10.91 128 GLY D N 1
ATOM 3749 C CA . GLY D 1 132 ? 22.892 3.356 63.341 1.00 8.57 128 GLY D CA 1
ATOM 3750 C C . GLY D 1 132 ? 23.497 1.966 63.453 1.00 10.22 128 GLY D C 1
ATOM 3751 O O . GLY D 1 132 ? 24.060 1.461 62.474 1.00 10.18 128 GLY D O 1
ATOM 3752 N N . VAL D 1 133 ? 23.408 1.346 64.620 1.00 11.77 129 VAL D N 1
ATOM 3753 C CA . VAL D 1 133 ? 24.054 0.060 64.886 1.00 10.62 129 VAL D CA 1
ATOM 3754 C C . VAL D 1 133 ? 23.066 -0.869 65.566 1.00 9.09 129 VAL D C 1
ATOM 3755 O O . VAL D 1 133 ? 22.437 -0.476 66.552 1.00 11.79 129 VAL D O 1
ATOM 3759 N N . SER D 1 134 ? 22.974 -2.105 65.065 1.00 9.73 130 SER D N 1
ATOM 3760 C CA . SER D 1 134 ? 22.131 -3.159 65.638 1.00 12.20 130 SER D CA 1
ATOM 3761 C C . SER D 1 134 ? 22.834 -4.506 65.513 1.00 12.09 130 SER D C 1
ATOM 3762 O O . SER D 1 134 ? 23.565 -4.739 64.545 1.00 11.92 130 SER D O 1
ATOM 3765 N N . GLY D 1 135 ? 22.562 -5.413 66.480 1.00 11.70 131 GLY D N 1
ATOM 3766 C CA . GLY D 1 135 ? 23.111 -6.771 66.421 1.00 13.01 131 GLY D CA 1
ATOM 3767 C C . GLY D 1 135 ? 23.544 -7.375 67.747 1.00 13.37 131 GLY D C 1
ATOM 3768 O O . GLY D 1 135 ? 24.005 -8.524 67.787 1.00 15.44 131 GLY D O 1
ATOM 3769 N N . SER D 1 136 ? 23.434 -6.622 68.832 1.00 10.45 132 SER D N 1
ATOM 3770 C CA . SER D 1 136 ? 23.822 -7.160 70.141 1.00 16.62 132 SER D CA 1
ATOM 3771 C C . SER D 1 136 ? 22.933 -6.525 71.207 1.00 13.58 132 SER D C 1
ATOM 3772 O O . SER D 1 136 ? 21.827 -6.059 70.919 1.00 15.01 132 SER D O 1
ATOM 3775 N N . SER D 1 137 ? 23.382 -6.576 72.462 1.00 15.22 133 SER D N 1
ATOM 3776 C CA . SER D 1 137 ? 22.737 -5.766 73.488 1.00 12.79 133 SER D CA 1
ATOM 3777 C C . SER D 1 137 ? 22.735 -4.307 73.079 1.00 12.83 133 SER D C 1
ATOM 3778 O O . SER D 1 137 ? 23.608 -3.850 72.337 1.00 14.70 133 SER D O 1
ATOM 3781 N N . VAL D 1 138 ? 21.750 -3.561 73.585 1.00 14.34 134 VAL D N 1
ATOM 3782 C CA . VAL D 1 138 ? 21.668 -2.145 73.222 1.00 15.92 134 VAL D CA 1
ATOM 3783 C C . VAL D 1 138 ? 22.871 -1.381 73.735 1.00 16.82 134 VAL D C 1
ATOM 3784 O O . VAL D 1 138 ? 23.257 -0.359 73.145 1.00 16.51 134 VAL D O 1
ATOM 3788 N N . GLU D 1 139 ? 23.460 -1.816 74.853 1.00 14.93 135 GLU D N 1
ATOM 3789 C CA . GLU D 1 139 ? 24.652 -1.141 75.349 1.00 17.21 135 GLU D CA 1
ATOM 3790 C C . GLU D 1 139 ? 25.832 -1.319 74.402 1.00 15.45 135 GLU D C 1
ATOM 3791 O O . GLU D 1 139 ? 26.557 -0.359 74.126 1.00 17.60 135 GLU D O 1
ATOM 3797 N N . ASN D 1 140 ? 26.043 -2.534 73.915 1.00 15.50 136 ASN D N 1
ATOM 3798 C CA . ASN D 1 140 ? 27.069 -2.767 72.905 1.00 15.94 136 ASN D CA 1
ATOM 3799 C C . ASN D 1 140 ? 26.742 -2.002 71.636 1.00 15.70 136 ASN D C 1
ATOM 3800 O O . ASN D 1 140 ? 27.627 -1.418 70.997 1.00 12.65 136 ASN D O 1
ATOM 3805 N N . ASP D 1 141 ? 25.467 -2.006 71.244 1.00 14.36 137 ASP D N 1
ATOM 3806 C CA . ASP D 1 141 ? 25.077 -1.206 70.085 1.00 13.56 137 ASP D CA 1
ATOM 3807 C C . ASP D 1 141 ? 25.501 0.236 70.273 1.00 12.06 137 ASP D C 1
ATOM 3808 O O . ASP D 1 141 ? 26.013 0.876 69.342 1.00 11.38 137 ASP D O 1
ATOM 3813 N N . ASP D 1 142 ? 25.290 0.779 71.467 1.00 10.66 138 ASP D N 1
ATOM 3814 C CA . ASP D 1 142 ? 25.577 2.202 71.618 1.00 14.95 138 ASP D CA 1
ATOM 3815 C C . ASP D 1 142 ? 27.078 2.449 71.649 1.00 14.89 138 ASP D C 1
ATOM 3816 O O . ASP D 1 142 ? 27.574 3.441 71.084 1.00 15.55 138 ASP D O 1
ATOM 3821 N N . ALA D 1 143 ? 27.835 1.532 72.261 1.00 12.95 139 ALA D N 1
ATOM 3822 C CA . ALA D 1 143 ? 29.279 1.730 72.303 1.00 14.39 139 ALA D CA 1
ATOM 3823 C C . ALA D 1 143 ? 29.864 1.666 70.903 1.00 15.09 139 ALA D C 1
ATOM 3824 O O . ALA D 1 143 ? 30.755 2.446 70.555 1.00 16.83 139 ALA D O 1
ATOM 3826 N N . VAL D 1 144 ? 29.374 0.739 70.080 1.00 13.28 140 VAL D N 1
ATOM 3827 C CA . VAL D 1 144 ? 29.875 0.643 68.708 1.00 12.93 140 VAL D CA 1
ATOM 3828 C C . VAL D 1 144 ? 29.479 1.877 67.897 1.00 14.62 140 VAL D C 1
ATOM 3829 O O . VAL D 1 144 ? 30.280 2.423 67.129 1.00 15.07 140 VAL D O 1
ATOM 3833 N N . ALA D 1 145 ? 28.248 2.351 68.066 1.00 14.04 141 ALA D N 1
ATOM 3834 C CA . ALA D 1 145 ? 27.819 3.556 67.361 1.00 11.39 141 ALA D CA 1
ATOM 3835 C C . ALA D 1 145 ? 28.687 4.763 67.711 1.00 12.89 141 ALA D C 1
ATOM 3836 O O . ALA D 1 145 ? 29.045 5.569 66.832 1.00 16.31 141 ALA D O 1
ATOM 3838 N N . LEU D 1 146 ? 29.016 4.914 69.003 1.00 14.13 142 LEU D N 1
ATOM 3839 C CA . LEU D 1 146 ? 29.819 6.035 69.469 1.00 17.59 142 LEU D CA 1
ATOM 3840 C C . LEU D 1 146 ? 31.218 5.974 68.891 1.00 13.26 142 LEU D C 1
ATOM 3841 O O . LEU D 1 146 ? 31.772 6.996 68.484 1.00 18.37 142 LEU D O 1
ATOM 3846 N N . ALA D 1 147 ? 31.800 4.782 68.840 1.00 18.70 143 ALA D N 1
ATOM 3847 C CA . ALA D 1 147 ? 33.107 4.644 68.228 1.00 15.12 143 ALA D CA 1
ATOM 3848 C C . ALA D 1 147 ? 33.081 5.141 66.792 1.00 17.30 143 ALA D C 1
ATOM 3849 O O . ALA D 1 147 ? 33.963 5.888 66.375 1.00 14.61 143 ALA D O 1
ATOM 3851 N N . GLY D 1 148 ? 32.062 4.735 66.023 1.00 15.57 144 GLY D N 1
ATOM 3852 C CA . GLY D 1 148 ? 31.963 5.165 64.637 1.00 14.28 144 GLY D CA 1
ATOM 3853 C C . GLY D 1 148 ? 31.780 6.666 64.495 1.00 15.21 144 GLY D C 1
ATOM 3854 O O . GLY D 1 148 ? 32.495 7.322 63.738 1.00 17.14 144 GLY D O 1
ATOM 3855 N N . ALA D 1 149 ? 30.821 7.231 65.234 1.00 14.55 145 ALA D N 1
ATOM 3856 C CA . ALA D 1 149 ? 30.542 8.654 65.076 1.00 18.66 145 ALA D CA 1
ATOM 3857 C C . ALA D 1 149 ? 31.668 9.510 65.626 1.00 14.72 145 ALA D C 1
ATOM 3858 O O . ALA D 1 149 ? 31.932 10.583 65.086 1.00 17.03 145 ALA D O 1
ATOM 3860 N N . SER D 1 150 ? 32.308 9.060 66.702 1.00 15.66 146 SER D N 1
ATOM 3861 C CA . SER D 1 150 ? 33.452 9.783 67.246 1.00 17.08 146 SER D CA 1
ATOM 3862 C C . SER D 1 150 ? 34.635 9.798 66.295 1.00 20.99 146 SER D C 1
ATOM 3863 O O . SER D 1 150 ? 35.476 10.697 66.389 1.00 17.84 146 SER D O 1
ATOM 3866 N N . ALA D 1 151 ? 34.705 8.855 65.363 1.00 17.41 147 ALA D N 1
ATOM 3867 C CA . ALA D 1 151 ? 35.847 8.829 64.470 1.00 19.66 147 ALA D CA 1
ATOM 3868 C C . ALA D 1 151 ? 35.844 9.978 63.492 1.00 20.76 147 ALA D C 1
ATOM 3869 O O . ALA D 1 151 ? 36.895 10.272 62.914 1.00 22.46 147 ALA D O 1
ATOM 3871 N N . ILE D 1 152 ? 34.709 10.613 63.264 1.00 20.47 148 ILE D N 1
ATOM 3872 C CA . ILE D 1 152 ? 34.609 11.598 62.195 1.00 20.38 148 ILE D CA 1
ATOM 3873 C C . ILE D 1 152 ? 34.023 12.900 62.705 1.00 24.27 148 ILE D C 1
ATOM 3874 O O . ILE D 1 152 ? 33.748 13.801 61.912 1.00 28.82 148 ILE D O 1
ATOM 3879 N N . GLY D 1 153 ? 33.811 13.017 64.004 1.00 24.43 149 GLY D N 1
ATOM 3880 C CA . GLY D 1 153 ? 33.285 14.290 64.497 1.00 25.50 149 GLY D CA 1
ATOM 3881 C C . GLY D 1 153 ? 32.749 14.165 65.915 1.00 26.24 149 GLY D C 1
ATOM 3882 O O . GLY D 1 153 ? 33.191 13.318 66.683 1.00 25.71 149 GLY D O 1
ATOM 3883 N N . ASP D 1 154 ? 31.813 15.048 66.253 1.00 30.09 150 ASP D N 1
ATOM 3884 C CA . ASP D 1 154 ? 31.222 14.994 67.590 1.00 31.50 150 ASP D CA 1
ATOM 3885 C C . ASP D 1 154 ? 29.874 14.282 67.547 1.00 21.97 150 ASP D C 1
ATOM 3886 O O . ASP D 1 154 ? 29.145 14.281 68.538 1.00 30.06 150 ASP D O 1
#

InterPro domains:
  IPR005624 Corrinoid adenosyltransferase PduO/GlcC-like [PF03928] (4-129)
  IPR038084 Corrinoid adenosyltransferase PduO/GlcC-like superfamily [G3DSA:3.30.450.150] (1-144)
  IPR038084 Corrinoid adenosyltransferase PduO/GlcC-like superfamily [SSF143744] (2-133)
  IPR052517 GlcG-related carbohydrate metabolism protein [PTHR34309] (2-134)

Radius of gyration: 24.36 Å; Cα contacts (8 Å, |Δi|>4): 1519; chains: 4; bounding box: 68×48×56 Å

Organism: Methylorubrum extorquens (strain PA1) (NCBI:txid419610)

Sequence (548 aa):
MHVTIEQAEKAIQAARAKAVELGTQMCIAIVDSGGNLKAFHRMDGAWVGSIDIAQKKAKTAVFFGMKTGQIGALSQPGGSLYGIEHSNQGLITFPGGIPIVDADGEMSGAIGVSGSSVENDDAVALAGASAIGDTEMHVTIEQAEKAIQAARAKAVELGTQMCIAIVDSGGNLKAFHRMDGAWVGSIDIAQKKAKTAVFFGMKTGQIGALSQPGGSLYGIEHSNQGLITFPGGIPIVDADGEMSGAIGVSGSSVENDDAVALAGASAIGDTELMHVTIEQAEKAIQAARAKAVELGTQMCIAIVDSGGNLKAFHRMDGAWVGSIDIAQKKAKTAVFFGMKTGQIGALSQPGGSLYGIEHSNQGLITFPGGIPIVDADGEMSGAIGVSGSSVENDDAVALAGASAIGDTELPDHPWHVTIEQAEKAIQAARAKAVELGTQMCIAIVDSGGNLKAFHRMDGAWVGSIDIAQKKAKTAVFFGMKTGQIGALSQPGGSLYGIEHSNQGLITFPGGIPIVDADGEMSGAIGVSGSSVENDDAVALAGASAIGD

CATH classification: 3.30.450.150

B-factor: mean 18.65, std 9.77, range [6.64, 69.49]

Nearest PDB structures (foldseek):
  6bws-assembly1_B-2  TM=1.007E+00  e=4.792E-31  Methylorubrum extorquens
  2a2l-assembly1_A  TM=9.687E-01  e=4.537E-15  Klebsiella pneumoniae
  5cx7-assembly1_C  TM=9.463E-01  e=6.750E-14  Salmonella enterica subsp. enterica serovar Livingstone
  4nkp-assembly1_B  TM=9.476E-01  e=3.164E-12  Desulfovibrio piger ATCC 29098
  4bmw-assembly1_A  TM=9.125E-01  e=6.598E-11  Streptomyces reticuli

Secondary structure (DSSP, 8-state):
----HHHHHHHHHHHHHHHHHHT---EEEEEETTS-EEEEEE-TT--THHHHHHHHHHHHHHHHTS-HHHHHTTSSTTSTTTTGGGSTT----SS-EEEEE-TTS-EEEEEEEESS-HHHHHHHHHHHHHTTSB--/----HHHHHHHHHHHHHHHHHTT---EEEEEETTS-EEEEEE-TT--TTHHHHHHHHHHHHHHHTS-HHHHHTTSSTTSTTTTGGGSTT----SS-EEEEE-TTS-EEEEEEEESS-HHHHHHHHHHHHHTTSB---/----HHHHHHHHHHHHHHHHHHT---EEEEEETTS-EEEEEE-TT--THHHHHHHHHHHHHHHHTS-HHHHHTTSSTTSTTTTGGGSTT----SS-EEEEE-TTS-EEEEEEEESS-HHHHHHHHHHHHHTTS----SS---/---HHHHHHHHHHHHHHHHHTT---EEEEEETTS-EEEEEE-TT--THHHHHHHHHHHHHHHHTS-HHHHHTTSSTTSTTTTGGGSTT----SS-EEEEE-SSS-EEEEEEEESS-HHHHHHHHHHHHHTT--